Protein AF-A0A5Q3LCT3-F1 (afdb_monomer)

Solvent-accessible surface area (backbone atoms only — not comparable to full-atom values): 20477 Å² total; per-residue (Å²): 121,88,59,58,85,53,54,42,20,37,27,44,33,38,11,15,42,90,84,68,46,80,76,33,44,14,11,18,27,26,37,39,34,22,52,76,89,50,76,68,33,33,30,33,38,25,28,44,42,33,42,17,36,60,19,97,88,68,41,76,33,31,11,31,60,38,71,42,34,33,35,40,64,49,66,49,47,67,52,92,85,72,45,38,50,39,46,81,72,45,55,65,65,69,64,66,66,52,56,55,56,79,89,56,69,77,47,58,57,41,46,29,29,36,29,39,50,70,47,66,62,54,18,28,47,48,55,50,61,51,70,48,90,77,86,57,68,70,37,58,36,37,45,36,21,36,48,60,32,74,81,65,62,57,86,69,44,62,75,77,56,51,57,56,63,74,26,25,28,66,44,74,55,89,35,27,33,34,38,45,62,58,84,79,49,63,17,25,25,7,5,37,24,22,39,88,87,44,25,34,48,20,34,30,44,60,69,62,95,90,54,96,59,42,40,24,29,22,32,70,47,52,54,51,52,36,48,78,68,50,30,43,81,53,86,72,75,56,56,63,84,56,84,84,75,52,82,72,55,69,54,55,81,86,71,54,50,74,69,45,49,51,50,50,53,55,50,56,72,33,67,77,43,42,73,42,57,70,73,43,80,42,81,44,79,34,80,94,53,36,37,37,39,35,17,32,23,78,52,44,67,37,65,68,55,50,52,48,55,51,50,48,53,54,50,38,52,52,35,52,53,49,42,52,53,48,52,52,48,38,72,76,43,75,85,49,99,58,68,54,67,58,59,41,49,56,38,50,54,55,36,51,58,44,50,52,53,49,52,55,48,53,56,55,32,23,77,41,76,48,34,37,59,57,79,79,80,73,76,77,76,85,125

Mean predicted aligned error: 12.72 Å

Nearest PDB structures (foldseek):
  2qf3-assembly1_B  TM=7.902E-01  e=1.968E-09  Escherichia coli K-12
  4fln-assembly1_A  TM=6.771E-01  e=2.299E-10  Arabidopsis thaliana
  5ilb-assembly1_A  TM=6.563E-01  e=1.084E-09  Arabidopsis thaliana
  5il9-assembly1_A  TM=6.658E-01  e=2.651E-09  Arabidopsis thaliana
  4mvn-assembly1_A  TM=7.006E-01  e=8.738E-09  Staphylococcus aureus subsp. aureus NCTC 8325

Radius of gyration: 23.64 Å; Cα contacts (8 Å, |Δi|>4): 808; chains: 1; bounding box: 59×57×60 Å

Foldseek 3Di:
DDDDPPQQQKKKKFFAAPVRDTQAIAIWGWFWKDFAPRDIWIKTKFFQLRQAQAAPVGDRSFAFGGPWMFMGGAPWADDSVQTWTKDFPFQLQPDDRGGHPPVCPPPQQRRMTIIDTPQPQCTQAGDHAAADPDDDFFFDKWQFWDAPRPVQHDGGDRDGTDTAPDKTFHDDDDQKTKIDDDAGHGRSGNTFIAGPVNHGQFTWHHDDPPDNITMTGGVVSVCVVCVVNRMHGDPDHRDGPDPVPFPAPFDDLVPDDPQQLLQLLVVLLDCQNLVDDAQDWDWDDRRRFKIKTFGFDPCSVDPVLNVVLVVLSVVLVVLVVVLVVLVVVCVVCVPDPDPSVVVNVVSVVVNVVSSVVSSVSSCVGGPDMGMGGHPPPPDPPPD

Secondary structure (DSSP, 8-state):
-PPPTTGGGEEEEEEE-TTS-EEEEEEEEEEEEEETTSPPEEEEEE-GGGSEEE-TT--EEEEEEPSEEEEE-TTSPP-TTSPEEEEEEEETT---SSPPPGGGTT-STT--EEEEES-HHHHHH---PPBPS---TT-EEEEEB-TTGGGG--TT---PPB--TTEEEEEEETTEEEEESSPPPTT-TTPEEE-TT--EEEEEEPPPTT---EEEEEHHHHHHHHHHTTEEE--PPP-PPPTTTS---B--GGG--HHHHHHHHHHHTSHHHHSSPTT--EEEEETTTEEEEEEE-GGGG-HHHHHHHHHHHHHHHHHHHHHHHHHHHHHH-TT-SS-HHHHHHHHHHHHHHHHHHHHHHHHHHEEEEEEEEPP--------

pLDDT: mean 85.35, std 13.49, range [32.81, 98.44]

Structure (mmCIF, N/CA/C/O backbone):
data_AF-A0A5Q3LCT3-F1
#
_entry.id   AF-A0A5Q3LCT3-F1
#
loop_
_atom_site.group_PDB
_atom_site.id
_atom_site.type_symbol
_atom_site.label_atom_id
_atom_site.label_alt_id
_atom_site.label_comp_id
_atom_site.label_asym_id
_atom_site.label_entity_id
_atom_site.label_seq_id
_atom_site.pdbx_PDB_ins_code
_atom_site.Cartn_x
_atom_site.Cartn_y
_atom_site.Cartn_z
_atom_site.occupancy
_atom_site.B_iso_or_equiv
_atom_site.auth_seq_id
_atom_site.auth_comp_id
_atom_site.auth_asym_id
_atom_site.auth_atom_id
_atom_site.pdbx_PDB_model_num
ATOM 1 N N . MET A 1 1 ? 15.800 -5.335 2.119 1.00 53.34 1 MET A N 1
ATOM 2 C CA . MET A 1 1 ? 15.653 -5.057 3.568 1.00 53.34 1 MET A CA 1
ATOM 3 C C . MET A 1 1 ? 14.232 -5.427 3.950 1.00 53.34 1 MET A C 1
ATOM 5 O O . MET A 1 1 ? 13.346 -5.088 3.176 1.00 53.34 1 MET A O 1
ATOM 9 N N . SER A 1 2 ? 14.006 -6.127 5.064 1.00 67.38 2 SER A N 1
ATOM 10 C CA . SER A 1 2 ? 12.646 -6.311 5.591 1.00 67.38 2 SER A CA 1
ATOM 11 C C . SER A 1 2 ? 12.174 -4.993 6.205 1.00 67.38 2 SER A C 1
ATOM 13 O O . SER A 1 2 ? 12.950 -4.338 6.900 1.00 67.38 2 SER A O 1
ATOM 15 N N . ILE A 1 3 ? 10.941 -4.579 5.914 1.00 80.62 3 ILE A N 1
ATOM 16 C CA . ILE A 1 3 ? 10.302 -3.466 6.620 1.00 80.62 3 ILE A CA 1
ATOM 17 C C . ILE A 1 3 ? 9.659 -4.022 7.890 1.00 80.62 3 ILE A C 1
ATOM 19 O O . ILE A 1 3 ? 8.970 -5.037 7.830 1.00 80.62 3 ILE A O 1
ATOM 23 N N . ASP A 1 4 ? 9.864 -3.343 9.015 1.00 88.62 4 ASP A N 1
ATOM 24 C CA . ASP A 1 4 ? 9.305 -3.754 10.301 1.00 88.62 4 ASP A CA 1
ATOM 25 C C . ASP A 1 4 ? 7.821 -3.386 10.432 1.00 88.62 4 ASP A C 1
ATOM 27 O O . ASP A 1 4 ? 7.341 -2.384 9.891 1.00 88.62 4 ASP A O 1
ATOM 31 N N . TYR A 1 5 ? 7.088 -4.174 11.214 1.00 91.00 5 TYR A N 1
ATOM 32 C CA . TYR A 1 5 ? 5.725 -3.836 11.615 1.00 91.00 5 TYR A CA 1
ATOM 33 C C . TYR A 1 5 ? 5.710 -2.591 12.526 1.00 91.00 5 TYR A C 1
ATOM 35 O O . TYR A 1 5 ? 6.566 -2.484 13.408 1.00 91.00 5 TYR A O 1
ATOM 43 N N . PRO A 1 6 ? 4.753 -1.649 12.363 1.00 92.44 6 PRO A N 1
ATOM 44 C CA . PRO A 1 6 ? 3.609 -1.680 11.439 1.00 92.44 6 PRO A CA 1
ATOM 45 C C . PRO A 1 6 ? 3.852 -1.036 10.062 1.00 92.44 6 PRO A C 1
ATOM 47 O O . PRO A 1 6 ? 2.917 -0.909 9.272 1.00 92.44 6 PRO A O 1
ATOM 50 N N . GLN A 1 7 ? 5.077 -0.623 9.731 1.00 91.75 7 GLN A N 1
ATOM 51 C CA . GLN A 1 7 ? 5.373 0.077 8.472 1.00 91.75 7 GLN A CA 1
ATOM 52 C C . GLN A 1 7 ? 5.105 -0.800 7.235 1.00 91.75 7 GLN A C 1
ATOM 54 O O . GLN A 1 7 ? 4.686 -0.290 6.198 1.00 91.75 7 GLN A O 1
ATOM 59 N N . ASN A 1 8 ? 5.267 -2.121 7.353 1.00 91.44 8 ASN A N 1
ATOM 60 C CA . ASN A 1 8 ? 4.956 -3.103 6.305 1.00 91.44 8 ASN A CA 1
ATOM 61 C C . ASN A 1 8 ? 3.451 -3.265 6.008 1.00 91.44 8 ASN A C 1
ATOM 63 O O . ASN A 1 8 ? 3.086 -4.038 5.126 1.00 91.44 8 ASN A O 1
ATOM 67 N N . THR A 1 9 ? 2.575 -2.538 6.703 1.00 94.81 9 THR A N 1
ATOM 68 C CA . THR A 1 9 ? 1.121 -2.548 6.462 1.00 94.81 9 THR A CA 1
ATOM 69 C C . THR A 1 9 ? 0.613 -1.281 5.773 1.00 94.81 9 THR A C 1
ATOM 71 O O . THR A 1 9 ? -0.567 -1.193 5.434 1.00 94.81 9 THR A O 1
ATOM 74 N N . VAL A 1 10 ? 1.478 -0.285 5.558 1.00 95.56 10 VAL A N 1
ATOM 75 C CA . VAL A 1 10 ? 1.100 1.020 5.002 1.00 95.56 10 VAL A CA 1
ATOM 76 C C . VAL A 1 10 ? 1.539 1.101 3.546 1.00 95.56 10 VAL A C 1
ATOM 78 O O . VAL A 1 10 ? 2.698 0.880 3.224 1.00 95.56 10 VAL A O 1
ATOM 81 N N . TRP A 1 11 ? 0.598 1.411 2.666 1.00 95.56 11 TRP A N 1
ATOM 82 C CA . TRP A 1 11 ? 0.750 1.402 1.216 1.00 95.56 11 TRP A CA 1
ATOM 83 C C . TRP A 1 11 ? 0.743 2.819 0.662 1.00 95.56 11 TRP A C 1
ATOM 85 O O . TRP A 1 11 ? 0.083 3.702 1.215 1.00 95.56 11 TRP A O 1
ATOM 95 N N . TYR A 1 12 ? 1.457 3.039 -0.437 1.00 95.06 12 TYR A N 1
ATOM 96 C CA . TYR A 1 12 ? 1.373 4.294 -1.178 1.00 95.06 12 TYR A CA 1
ATOM 97 C C . TYR A 1 12 ? 0.221 4.234 -2.181 1.00 95.06 12 TYR A C 1
ATOM 99 O O . TYR A 1 12 ? -0.043 3.172 -2.745 1.00 95.06 12 TYR A O 1
ATOM 107 N N . VAL A 1 13 ? -0.472 5.355 -2.396 1.00 96.00 13 VAL A N 1
ATOM 108 C CA . VAL A 1 13 ? -1.626 5.441 -3.303 1.00 96.00 13 VAL A CA 1
ATOM 109 C C . VAL A 1 13 ? -1.514 6.666 -4.197 1.00 96.00 13 VAL A C 1
ATOM 111 O O . VAL A 1 13 ? -1.253 7.768 -3.711 1.00 96.00 13 VAL A O 1
ATOM 114 N N . GLU A 1 14 ? -1.820 6.487 -5.479 1.00 95.88 14 GLU A N 1
ATOM 115 C CA . GLU A 1 14 ? -2.018 7.568 -6.444 1.00 95.88 14 GLU A CA 1
ATOM 116 C C . GLU A 1 14 ? -3.382 7.458 -7.122 1.00 95.88 14 GLU A C 1
ATOM 118 O O . GLU A 1 14 ? -3.859 6.373 -7.464 1.00 95.88 14 GLU A O 1
ATOM 123 N N . GLY A 1 15 ? -4.010 8.612 -7.330 1.00 96.00 15 GLY A N 1
ATOM 124 C CA . GLY A 1 15 ? -5.193 8.747 -8.164 1.00 96.00 15 GLY A CA 1
ATOM 125 C C . GLY A 1 15 ? -4.839 9.444 -9.473 1.00 96.00 15 GLY A C 1
ATOM 126 O O . GLY A 1 15 ? -4.194 10.498 -9.464 1.00 96.00 15 GLY A O 1
ATOM 127 N N . HIS A 1 16 ? -5.305 8.886 -10.591 1.00 95.62 16 HIS A N 1
ATOM 128 C CA . HIS A 1 16 ? -5.008 9.392 -11.928 1.00 95.62 16 HIS A CA 1
ATOM 129 C C . HIS A 1 16 ? -6.262 9.827 -12.688 1.00 95.62 16 HIS A C 1
ATOM 131 O O . HIS A 1 16 ? -7.320 9.187 -12.629 1.00 95.62 16 HIS A O 1
ATOM 137 N N . ASP A 1 17 ? -6.134 10.908 -13.450 1.00 94.50 17 ASP A N 1
ATOM 138 C CA . ASP A 1 17 ? -7.172 11.330 -14.386 1.00 94.50 17 ASP A CA 1
ATOM 139 C C . ASP A 1 17 ? -7.291 10.383 -15.591 1.00 94.50 17 ASP A C 1
ATOM 141 O O . ASP A 1 17 ? -6.521 9.435 -15.746 1.00 94.50 17 ASP A O 1
ATOM 145 N N . ALA A 1 18 ? -8.267 10.652 -16.464 1.00 92.56 18 ALA A N 1
ATOM 146 C CA . ALA A 1 18 ? -8.535 9.847 -17.657 1.00 92.56 18 ALA A CA 1
ATOM 147 C C . ALA A 1 18 ? -7.370 9.807 -18.668 1.00 92.56 18 ALA A C 1
ATOM 149 O O . ALA A 1 18 ? -7.401 9.008 -19.603 1.00 92.56 18 ALA A O 1
ATOM 150 N N . TYR A 1 19 ? -6.357 10.661 -18.499 1.00 92.81 19 TYR A N 1
ATOM 151 C CA . TYR A 1 19 ? -5.146 10.703 -19.316 1.00 92.81 19 TYR A CA 1
ATOM 152 C C . TYR A 1 19 ? -3.961 10.002 -18.635 1.00 92.81 19 TYR A C 1
ATOM 154 O O . TYR A 1 19 ? -2.851 10.035 -19.164 1.00 92.81 19 TYR A O 1
ATOM 162 N N . GLY A 1 20 ? -4.181 9.381 -17.473 1.00 91.50 20 GLY A N 1
ATOM 163 C CA . GLY A 1 20 ? -3.155 8.701 -16.688 1.00 91.50 20 GLY A CA 1
ATOM 164 C C . GLY A 1 20 ? -2.269 9.640 -15.865 1.00 91.50 20 GLY A C 1
ATOM 165 O O . GLY A 1 20 ? -1.304 9.177 -15.258 1.00 91.50 20 GLY A O 1
ATOM 166 N N . GLN A 1 21 ? -2.567 10.942 -15.803 1.00 93.56 21 GLN A N 1
ATOM 167 C CA . GLN A 1 21 ? -1.765 11.890 -15.028 1.00 93.56 21 GLN A CA 1
ATOM 168 C C . GLN A 1 21 ? -2.100 11.789 -13.544 1.00 93.56 21 GLN A C 1
ATOM 170 O O . GLN A 1 21 ? -3.272 11.746 -13.172 1.00 93.56 21 GLN A O 1
ATOM 175 N N . VAL A 1 22 ? -1.073 11.800 -12.692 1.00 92.75 22 VAL A N 1
ATOM 176 C CA . VAL A 1 22 ? -1.244 11.820 -11.234 1.00 92.75 22 VAL A CA 1
ATOM 177 C C . VAL A 1 22 ? -1.891 13.139 -10.816 1.00 92.75 22 VAL A C 1
ATOM 179 O O . VAL A 1 22 ? -1.320 14.213 -11.005 1.00 92.75 22 VAL A O 1
ATOM 182 N N . VAL A 1 23 ? -3.078 13.060 -10.218 1.00 93.44 23 VAL A N 1
ATOM 183 C CA . VAL A 1 23 ? -3.818 14.229 -9.712 1.00 93.44 23 VAL A CA 1
ATOM 184 C C . VAL A 1 23 ? -3.657 14.360 -8.204 1.00 93.44 23 VAL A C 1
ATOM 186 O O . VAL A 1 23 ? -3.532 15.465 -7.666 1.00 93.44 23 VAL A O 1
ATOM 189 N N . THR A 1 24 ? -3.670 13.225 -7.515 1.00 93.19 24 THR A N 1
ATOM 190 C CA . THR A 1 24 ? -3.598 13.134 -6.062 1.00 93.19 24 THR A CA 1
ATOM 191 C C . THR A 1 24 ? -2.701 11.983 -5.653 1.00 93.19 24 THR A C 1
ATOM 193 O O . THR A 1 24 ? -2.551 10.993 -6.367 1.00 93.19 24 THR A O 1
ATOM 196 N N . SER A 1 25 ? -2.126 12.111 -4.465 1.00 93.62 25 SER A N 1
ATOM 197 C CA . SER A 1 25 ? -1.404 11.031 -3.818 1.00 93.62 25 SER A CA 1
ATOM 198 C C . SER A 1 25 ? -1.678 11.014 -2.325 1.00 93.62 25 SER A C 1
ATOM 200 O O . SER A 1 25 ? -2.040 12.028 -1.714 1.00 93.62 25 SER A O 1
ATOM 202 N N . GLY A 1 26 ? -1.534 9.833 -1.747 1.00 94.25 26 GLY A N 1
ATOM 203 C CA . GLY A 1 26 ? -1.822 9.576 -0.354 1.00 94.25 26 GLY A CA 1
ATOM 204 C C . GLY A 1 26 ? -1.194 8.276 0.112 1.00 94.25 26 GLY A C 1
ATOM 205 O O . GLY A 1 26 ? -0.291 7.718 -0.504 1.00 94.25 26 GLY A O 1
ATOM 206 N N . SER A 1 27 ? -1.699 7.800 1.232 1.00 95.75 27 SER A N 1
ATOM 207 C CA . SER A 1 27 ? -1.318 6.542 1.849 1.00 95.75 27 SER A CA 1
ATOM 208 C C . SER A 1 27 ? -2.572 5.697 2.070 1.00 95.75 27 SER A C 1
ATOM 210 O O . SER A 1 27 ? -3.694 6.207 2.042 1.00 95.75 27 SER A O 1
ATOM 212 N N . ALA A 1 28 ? -2.397 4.407 2.300 1.00 97.44 28 ALA A N 1
ATOM 213 C CA . ALA A 1 28 ? -3.465 3.510 2.705 1.00 97.44 28 ALA A CA 1
ATOM 214 C C . ALA A 1 28 ? -2.960 2.492 3.722 1.00 97.44 28 ALA A C 1
ATOM 216 O O . ALA A 1 28 ? -1.761 2.263 3.838 1.00 97.44 28 ALA A O 1
ATOM 217 N N . VAL A 1 29 ? -3.877 1.866 4.446 1.00 97.81 29 VAL A N 1
ATOM 218 C CA . VAL A 1 29 ? -3.575 0.845 5.446 1.00 97.81 29 VAL A CA 1
ATOM 219 C C . VAL A 1 29 ? -4.182 -0.480 5.020 1.00 97.81 29 VAL A C 1
ATOM 221 O O . VAL A 1 29 ? -5.380 -0.554 4.750 1.00 97.81 29 VAL A O 1
ATOM 224 N N . ALA A 1 30 ? -3.362 -1.525 4.982 1.00 97.56 30 ALA A N 1
ATOM 225 C CA . ALA A 1 30 ? -3.801 -2.872 4.668 1.00 97.56 30 ALA A CA 1
ATOM 226 C C . ALA A 1 30 ? -4.566 -3.500 5.839 1.00 97.56 30 ALA A C 1
ATOM 228 O O . ALA A 1 30 ? -4.066 -3.602 6.964 1.00 97.56 30 ALA A O 1
ATOM 229 N N . VAL A 1 31 ? -5.786 -3.949 5.558 1.00 97.62 31 VAL A N 1
ATOM 230 C CA . VAL A 1 31 ? -6.680 -4.625 6.502 1.00 97.62 31 VAL A CA 1
ATOM 231 C C . VAL A 1 31 ? -7.145 -5.949 5.925 1.00 97.62 31 VAL A C 1
ATOM 233 O O . VAL A 1 31 ? -7.403 -6.057 4.728 1.00 97.62 31 VAL A O 1
ATOM 236 N N . ARG A 1 32 ? -7.282 -6.960 6.782 1.00 96.50 32 ARG A N 1
ATOM 237 C CA . ARG A 1 32 ? -7.801 -8.268 6.392 1.00 96.50 32 ARG A CA 1
ATOM 238 C C . ARG A 1 32 ? -9.290 -8.343 6.702 1.00 96.50 32 ARG A C 1
ATOM 240 O O . ARG A 1 32 ? -9.685 -8.233 7.865 1.00 96.50 32 ARG A O 1
ATOM 247 N N . LEU A 1 33 ? -10.103 -8.538 5.669 1.00 96.62 33 LEU A N 1
ATOM 248 C CA . LEU A 1 33 ? -11.556 -8.598 5.782 1.00 96.62 33 LEU A CA 1
ATOM 249 C C . LEU A 1 33 ? -12.099 -9.874 5.144 1.00 96.62 33 LEU A C 1
ATOM 251 O O . LEU A 1 33 ? -11.604 -10.338 4.120 1.00 96.62 33 LEU A O 1
ATOM 255 N N . ARG A 1 34 ? -13.159 -10.410 5.737 1.00 95.56 34 ARG A N 1
ATOM 256 C CA . ARG A 1 34 ? -14.022 -11.438 5.158 1.00 95.56 34 ARG A CA 1
ATOM 257 C C . ARG A 1 34 ? -15.369 -10.803 4.830 1.00 95.56 34 ARG A C 1
ATOM 259 O O . ARG A 1 34 ? -15.881 -10.072 5.667 1.00 95.56 34 ARG A O 1
ATOM 266 N N . HIS A 1 35 ? -15.923 -11.066 3.653 1.00 94.12 35 HIS A N 1
ATOM 267 C CA . HIS A 1 35 ? -17.241 -10.566 3.257 1.00 94.12 35 HIS A CA 1
ATOM 268 C C . HIS A 1 35 ? -18.210 -11.746 3.139 1.00 94.12 35 HIS A C 1
ATOM 270 O O . HIS A 1 35 ? -17.994 -12.627 2.310 1.00 94.12 35 HIS A O 1
ATOM 276 N N . GLY A 1 36 ? -19.217 -11.814 4.010 1.00 91.25 36 GLY A N 1
ATOM 277 C CA . GLY A 1 36 ? -20.081 -12.993 4.123 1.00 91.25 36 GLY A CA 1
ATOM 278 C C . GLY A 1 36 ? -19.287 -14.299 4.314 1.00 91.25 36 GLY A C 1
ATOM 279 O O . GLY A 1 36 ? -18.457 -14.412 5.222 1.00 91.25 36 GLY A O 1
ATOM 280 N N . ASP A 1 37 ? -19.523 -15.273 3.429 1.00 87.62 37 ASP A N 1
ATOM 281 C CA . ASP A 1 37 ? -18.860 -16.588 3.422 1.00 87.62 37 ASP A CA 1
ATOM 282 C C . ASP A 1 37 ? -17.588 -16.643 2.547 1.00 87.62 37 ASP A C 1
ATOM 284 O O . ASP A 1 37 ? -16.962 -17.701 2.432 1.00 87.62 37 ASP A O 1
ATOM 288 N N . ASP A 1 38 ? -17.188 -15.527 1.926 1.00 89.06 38 ASP A N 1
ATOM 289 C CA . ASP A 1 38 ? -16.013 -15.490 1.054 1.00 89.06 38 ASP A CA 1
ATOM 290 C C . ASP A 1 38 ? -14.705 -15.728 1.846 1.00 89.06 38 ASP A C 1
ATOM 292 O O . ASP A 1 38 ? -14.631 -15.516 3.062 1.00 89.06 38 ASP A O 1
ATOM 296 N N . PRO A 1 39 ? -13.612 -16.160 1.196 1.00 88.56 39 PRO A N 1
ATOM 297 C CA . PRO A 1 39 ? -12.298 -16.187 1.827 1.00 88.56 39 PRO A CA 1
ATOM 298 C C . PRO A 1 39 ? -11.855 -14.798 2.312 1.00 88.56 39 PRO A C 1
ATOM 300 O O . PRO A 1 39 ? -12.239 -13.766 1.766 1.00 88.56 39 PRO A O 1
ATOM 303 N N . ALA A 1 40 ? -11.009 -14.761 3.345 1.00 92.62 40 ALA A N 1
ATOM 304 C CA . ALA A 1 40 ? -10.494 -13.498 3.862 1.00 92.62 40 ALA A CA 1
ATOM 305 C C . ALA A 1 40 ? -9.445 -12.880 2.918 1.00 92.62 40 ALA A C 1
ATOM 307 O O . ALA A 1 40 ? -8.384 -13.461 2.672 1.00 92.62 40 ALA A O 1
ATOM 308 N N . GLU A 1 41 ? -9.701 -11.657 2.473 1.00 94.81 41 GLU A N 1
ATOM 309 C CA . GLU A 1 41 ? -8.894 -10.898 1.517 1.00 94.81 41 GLU A CA 1
ATOM 310 C C . GLU A 1 41 ? -8.325 -9.625 2.164 1.00 94.81 41 GLU A C 1
ATOM 312 O O . GLU A 1 41 ? -8.895 -9.056 3.100 1.00 94.81 41 GLU A O 1
ATOM 317 N N . THR A 1 42 ? -7.171 -9.178 1.682 1.00 96.25 42 THR A N 1
ATOM 318 C CA . THR A 1 42 ? -6.577 -7.891 2.028 1.00 96.25 42 THR A CA 1
ATOM 319 C C . THR A 1 42 ? -7.221 -6.801 1.190 1.00 96.25 42 THR A C 1
ATOM 321 O O . THR A 1 42 ? -7.199 -6.831 -0.042 1.00 96.25 42 THR A O 1
ATOM 324 N N . TYR A 1 43 ? -7.715 -5.795 1.894 1.00 97.81 43 TYR A N 1
ATOM 325 C CA . TYR A 1 43 ? -8.208 -4.541 1.354 1.00 97.81 43 TYR A CA 1
ATOM 326 C C . TYR A 1 43 ? -7.329 -3.398 1.849 1.00 97.81 43 TYR A C 1
ATOM 328 O O . TYR A 1 43 ? -6.588 -3.544 2.823 1.00 97.81 43 TYR A O 1
ATOM 336 N N . LEU A 1 44 ? -7.439 -2.240 1.206 1.00 98.44 44 LEU A N 1
ATOM 337 C CA . LEU A 1 44 ? -6.759 -1.028 1.645 1.00 98.44 44 LEU A CA 1
ATOM 338 C C . LEU A 1 44 ? -7.783 0.004 2.114 1.00 98.44 44 LEU A C 1
ATOM 340 O O . LEU A 1 44 ? -8.708 0.358 1.386 1.00 98.44 44 LEU A O 1
ATOM 344 N N . LEU A 1 45 ? -7.599 0.519 3.323 1.00 98.31 45 LEU A N 1
ATOM 345 C CA . LEU A 1 45 ? -8.328 1.675 3.827 1.00 98.31 45 LEU A CA 1
ATOM 346 C C . LEU A 1 45 ? -7.552 2.949 3.501 1.00 98.31 45 LEU A C 1
ATOM 348 O O . LEU A 1 45 ? -6.379 3.056 3.844 1.00 98.31 45 LEU A O 1
ATOM 352 N N . THR A 1 46 ? -8.199 3.936 2.889 1.00 97.56 46 THR A N 1
ATOM 353 C CA . THR A 1 46 ? -7.597 5.257 2.643 1.00 97.56 46 THR A CA 1
ATOM 354 C C . THR A 1 46 ? -8.620 6.368 2.847 1.00 97.56 46 THR A C 1
ATOM 356 O O . THR A 1 46 ? -9.804 6.106 3.058 1.00 97.56 46 THR A O 1
ATOM 359 N N . CYS A 1 47 ? -8.178 7.623 2.796 1.00 95.31 47 CYS A N 1
ATOM 360 C CA . CYS A 1 47 ? -9.077 8.766 2.837 1.00 95.31 47 CYS A CA 1
ATOM 361 C C . CYS A 1 47 ? -9.819 8.943 1.506 1.00 95.31 47 CYS A C 1
ATOM 363 O O . CYS A 1 47 ? -9.213 8.883 0.440 1.00 95.31 47 CYS A O 1
ATOM 365 N N . SER A 1 48 ? -11.116 9.266 1.553 1.00 93.88 48 SER A N 1
ATOM 366 C CA . SER A 1 48 ? -11.932 9.443 0.336 1.00 93.88 48 SER A CA 1
ATOM 367 C C . SER A 1 48 ? -11.382 10.550 -0.575 1.00 93.88 48 SER A C 1
ATOM 369 O O . SER A 1 48 ? -11.353 10.421 -1.797 1.00 93.88 48 SER A O 1
ATOM 371 N N . HIS A 1 49 ? -10.830 11.613 0.013 1.00 92.38 49 HIS A N 1
ATOM 372 C CA . HIS A 1 49 ? -10.215 12.703 -0.743 1.00 92.38 49 HIS A CA 1
ATOM 373 C C . HIS A 1 49 ? -8.904 12.334 -1.468 1.00 92.38 49 HIS A C 1
ATOM 375 O O . HIS A 1 49 ? -8.448 13.113 -2.302 1.00 92.38 49 HIS A O 1
ATOM 381 N N . VAL A 1 50 ? -8.282 11.185 -1.164 1.00 94.19 50 VAL A N 1
ATOM 382 C CA . VAL A 1 50 ? -7.048 10.718 -1.831 1.00 94.19 50 VAL A CA 1
ATOM 383 C C . VAL A 1 50 ? -7.332 10.227 -3.246 1.00 94.19 50 VAL A C 1
ATOM 385 O O . VAL A 1 50 ? -6.468 10.351 -4.103 1.00 94.19 50 VAL A O 1
ATOM 388 N N . VAL A 1 51 ? -8.537 9.726 -3.523 1.00 94.38 51 VAL A N 1
ATOM 389 C CA . VAL A 1 51 ? -8.908 9.178 -4.844 1.00 94.38 51 VAL A CA 1
ATOM 390 C C . VAL A 1 51 ? -9.847 10.098 -5.627 1.00 94.38 51 VAL A C 1
ATOM 392 O O . VAL A 1 51 ? -10.434 9.694 -6.628 1.00 94.38 51 VAL A O 1
ATOM 395 N N . ARG A 1 52 ? -10.024 11.336 -5.157 1.00 93.50 52 ARG A N 1
ATOM 396 C CA . ARG A 1 52 ? -10.937 12.322 -5.740 1.00 93.50 52 ARG A CA 1
ATOM 397 C C . ARG A 1 52 ? -10.180 13.505 -6.311 1.00 93.50 52 ARG A C 1
ATOM 399 O O . ARG A 1 52 ? -9.228 14.005 -5.715 1.00 93.50 52 ARG A O 1
ATOM 406 N N . GLY A 1 53 ? -10.653 13.985 -7.453 1.00 92.12 53 GLY A N 1
ATOM 407 C CA . GLY A 1 53 ? -10.084 15.127 -8.146 1.00 92.12 53 GLY A CA 1
ATOM 408 C C . GLY A 1 53 ? -10.484 16.476 -7.546 1.00 92.12 53 GLY A C 1
ATOM 409 O O . GLY A 1 53 ? -10.832 16.628 -6.368 1.00 92.12 53 GLY A O 1
ATOM 410 N N . LEU A 1 54 ? -10.412 17.494 -8.396 1.00 92.88 54 LEU A N 1
ATOM 411 C CA . LEU A 1 54 ? -10.833 18.852 -8.088 1.00 92.88 54 LEU A CA 1
ATOM 412 C C . LEU A 1 54 ? -12.351 18.983 -8.282 1.00 92.88 54 LEU A C 1
ATOM 414 O O . LEU A 1 54 ? -12.851 18.623 -9.342 1.00 92.88 54 LEU A O 1
ATOM 418 N N . SER A 1 55 ? -13.071 19.517 -7.295 1.00 92.44 55 SER A N 1
ATOM 419 C CA . SER A 1 55 ? -14.504 19.816 -7.435 1.00 92.44 55 SER A CA 1
ATOM 420 C C . SER A 1 55 ? -14.772 20.980 -8.394 1.00 92.44 55 SER A C 1
ATOM 422 O O . SER A 1 55 ? -13.872 21.761 -8.728 1.00 92.44 55 SER A O 1
ATOM 424 N N . SER A 1 56 ? -16.036 21.167 -8.775 1.00 92.06 56 SER A N 1
ATOM 425 C CA . SER A 1 56 ? -16.504 22.246 -9.649 1.00 92.06 56 SER A CA 1
ATOM 426 C C . SER A 1 56 ? -16.168 23.646 -9.114 1.00 92.06 56 SER A C 1
ATOM 428 O O . SER A 1 56 ? -15.902 24.567 -9.884 1.00 92.06 56 SER A O 1
ATOM 430 N N . ASP A 1 57 ? -16.131 23.815 -7.789 1.00 91.88 57 ASP A N 1
ATOM 431 C CA . ASP A 1 57 ? -15.718 25.040 -7.085 1.00 91.88 57 ASP A CA 1
ATOM 432 C C . ASP A 1 57 ? -14.224 25.058 -6.708 1.00 91.88 57 ASP A C 1
ATOM 434 O O . ASP A 1 57 ? -13.779 25.850 -5.873 1.00 91.88 57 ASP A O 1
ATOM 438 N N . ARG A 1 58 ? -13.431 24.206 -7.362 1.00 91.88 58 ARG A N 1
ATOM 439 C CA . ARG A 1 58 ? -11.969 24.149 -7.279 1.00 91.88 58 ARG A CA 1
ATOM 440 C C . ARG A 1 58 ? -11.417 23.744 -5.909 1.00 91.88 58 ARG A C 1
ATOM 442 O O . ARG A 1 58 ? -10.318 24.163 -5.539 1.00 91.88 58 ARG A O 1
ATOM 449 N N . GLN A 1 59 ? -12.138 22.908 -5.167 1.00 89.12 59 GLN A N 1
ATOM 450 C CA . GLN A 1 59 ? -11.654 22.321 -3.917 1.00 89.12 59 GLN A CA 1
ATOM 451 C C . GLN A 1 59 ? -11.037 20.946 -4.186 1.00 89.12 59 GLN A C 1
ATOM 453 O O . GLN A 1 59 ? -11.673 20.051 -4.741 1.00 89.12 59 GLN A O 1
ATOM 458 N N . LYS A 1 60 ? -9.765 20.776 -3.813 1.00 89.00 60 LYS A N 1
ATOM 459 C CA . LYS A 1 60 ? -9.039 19.510 -4.006 1.00 89.00 60 LYS A CA 1
ATOM 460 C C . LYS A 1 60 ? -9.634 18.407 -3.132 1.00 89.00 60 LYS A C 1
ATOM 462 O O . LYS A 1 60 ? -9.946 18.668 -1.973 1.00 89.00 60 LYS A O 1
ATOM 467 N N . GLY A 1 61 ? -9.737 17.194 -3.673 1.00 89.19 61 GLY A N 1
ATOM 468 C CA . GLY A 1 61 ? -10.175 16.014 -2.927 1.00 89.19 61 GLY A CA 1
ATOM 469 C C . GLY A 1 61 ? -11.686 15.940 -2.679 1.00 89.19 61 GLY A C 1
ATOM 470 O O . GLY A 1 61 ? -12.148 15.097 -1.914 1.00 89.19 61 GLY A O 1
ATOM 471 N N . HIS A 1 62 ? -12.461 16.819 -3.319 1.00 90.94 62 HIS A N 1
ATOM 472 C CA . HIS A 1 62 ? -13.927 16.851 -3.230 1.00 90.94 62 HIS A CA 1
ATOM 473 C C . HIS A 1 62 ? -14.605 16.736 -4.587 1.00 90.94 62 HIS A C 1
ATOM 475 O O . HIS A 1 62 ? -15.823 16.878 -4.656 1.00 90.94 62 HIS A O 1
ATOM 481 N N . GLY A 1 63 ? -13.830 16.536 -5.652 1.00 91.56 63 GLY A N 1
ATOM 482 C CA . GLY A 1 63 ? -14.373 16.322 -6.981 1.00 91.56 63 GLY A CA 1
ATOM 483 C C . GLY A 1 63 ? -14.855 14.898 -7.209 1.00 91.56 63 GLY A C 1
ATOM 484 O O . GLY A 1 63 ? -15.022 14.098 -6.275 1.00 91.56 63 GLY A O 1
ATOM 485 N N . GLU A 1 64 ? -15.023 14.596 -8.488 1.00 92.38 64 GLU A N 1
ATOM 486 C CA . GLU A 1 64 ? -15.308 13.255 -8.975 1.00 92.38 64 GLU A CA 1
ATOM 487 C C . GLU A 1 64 ? -14.209 12.255 -8.592 1.00 92.38 64 GLU A C 1
ATOM 489 O O . GLU A 1 64 ? -13.052 12.621 -8.339 1.00 92.38 64 GLU A O 1
ATOM 494 N N . ILE A 1 65 ? -14.587 10.979 -8.543 1.00 92.75 65 ILE A N 1
ATOM 495 C CA . ILE A 1 65 ? -13.636 9.877 -8.377 1.00 92.75 65 ILE A CA 1
ATOM 496 C C . ILE A 1 65 ? -12.721 9.814 -9.603 1.00 92.75 65 ILE A C 1
ATOM 498 O O . ILE A 1 65 ? -13.167 9.910 -10.745 1.00 92.75 65 ILE A O 1
ATOM 502 N N . LEU A 1 66 ? -11.425 9.662 -9.348 1.00 94.25 66 LEU A N 1
ATOM 503 C CA . LEU A 1 66 ? -10.398 9.580 -10.377 1.00 94.25 66 LEU A CA 1
ATOM 504 C C . LEU A 1 66 ? -10.508 8.267 -11.162 1.00 94.25 66 LEU A C 1
ATOM 506 O O . LEU A 1 66 ? -10.933 7.240 -10.639 1.00 94.25 66 LEU A O 1
ATOM 510 N N . SER A 1 67 ? -10.140 8.318 -12.442 1.00 92.44 67 SER A N 1
ATOM 511 C CA . SER A 1 67 ? -10.441 7.251 -13.405 1.00 92.44 67 SER A CA 1
ATOM 512 C C . SER A 1 67 ? -9.692 5.945 -13.140 1.00 92.44 67 SER A C 1
ATOM 514 O O . SER A 1 67 ? -10.202 4.869 -13.446 1.00 92.44 67 SER A O 1
ATOM 516 N N . SER A 1 68 ? -8.500 6.034 -12.550 1.00 95.81 68 SER A N 1
ATOM 517 C CA . SER A 1 68 ? -7.733 4.875 -12.110 1.00 95.81 68 SER A CA 1
ATOM 518 C C . SER A 1 68 ? -7.002 5.180 -10.813 1.00 95.81 68 SER A C 1
ATOM 520 O O . SER A 1 68 ? -6.510 6.294 -10.616 1.00 95.81 68 SER A O 1
ATOM 522 N N . ILE A 1 69 ? -6.903 4.173 -9.952 1.00 97.56 69 ILE A N 1
ATOM 523 C CA . ILE A 1 69 ? -6.181 4.236 -8.685 1.00 97.56 69 ILE A CA 1
ATOM 524 C C . ILE A 1 69 ? -5.066 3.198 -8.757 1.00 97.56 69 ILE A C 1
ATOM 526 O O . ILE A 1 69 ? -5.322 2.031 -9.064 1.00 97.56 69 ILE A O 1
ATOM 530 N N . LYS A 1 70 ? -3.838 3.630 -8.486 1.00 96.75 70 LYS A N 1
ATOM 531 C CA . LYS A 1 70 ? -2.674 2.754 -8.375 1.00 96.75 70 LYS A CA 1
ATOM 532 C C . LYS A 1 70 ? -2.193 2.723 -6.932 1.00 96.75 70 LYS A C 1
ATOM 534 O O . LYS A 1 70 ? -2.268 3.729 -6.223 1.00 96.75 70 LYS A O 1
ATOM 539 N N . VAL A 1 71 ? -1.713 1.565 -6.496 1.00 96.25 71 VAL A N 1
ATOM 540 C CA . VAL A 1 71 ? -1.202 1.344 -5.146 1.00 96.25 71 VA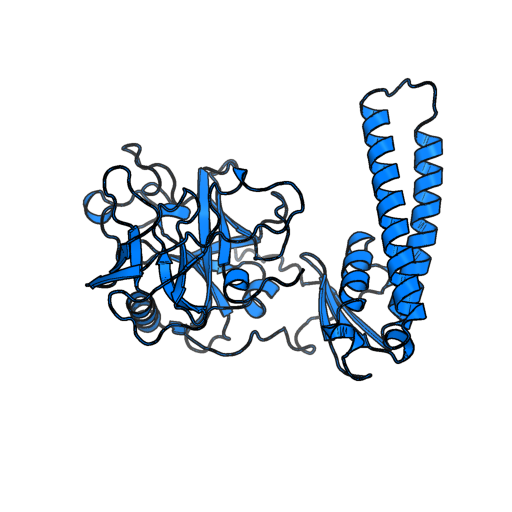L A CA 1
ATOM 541 C C . VAL A 1 71 ? 0.135 0.615 -5.187 1.00 96.25 71 VAL A C 1
ATOM 543 O O . VAL A 1 71 ? 0.348 -0.266 -6.018 1.00 96.25 71 VAL A O 1
ATOM 546 N N . TRP A 1 72 ? 1.035 0.965 -4.271 1.00 93.88 72 TRP A N 1
ATOM 547 C CA . TRP A 1 72 ? 2.355 0.348 -4.166 1.00 93.88 72 TRP A CA 1
ATOM 548 C C . TRP A 1 72 ? 2.525 -0.280 -2.783 1.00 93.88 72 TRP A C 1
ATOM 550 O O . TRP A 1 72 ? 2.333 0.413 -1.773 1.00 93.88 72 TRP A O 1
ATOM 560 N N . PRO A 1 73 ? 2.874 -1.578 -2.716 1.00 92.19 73 PRO A N 1
ATOM 561 C CA . PRO A 1 73 ? 3.125 -2.252 -1.454 1.00 92.19 73 PRO A CA 1
ATOM 562 C C . PRO A 1 73 ? 4.368 -1.686 -0.759 1.00 92.19 73 PRO A C 1
ATOM 564 O O . PRO A 1 73 ? 5.340 -1.319 -1.426 1.00 92.19 73 PRO A O 1
ATOM 567 N N . PRO A 1 74 ? 4.394 -1.688 0.581 1.00 89.31 74 PRO A N 1
ATOM 568 C CA . PRO A 1 74 ? 5.583 -1.319 1.329 1.00 89.31 74 PRO A CA 1
ATOM 569 C C . PRO A 1 74 ? 6.741 -2.273 1.024 1.00 89.31 74 PRO A C 1
ATOM 571 O O . PRO A 1 74 ? 6.559 -3.453 0.721 1.00 89.31 74 PRO A O 1
ATOM 574 N N . GLY A 1 75 ? 7.967 -1.759 1.109 1.00 80.88 75 GLY A N 1
ATOM 575 C CA . GLY A 1 75 ? 9.188 -2.565 0.983 1.00 80.88 75 GLY A CA 1
ATOM 576 C C . GLY A 1 75 ? 9.589 -2.873 -0.449 1.00 80.88 75 GLY A C 1
ATOM 577 O O . GLY A 1 75 ? 10.702 -3.346 -0.673 1.00 80.88 75 GLY A O 1
ATOM 578 N N . ARG A 1 76 ? 8.732 -2.554 -1.418 1.00 76.19 76 ARG A N 1
ATOM 579 C CA . ARG A 1 76 ? 9.102 -2.515 -2.828 1.00 76.19 76 ARG A CA 1
ATOM 580 C C . ARG A 1 76 ? 9.533 -1.089 -3.160 1.00 76.19 76 ARG A C 1
ATOM 582 O O . ARG A 1 76 ? 8.955 -0.132 -2.645 1.00 76.19 76 ARG A O 1
ATOM 589 N N . GLY A 1 77 ? 10.606 -0.948 -3.936 1.00 74.44 77 GLY A N 1
ATOM 590 C CA . GLY A 1 77 ? 10.981 0.355 -4.484 1.00 74.44 77 GLY A CA 1
ATOM 591 C C . GLY A 1 77 ? 9.819 0.943 -5.287 1.00 74.44 77 GLY A C 1
ATOM 592 O O . GLY A 1 77 ? 8.897 0.224 -5.676 1.00 74.44 77 GLY A O 1
ATOM 593 N N . PHE A 1 78 ? 9.848 2.251 -5.505 1.00 82.81 78 PHE A N 1
ATOM 594 C CA . PHE A 1 78 ? 8.846 2.905 -6.332 1.00 82.81 78 PHE A CA 1
ATOM 595 C C . PHE A 1 78 ? 9.269 2.899 -7.805 1.00 82.81 78 PHE A C 1
ATOM 597 O O . PHE A 1 78 ? 10.370 3.347 -8.125 1.00 82.81 78 PHE A O 1
ATOM 604 N N . ASP A 1 79 ? 8.367 2.425 -8.662 1.00 82.94 79 ASP A N 1
ATOM 605 C CA . ASP A 1 79 ? 8.419 2.537 -10.119 1.00 82.94 79 ASP A CA 1
ATOM 606 C C . ASP A 1 79 ? 7.000 2.886 -10.613 1.00 82.94 79 ASP A C 1
ATOM 608 O O . ASP A 1 79 ? 6.019 2.264 -10.185 1.00 82.94 79 ASP A O 1
ATOM 612 N N . ASP A 1 80 ? 6.888 3.903 -11.472 1.00 79.50 80 ASP A N 1
ATOM 613 C CA . ASP A 1 80 ? 5.623 4.398 -12.038 1.00 79.50 80 ASP A CA 1
ATOM 614 C C . ASP A 1 80 ? 4.859 3.290 -12.797 1.00 79.50 80 ASP A C 1
ATOM 616 O O . ASP A 1 80 ? 3.614 3.276 -12.829 1.00 79.50 80 ASP A O 1
ATOM 620 N N . ASP A 1 81 ? 5.600 2.350 -13.389 1.00 81.88 81 ASP A N 1
ATOM 621 C CA . ASP A 1 81 ? 5.060 1.262 -14.202 1.00 81.88 81 ASP A CA 1
ATOM 622 C C . ASP A 1 81 ? 4.617 0.051 -13.358 1.00 81.88 81 ASP A C 1
ATOM 624 O O . ASP A 1 81 ? 3.720 -0.685 -13.772 1.00 81.88 81 ASP A O 1
ATOM 628 N N . ASP A 1 82 ? 5.145 -0.102 -12.138 1.00 83.81 82 ASP A N 1
ATOM 629 C CA . ASP A 1 82 ? 4.879 -1.252 -11.253 1.00 83.81 82 ASP A CA 1
ATOM 630 C C . ASP A 1 82 ? 3.694 -1.051 -10.287 1.00 83.81 82 ASP A C 1
ATOM 632 O O . ASP A 1 82 ? 3.425 -1.893 -9.423 1.00 83.81 82 ASP A O 1
ATOM 636 N N . GLY A 1 83 ? 2.967 0.062 -10.409 1.00 88.69 83 GLY A N 1
ATOM 637 C CA . GLY A 1 83 ? 1.791 0.329 -9.581 1.00 88.69 83 GLY A CA 1
ATOM 638 C C . GLY A 1 83 ? 0.685 -0.710 -9.786 1.00 88.69 83 GLY A C 1
ATOM 639 O O . GLY A 1 83 ? 0.240 -0.956 -10.908 1.00 88.69 83 GLY A O 1
ATOM 640 N N . ILE A 1 84 ? 0.193 -1.288 -8.690 1.00 94.06 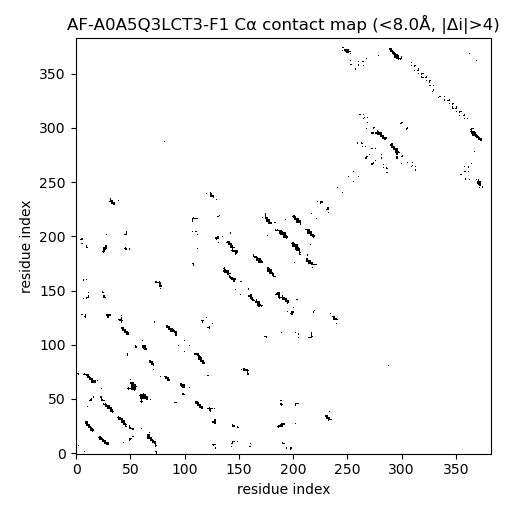84 ILE A N 1
ATOM 641 C CA . ILE A 1 84 ? -0.895 -2.269 -8.708 1.00 94.06 84 ILE A CA 1
ATOM 642 C C . ILE A 1 84 ? -2.221 -1.523 -8.848 1.00 94.06 84 ILE A C 1
ATOM 644 O O . ILE A 1 84 ? -2.486 -0.578 -8.107 1.00 94.06 84 ILE A O 1
ATOM 648 N N . ALA A 1 85 ? -3.076 -1.940 -9.779 1.00 95.75 85 ALA A N 1
ATOM 649 C CA . ALA A 1 85 ? -4.410 -1.366 -9.895 1.00 95.75 85 ALA A CA 1
ATOM 650 C C . ALA A 1 85 ? -5.255 -1.679 -8.646 1.00 95.75 85 ALA A C 1
ATOM 652 O O . ALA A 1 85 ? -5.216 -2.783 -8.098 1.00 95.75 85 ALA A O 1
ATOM 653 N N . ALA A 1 86 ? -6.035 -0.699 -8.203 1.00 96.88 86 ALA A N 1
ATOM 654 C CA . ALA A 1 86 ? -7.029 -0.871 -7.156 1.00 96.88 86 ALA A CA 1
ATOM 655 C C . ALA A 1 86 ? -8.336 -0.185 -7.556 1.00 96.88 86 ALA A C 1
ATOM 657 O O . ALA A 1 86 ? -8.345 0.784 -8.318 1.00 96.88 86 ALA A O 1
ATOM 658 N N . HIS A 1 87 ? -9.452 -0.664 -7.018 1.00 95.19 87 HIS A N 1
ATOM 659 C CA . HIS A 1 87 ? -10.761 -0.066 -7.255 1.00 95.19 87 HIS A CA 1
ATOM 660 C C . HIS A 1 87 ? -11.526 0.133 -5.953 1.00 95.19 87 HIS A C 1
ATOM 662 O O . HIS A 1 87 ? -11.306 -0.557 -4.959 1.00 95.19 87 HIS A O 1
ATOM 668 N N . ILE A 1 88 ? -12.434 1.107 -5.960 1.00 95.12 88 ILE A N 1
ATOM 669 C CA . ILE A 1 88 ? -13.279 1.405 -4.806 1.00 95.12 88 ILE A CA 1
ATOM 670 C C . ILE A 1 88 ? -14.292 0.275 -4.651 1.00 95.12 88 ILE A C 1
ATOM 672 O O . ILE A 1 88 ? -15.145 0.076 -5.513 1.00 95.12 88 ILE A O 1
ATOM 676 N N . GLN A 1 89 ? -14.188 -0.442 -3.537 1.00 95.06 89 GLN A N 1
ATOM 677 C CA . GLN A 1 89 ? -15.141 -1.467 -3.135 1.00 95.06 89 GLN A CA 1
ATOM 678 C C . GLN A 1 89 ? -16.319 -0.840 -2.381 1.00 95.06 89 GLN A C 1
ATOM 680 O O . GLN A 1 89 ? -17.467 -1.205 -2.613 1.00 95.06 89 GLN A O 1
ATOM 685 N N . GLN A 1 90 ? -16.033 0.107 -1.483 1.00 91.19 90 GLN A N 1
ATOM 686 C CA . GLN A 1 90 ? -17.028 0.833 -0.691 1.00 91.19 90 GLN A CA 1
ATOM 687 C C . GLN A 1 90 ? -16.554 2.265 -0.422 1.00 91.19 90 GLN A C 1
ATOM 689 O O . GLN A 1 90 ? -15.376 2.473 -0.144 1.00 91.19 90 GLN A O 1
ATOM 694 N N . ASP A 1 91 ? -17.462 3.244 -0.448 1.00 88.38 91 ASP A N 1
ATOM 695 C CA . ASP A 1 91 ? -17.192 4.643 -0.072 1.00 88.38 91 ASP A CA 1
ATOM 696 C C . ASP A 1 91 ? -18.093 5.033 1.103 1.00 88.38 91 ASP A C 1
ATOM 698 O O . ASP A 1 91 ? -19.317 5.080 0.958 1.00 88.38 91 ASP A O 1
ATOM 702 N N . ALA A 1 92 ? -17.499 5.349 2.259 1.00 83.69 92 ALA A N 1
ATOM 703 C CA . ALA A 1 92 ? -18.257 5.682 3.463 1.00 83.69 92 ALA A CA 1
ATOM 704 C C . ALA A 1 92 ? -19.085 6.968 3.299 1.00 83.69 92 ALA A C 1
ATOM 706 O O . ALA A 1 92 ? -20.115 7.125 3.955 1.00 83.69 92 ALA A O 1
ATOM 707 N N . LYS A 1 93 ? -18.701 7.870 2.378 1.00 80.50 93 LYS A N 1
ATOM 708 C CA . LYS A 1 93 ? -19.512 9.059 2.056 1.00 80.50 93 LYS A CA 1
ATOM 709 C C . LYS A 1 93 ? -20.764 8.737 1.241 1.00 80.50 93 LYS A C 1
ATOM 711 O O . LYS A 1 93 ? -21.639 9.606 1.139 1.00 80.50 93 LYS A O 1
ATOM 716 N N . ALA A 1 94 ? -20.837 7.544 0.638 1.00 71.12 94 ALA A N 1
ATOM 717 C CA . ALA A 1 94 ? -21.879 7.117 -0.298 1.00 71.12 94 ALA A CA 1
ATOM 718 C C . ALA A 1 94 ? -22.183 8.170 -1.384 1.00 71.12 94 ALA A C 1
ATOM 720 O O . ALA A 1 94 ? -23.321 8.348 -1.824 1.00 71.12 94 ALA A O 1
ATOM 721 N N . THR A 1 95 ? -21.170 8.938 -1.786 1.00 65.88 95 THR A N 1
ATOM 722 C CA . THR A 1 95 ? -21.309 9.948 -2.828 1.00 65.88 95 THR A CA 1
ATOM 723 C C . THR A 1 95 ? -21.178 9.257 -4.174 1.00 65.88 95 THR A C 1
ATOM 725 O O . THR A 1 95 ? -20.079 8.842 -4.542 1.00 65.88 95 THR A O 1
ATOM 728 N N . ASN A 1 96 ? -22.301 9.145 -4.900 1.00 66.12 96 ASN A N 1
ATOM 729 C CA . ASN A 1 96 ? -22.323 8.856 -6.341 1.00 66.12 96 ASN A CA 1
ATOM 730 C C . ASN A 1 96 ? -21.165 9.613 -7.000 1.00 66.12 96 ASN A C 1
ATOM 732 O O . ASN A 1 96 ? -20.962 10.756 -6.604 1.00 66.12 96 ASN A O 1
ATOM 736 N N . LEU A 1 97 ? -20.455 8.991 -7.952 1.00 71.38 97 LEU A N 1
ATOM 737 C CA . LEU A 1 97 ? -19.159 9.358 -8.579 1.00 71.38 97 LEU A CA 1
ATOM 738 C C . LEU A 1 97 ? -18.839 10.857 -8.825 1.00 71.38 97 LEU A C 1
ATOM 740 O O . LEU A 1 97 ? -17.695 11.184 -9.113 1.00 71.38 97 LEU A O 1
ATOM 744 N N . ASN A 1 98 ? -19.822 11.736 -8.688 1.00 83.88 98 ASN A N 1
ATOM 745 C CA . ASN A 1 98 ? -19.799 13.191 -8.699 1.00 83.88 98 ASN A CA 1
ATOM 746 C C . ASN A 1 98 ? -19.054 13.827 -7.500 1.00 83.88 98 ASN A C 1
ATOM 748 O O . ASN A 1 98 ? -18.620 13.161 -6.550 1.00 83.88 98 ASN A O 1
ATOM 752 N N . ASP A 1 99 ? -18.999 15.161 -7.531 1.00 87.81 99 ASP A N 1
ATOM 753 C CA . ASP A 1 99 ? -18.550 16.032 -6.445 1.00 87.81 99 ASP A CA 1
ATOM 754 C C . ASP A 1 99 ? -19.190 15.723 -5.083 1.00 87.81 99 ASP A C 1
ATOM 756 O O . ASP A 1 99 ? -20.394 15.482 -4.952 1.00 87.81 99 ASP A O 1
ATOM 760 N N . VAL A 1 100 ? -18.384 15.858 -4.029 1.00 86.00 100 VAL A N 1
ATOM 761 C CA . VAL A 1 100 ? -18.844 15.806 -2.641 1.00 86.00 100 VAL A CA 1
ATOM 762 C C . VAL A 1 100 ? -19.652 17.077 -2.326 1.00 86.00 100 VAL A C 1
ATOM 764 O O . VAL A 1 100 ? -19.107 18.186 -2.445 1.00 86.00 100 VAL A O 1
ATOM 767 N N . PRO A 1 101 ? -20.916 16.955 -1.869 1.00 87.56 101 PRO A N 1
ATOM 768 C CA . PRO A 1 101 ? -21.730 18.095 -1.449 1.00 87.56 101 PRO A CA 1
ATOM 769 C C . PRO A 1 101 ? -21.031 18.943 -0.382 1.00 87.56 101 PRO A C 1
ATOM 771 O O . PRO A 1 101 ? -20.416 18.398 0.534 1.00 87.56 101 PRO A O 1
ATOM 774 N N . VAL A 1 102 ? -21.114 20.274 -0.498 1.00 87.38 102 VAL A N 1
ATOM 775 C CA . VAL A 1 102 ? -20.368 21.241 0.338 1.00 87.38 102 VAL A CA 1
ATOM 776 C C . VAL A 1 102 ? -20.555 20.991 1.838 1.00 87.38 102 VAL A C 1
ATOM 778 O O . VAL A 1 102 ? -19.584 21.032 2.592 1.00 87.38 102 VAL A O 1
ATOM 781 N N . ASP A 1 103 ? -21.777 20.677 2.261 1.00 86.38 103 ASP A N 1
ATOM 782 C CA . ASP A 1 103 ? -22.156 20.373 3.644 1.00 86.38 103 ASP A CA 1
ATOM 783 C C . ASP A 1 103 ? -21.499 19.093 4.191 1.00 86.38 103 ASP A C 1
ATOM 785 O O . ASP A 1 103 ? -21.287 18.976 5.397 1.00 86.38 103 ASP A O 1
ATOM 789 N N . LYS A 1 104 ? -21.097 18.166 3.316 1.00 85.19 104 LYS A N 1
ATOM 790 C CA . LYS A 1 104 ? -20.420 16.913 3.684 1.00 85.19 104 LYS A CA 1
ATOM 791 C C . LYS A 1 104 ? -18.892 17.001 3.672 1.00 85.19 104 LYS A C 1
ATOM 793 O O . LYS A 1 104 ? -18.228 16.130 4.228 1.00 85.19 104 LYS A O 1
ATOM 798 N N . ARG A 1 105 ? -18.297 18.038 3.072 1.00 85.38 105 ARG A N 1
ATOM 799 C CA . ARG A 1 105 ? -16.832 18.134 2.862 1.00 85.38 105 ARG A CA 1
ATOM 800 C C . ARG A 1 105 ? -16.016 18.239 4.150 1.00 85.38 105 ARG A C 1
ATOM 802 O O . ARG A 1 105 ? -14.854 17.834 4.181 1.00 85.38 105 ARG A O 1
ATOM 809 N N . LEU A 1 106 ? -16.614 18.798 5.202 1.00 83.31 106 LEU A N 1
ATOM 810 C CA . LEU A 1 106 ? -15.977 18.977 6.510 1.00 83.31 106 LEU A CA 1
ATOM 811 C C . LEU A 1 106 ? -16.189 17.788 7.454 1.00 83.31 106 LEU A C 1
ATOM 813 O O . LEU A 1 106 ? -15.586 17.762 8.527 1.00 83.31 106 LEU A O 1
ATOM 817 N N . ASN A 1 107 ? -17.016 16.811 7.072 1.00 86.69 107 ASN A N 1
ATOM 818 C CA . ASN A 1 107 ? -17.250 15.634 7.891 1.00 86.69 107 ASN A CA 1
ATOM 819 C C . ASN A 1 107 ? -16.023 14.714 7.844 1.00 86.69 107 ASN A C 1
ATOM 821 O O . ASN A 1 107 ? -15.760 14.050 6.843 1.00 86.69 107 ASN A O 1
ATOM 825 N N . VAL A 1 108 ? -15.261 14.713 8.936 1.00 86.25 108 VAL A N 1
ATOM 826 C CA . VAL A 1 108 ? -14.065 13.880 9.094 1.00 86.25 108 VAL A CA 1
ATOM 827 C C . VAL A 1 108 ? -14.437 12.407 9.217 1.00 86.25 108 VAL A C 1
ATOM 829 O O . VAL A 1 108 ? -13.739 11.575 8.652 1.00 86.25 108 VAL A O 1
ATOM 832 N N . THR A 1 109 ? -15.522 12.088 9.926 1.00 89.75 109 THR A N 1
ATOM 833 C CA . THR A 1 109 ? -15.899 10.715 10.293 1.00 89.75 109 THR A CA 1
ATOM 834 C C . THR A 1 109 ? -16.091 9.812 9.078 1.00 89.75 109 THR A C 1
ATOM 836 O O . THR A 1 109 ? -15.737 8.637 9.126 1.00 89.75 109 THR A O 1
ATOM 839 N N . ASP A 1 110 ? -16.582 10.377 7.977 1.00 89.38 110 ASP A N 1
ATOM 840 C CA . ASP A 1 110 ? -16.876 9.630 6.753 1.00 89.38 110 ASP A CA 1
ATOM 841 C C . ASP A 1 110 ? -15.802 9.847 5.674 1.00 89.38 110 ASP A C 1
ATOM 843 O O . ASP A 1 110 ? -15.977 9.442 4.532 1.00 89.38 110 ASP A O 1
ATOM 847 N N . ASP A 1 111 ? -14.676 10.504 5.984 1.00 91.94 111 ASP A N 1
ATOM 848 C CA . ASP A 1 111 ? -13.613 10.783 5.009 1.00 91.94 111 ASP A CA 1
ATOM 849 C C . ASP A 1 111 ? -12.675 9.601 4.770 1.00 91.94 111 ASP A C 1
ATOM 851 O O . ASP A 1 111 ? -11.452 9.734 4.831 1.00 91.94 111 ASP A O 1
ATOM 855 N N . TRP A 1 112 ? -13.256 8.446 4.464 1.00 94.94 112 TRP A N 1
ATOM 856 C CA . TRP A 1 112 ? -12.540 7.214 4.174 1.00 94.94 112 TRP A CA 1
ATOM 857 C C . TRP A 1 112 ? -13.313 6.323 3.201 1.00 94.94 112 TRP A C 1
ATOM 859 O O . TRP A 1 112 ? -14.510 6.497 2.979 1.00 94.94 112 TRP A O 1
ATOM 869 N N . LEU A 1 113 ? -12.602 5.382 2.593 1.00 95.75 113 LEU A N 1
ATOM 870 C CA . LEU A 1 113 ? -13.162 4.376 1.701 1.00 95.75 113 LEU A CA 1
ATOM 871 C C . LEU A 1 113 ? -12.345 3.087 1.767 1.00 95.75 113 LEU A C 1
ATOM 873 O O . LEU A 1 113 ? -11.232 3.064 2.303 1.00 95.75 113 LEU A O 1
ATOM 877 N N . LEU A 1 114 ? -12.916 2.027 1.206 1.00 97.50 114 LEU A N 1
ATOM 878 C CA . LEU A 1 114 ? -12.313 0.711 1.084 1.00 97.50 114 LEU A CA 1
ATOM 879 C C . LEU A 1 114 ? -11.927 0.462 -0.375 1.00 97.50 114 LEU A C 1
ATOM 881 O O . LEU A 1 114 ? -12.778 0.508 -1.266 1.00 97.50 114 LEU A O 1
ATOM 885 N N . LEU A 1 115 ? -10.654 0.168 -0.610 1.00 97.94 115 LEU A N 1
ATOM 886 C CA . LEU A 1 115 ? -10.132 -0.253 -1.903 1.00 97.94 115 LEU A CA 1
ATOM 887 C C . LEU A 1 115 ? -9.917 -1.764 -1.918 1.00 97.94 115 LEU A C 1
ATOM 889 O O . LEU A 1 115 ? -9.371 -2.331 -0.968 1.00 97.94 115 LEU A O 1
ATOM 893 N N . ARG A 1 116 ? -10.282 -2.396 -3.029 1.00 97.12 116 ARG A N 1
ATOM 894 C CA . ARG A 1 116 ? -9.883 -3.762 -3.360 1.00 97.12 116 ARG A CA 1
ATOM 895 C C . ARG A 1 116 ? -8.662 -3.723 -4.277 1.00 97.12 116 ARG A C 1
ATOM 897 O O . ARG A 1 116 ? -8.610 -2.916 -5.204 1.00 97.12 116 ARG A O 1
ATOM 904 N N . ILE A 1 117 ? -7.684 -4.575 -3.984 1.00 96.50 117 ILE A N 1
ATOM 905 C CA . ILE A 1 117 ? -6.438 -4.716 -4.746 1.00 96.50 117 ILE A CA 1
ATOM 906 C C . ILE A 1 117 ? -6.694 -5.692 -5.903 1.00 96.50 117 ILE A C 1
ATOM 908 O O . ILE A 1 117 ? -7.207 -6.779 -5.655 1.00 96.50 117 ILE A O 1
ATOM 912 N N . ASP A 1 118 ? -6.325 -5.336 -7.138 1.00 92.44 118 ASP A N 1
ATOM 913 C CA . ASP A 1 118 ? -6.535 -6.216 -8.304 1.00 92.44 118 ASP A CA 1
ATOM 914 C C . ASP A 1 118 ? -5.488 -7.346 -8.407 1.00 92.44 118 ASP A C 1
ATOM 916 O O . ASP A 1 118 ? -5.707 -8.324 -9.118 1.00 92.44 118 ASP A O 1
ATOM 920 N N . ASP A 1 119 ? -4.349 -7.237 -7.711 1.00 89.62 119 ASP A N 1
ATOM 921 C CA . ASP A 1 119 ? -3.348 -8.309 -7.621 1.00 89.62 119 ASP A CA 1
ATOM 922 C C . ASP A 1 119 ? -3.734 -9.353 -6.565 1.00 89.62 119 ASP A C 1
ATOM 924 O O . ASP A 1 119 ? -3.627 -9.103 -5.360 1.00 89.62 119 ASP A O 1
ATOM 928 N N . ASP A 1 120 ? -4.088 -10.558 -7.017 1.00 82.31 120 ASP A N 1
ATOM 929 C CA . ASP A 1 120 ? -4.469 -11.687 -6.158 1.00 82.31 120 ASP A CA 1
ATOM 930 C C . ASP A 1 120 ? -3.404 -12.029 -5.106 1.00 82.31 120 ASP A C 1
ATOM 932 O O . ASP A 1 120 ? -3.732 -12.419 -3.984 1.00 82.31 120 ASP A O 1
ATOM 936 N N . THR A 1 121 ? -2.115 -11.881 -5.433 1.00 80.81 121 THR A N 1
ATOM 937 C CA . THR A 1 121 ? -1.036 -12.218 -4.489 1.00 80.81 121 THR A CA 1
ATOM 938 C C . THR A 1 121 ? -1.013 -11.243 -3.327 1.00 80.81 121 THR A C 1
ATOM 940 O O . THR A 1 121 ? -0.99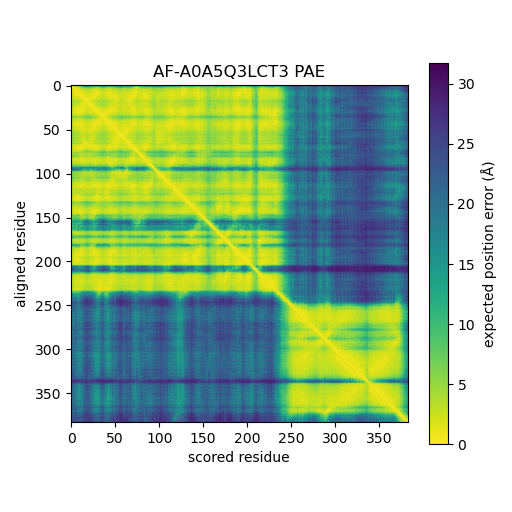8 -11.665 -2.174 1.00 80.81 121 THR A O 1
ATOM 943 N N . SER A 1 122 ? -1.032 -9.944 -3.604 1.00 87.88 122 SER A N 1
ATOM 944 C CA . SER A 1 122 ? -1.138 -8.918 -2.574 1.00 87.88 122 SER A CA 1
ATOM 945 C C . SER A 1 122 ? -2.458 -9.002 -1.813 1.00 87.88 122 SER A C 1
ATOM 947 O O . SER A 1 122 ? -2.454 -8.908 -0.586 1.00 87.88 122 SER A O 1
ATOM 949 N N . CYS A 1 123 ? -3.562 -9.265 -2.511 1.00 87.88 123 CYS A N 1
ATOM 950 C CA . CYS A 1 123 ? -4.872 -9.462 -1.904 1.00 87.88 123 CYS A CA 1
ATOM 951 C C . CYS A 1 123 ? -4.875 -10.643 -0.917 1.00 87.88 123 CYS A C 1
ATOM 953 O O . CYS A 1 123 ? -5.464 -10.568 0.151 1.00 87.88 123 CYS A O 1
ATOM 955 N N . ARG A 1 124 ? -4.159 -11.734 -1.192 1.00 84.06 124 ARG A N 1
ATOM 956 C CA . ARG A 1 124 ? -4.120 -12.892 -0.284 1.00 84.06 124 ARG A CA 1
ATOM 957 C C . ARG A 1 124 ? -2.984 -12.834 0.738 1.00 84.06 124 ARG A C 1
ATOM 959 O O . ARG A 1 124 ? -3.153 -13.302 1.863 1.00 84.06 124 ARG A O 1
ATOM 966 N N . GLY A 1 125 ? -1.856 -12.232 0.377 1.00 82.25 125 GLY A N 1
ATOM 967 C CA . GLY A 1 125 ? -0.564 -12.397 1.043 1.00 82.25 125 GLY A CA 1
ATOM 968 C C . GLY A 1 125 ? -0.019 -11.175 1.784 1.00 82.25 125 GLY A C 1
ATOM 969 O O . GLY A 1 125 ? 0.941 -11.329 2.529 1.00 82.25 125 GLY A O 1
ATOM 970 N N . ALA A 1 126 ? -0.578 -9.978 1.588 1.00 89.81 126 ALA A N 1
ATOM 971 C CA . ALA A 1 126 ? -0.030 -8.779 2.220 1.00 89.81 126 ALA A CA 1
ATOM 972 C C . ALA A 1 126 ? -0.237 -8.770 3.742 1.00 89.81 126 ALA A C 1
ATOM 974 O O . ALA A 1 126 ? -1.291 -9.194 4.231 1.00 89.81 126 ALA A O 1
ATOM 975 N N . ASP A 1 127 ? 0.762 -8.238 4.451 1.00 91.12 127 ASP A N 1
ATOM 976 C CA . ASP A 1 127 ? 0.692 -7.954 5.882 1.00 91.12 127 ASP A CA 1
ATOM 977 C C . ASP A 1 127 ? -0.421 -6.946 6.171 1.00 91.12 127 ASP A C 1
ATOM 979 O O . ASP A 1 127 ? -0.643 -5.995 5.418 1.00 91.12 127 ASP A O 1
ATOM 983 N N . THR A 1 128 ? -1.125 -7.152 7.280 1.00 95.38 128 THR A N 1
ATOM 984 C CA . THR A 1 128 ? -2.270 -6.328 7.671 1.00 95.38 128 THR A CA 1
ATOM 985 C C . THR A 1 128 ? -2.160 -5.891 9.115 1.00 95.38 128 THR A C 1
ATOM 987 O O . THR A 1 128 ? -1.524 -6.550 9.936 1.00 95.38 128 THR A O 1
ATOM 990 N N . VAL A 1 129 ? -2.812 -4.783 9.439 1.00 96.19 129 VAL A N 1
ATOM 991 C CA . VAL A 1 129 ? -2.775 -4.229 10.790 1.00 96.19 129 VAL A CA 1
ATOM 992 C C . VAL A 1 129 ? -3.498 -5.088 11.820 1.00 96.19 129 VAL A C 1
ATOM 994 O O . VAL A 1 129 ? -4.553 -5.668 11.553 1.00 96.19 129 VAL A O 1
ATOM 997 N N . VAL A 1 130 ? -2.972 -5.071 13.042 1.00 94.88 130 VAL A N 1
ATOM 998 C CA . VAL A 1 130 ? -3.709 -5.451 14.249 1.00 94.88 130 VAL A CA 1
ATOM 999 C C . VAL A 1 130 ? -4.494 -4.237 14.716 1.00 94.88 130 VAL A C 1
ATOM 1001 O O . VAL A 1 130 ? -3.942 -3.148 14.814 1.00 94.88 130 VAL A O 1
ATOM 1004 N N . TRP A 1 131 ? -5.784 -4.385 14.992 1.00 96.00 131 TRP A N 1
ATOM 1005 C CA . TRP A 1 131 ? -6.623 -3.257 15.383 1.00 96.00 131 TRP A CA 1
ATOM 1006 C C . TRP A 1 131 ? -6.518 -2.979 16.885 1.00 96.00 131 TRP A C 1
ATOM 1008 O O . TRP A 1 131 ? -6.567 -3.906 17.689 1.00 96.00 131 TRP A O 1
ATOM 1018 N N . ALA A 1 132 ? -6.438 -1.706 17.273 1.00 94.50 132 ALA A N 1
ATOM 1019 C CA . ALA A 1 132 ? -6.465 -1.319 18.679 1.00 94.50 132 ALA A CA 1
ATOM 1020 C C . ALA A 1 132 ? -7.860 -1.556 19.286 1.00 94.50 132 ALA A C 1
ATOM 1022 O O . ALA A 1 132 ? -8.882 -1.315 18.636 1.00 94.50 132 ALA A O 1
ATOM 1023 N N . GLU A 1 133 ? -7.900 -2.007 20.540 1.00 89.44 133 GLU A N 1
ATOM 1024 C CA . GLU A 1 133 ? -9.152 -2.263 21.269 1.00 89.44 133 GLU A CA 1
ATOM 1025 C C . GLU A 1 133 ? -9.655 -1.026 22.020 1.00 89.44 133 GLU A C 1
ATOM 1027 O O . GLU A 1 133 ? -10.856 -0.765 22.079 1.00 89.44 133 GLU A O 1
ATOM 1032 N N . ALA A 1 134 ? -8.739 -0.233 22.572 1.00 89.19 134 ALA A N 1
ATOM 1033 C CA . ALA A 1 134 ? -9.057 0.995 23.279 1.00 89.19 134 ALA A CA 1
ATOM 1034 C C . ALA A 1 134 ? -7.924 2.007 23.129 1.00 89.19 134 ALA A C 1
ATOM 1036 O O . ALA A 1 134 ? -6.764 1.633 22.963 1.00 89.19 134 ALA A O 1
ATOM 1037 N N . ILE A 1 135 ? -8.278 3.285 23.238 1.00 91.88 135 ILE A N 1
ATOM 1038 C CA . ILE A 1 135 ? -7.316 4.379 23.330 1.00 91.88 135 ILE A CA 1
ATOM 1039 C C . ILE A 1 135 ? -7.641 5.298 24.504 1.00 91.88 135 ILE A C 1
ATOM 1041 O O . ILE A 1 135 ? -8.810 5.455 24.877 1.00 91.88 135 ILE A O 1
ATOM 1045 N N . SER A 1 136 ? -6.616 5.939 25.059 1.00 92.44 136 SER A N 1
ATOM 1046 C CA . SER A 1 136 ? -6.751 6.964 26.094 1.00 92.44 136 SER A CA 1
ATOM 1047 C C . SER A 1 136 ? -6.278 8.332 25.609 1.00 92.44 136 SER A C 1
ATOM 1049 O O . SER A 1 136 ? -5.465 8.453 24.694 1.00 92.44 136 SER A O 1
ATOM 1051 N N . ASN A 1 137 ? -6.782 9.389 26.246 1.00 93.19 137 ASN A N 1
ATOM 1052 C CA . ASN A 1 137 ? -6.222 10.724 26.052 1.00 93.19 137 ASN A CA 1
ATOM 1053 C C . ASN A 1 137 ? -4.758 10.742 26.512 1.00 93.19 137 ASN A C 1
ATOM 1055 O O . ASN A 1 137 ? -4.361 9.963 27.380 1.00 93.19 137 ASN A O 1
ATOM 1059 N N . ASP A 1 138 ? -3.973 11.618 25.897 1.00 92.00 138 ASP A N 1
ATOM 1060 C CA . ASP A 1 138 ? -2.531 11.791 26.069 1.00 92.00 138 ASP A CA 1
ATOM 1061 C C . ASP A 1 138 ? -1.685 10.556 25.714 1.00 92.00 138 ASP A C 1
ATOM 1063 O O . ASP A 1 138 ? -0.461 10.588 25.841 1.00 92.00 138 ASP A O 1
ATOM 1067 N N . GLN A 1 139 ? -2.308 9.488 25.200 1.00 93.38 139 GLN A N 1
ATOM 1068 C CA . GLN A 1 139 ? -1.601 8.310 24.718 1.00 93.38 139 GLN A CA 1
ATOM 1069 C C . GLN A 1 139 ? -0.706 8.689 23.528 1.00 93.38 139 GLN A C 1
ATOM 1071 O O . GLN A 1 139 ? -1.194 9.317 22.576 1.00 93.38 139 GLN A O 1
ATOM 1076 N N . PRO A 1 140 ? 0.585 8.319 23.558 1.00 93.00 140 PRO A N 1
ATOM 1077 C CA . PRO A 1 140 ? 1.482 8.527 22.436 1.00 93.00 140 PRO A CA 1
ATOM 1078 C C . PRO A 1 140 ? 1.093 7.619 21.272 1.00 93.00 140 PRO A C 1
ATOM 1080 O O . PRO A 1 140 ? 0.769 6.444 21.449 1.00 93.00 140 PRO A O 1
ATOM 1083 N N . VAL A 1 141 ? 1.135 8.185 20.072 1.00 93.69 141 VAL A N 1
ATOM 1084 C CA . VAL A 1 141 ? 0.852 7.475 18.827 1.00 93.69 141 VAL A CA 1
ATOM 1085 C C . VAL A 1 141 ? 1.884 7.839 17.768 1.00 93.69 141 VAL A C 1
ATOM 1087 O O . VAL A 1 141 ? 2.507 8.901 17.804 1.00 93.69 141 VAL A O 1
ATOM 1090 N N . SER A 1 142 ? 2.039 6.958 16.792 1.00 92.88 142 SER A N 1
ATOM 1091 C CA . SER A 1 142 ? 2.761 7.225 15.554 1.00 92.88 142 SER A CA 1
ATOM 1092 C C . SER A 1 142 ? 1.772 7.399 14.408 1.00 92.88 142 SER A C 1
ATOM 1094 O O . SER A 1 142 ? 0.706 6.789 14.389 1.00 92.88 142 SER A O 1
ATOM 1096 N N . VAL A 1 143 ? 2.106 8.260 13.451 1.00 92.19 143 VAL A N 1
ATOM 1097 C CA . VAL A 1 143 ? 1.348 8.405 12.203 1.00 92.19 143 VAL A CA 1
ATOM 1098 C C . VAL A 1 143 ? 2.266 7.988 11.079 1.00 92.19 143 VAL A C 1
ATOM 1100 O O . VAL A 1 143 ? 3.281 8.644 10.884 1.00 92.19 143 VAL A O 1
ATOM 1103 N N . LEU A 1 144 ? 1.924 6.929 10.355 1.00 92.94 144 LEU A N 1
ATOM 1104 C CA . LEU A 1 144 ? 2.734 6.389 9.271 1.00 92.94 144 LEU A CA 1
ATOM 1105 C C . LEU A 1 144 ? 2.063 6.645 7.923 1.00 92.94 144 LEU A C 1
ATOM 1107 O O . LEU A 1 144 ? 0.895 6.319 7.721 1.00 92.94 144 LEU A O 1
ATOM 1111 N N . GLY A 1 145 ? 2.825 7.207 6.990 1.00 92.44 145 GLY A N 1
ATOM 1112 C CA . GLY A 1 145 ? 2.403 7.453 5.614 1.00 92.44 145 GLY A CA 1
ATOM 1113 C C . GLY A 1 145 ? 3.561 7.948 4.751 1.00 92.44 145 GLY A C 1
ATOM 1114 O O . GLY A 1 145 ? 4.709 7.965 5.203 1.00 92.44 145 GLY A O 1
ATOM 1115 N N . TYR A 1 146 ? 3.239 8.383 3.534 1.00 90.88 146 TYR A N 1
ATOM 1116 C CA . TYR A 1 146 ? 4.185 8.804 2.497 1.00 90.88 146 TYR A CA 1
ATOM 1117 C C . TYR A 1 146 ? 4.178 10.328 2.324 1.00 90.88 146 TYR A C 1
ATOM 1119 O O . TYR A 1 146 ? 3.458 10.873 1.481 1.00 90.88 146 TYR A O 1
ATOM 1127 N N . PRO A 1 147 ? 4.936 11.061 3.152 1.00 86.75 147 PRO A N 1
ATOM 1128 C CA . PRO A 1 147 ? 5.007 12.509 3.050 1.00 86.75 147 PRO A CA 1
ATOM 1129 C C . PRO A 1 147 ? 5.587 12.949 1.709 1.00 86.75 147 PRO A C 1
ATOM 1131 O O . PRO A 1 147 ? 6.477 12.308 1.166 1.00 86.75 147 PRO A O 1
ATOM 1134 N N . THR A 1 148 ? 5.110 14.078 1.196 1.00 83.38 148 THR A N 1
ATOM 1135 C CA . THR A 1 148 ? 5.441 14.644 -0.123 1.00 83.38 148 THR A CA 1
ATOM 1136 C C . THR A 1 148 ? 5.127 13.728 -1.316 1.00 83.38 148 THR A C 1
ATOM 1138 O O . THR A 1 148 ? 5.369 14.116 -2.453 1.00 83.38 148 THR A O 1
ATOM 1141 N N . GLY A 1 149 ? 4.517 12.558 -1.080 1.00 83.50 149 GLY A N 1
ATOM 1142 C CA . GLY A 1 149 ? 4.178 11.587 -2.116 1.00 83.50 149 GLY A CA 1
ATOM 1143 C C . GLY A 1 149 ? 5.385 11.241 -2.986 1.00 83.50 149 GLY A C 1
ATOM 1144 O O . GLY A 1 149 ? 6.507 11.141 -2.479 1.00 83.50 149 GLY A O 1
ATOM 1145 N N . ARG A 1 150 ? 5.151 11.133 -4.297 1.00 82.44 150 ARG A N 1
ATOM 1146 C CA . ARG A 1 150 ? 6.162 10.761 -5.288 1.00 82.44 150 ARG A CA 1
ATOM 1147 C C . ARG A 1 150 ? 7.418 11.626 -5.306 1.00 82.44 150 ARG A C 1
ATOM 1149 O O . ARG A 1 150 ? 8.477 11.137 -5.673 1.00 82.44 150 ARG A O 1
ATOM 1156 N N . ASP A 1 151 ? 7.339 12.877 -4.854 1.00 79.25 151 ASP A N 1
ATOM 1157 C CA . ASP A 1 151 ? 8.498 13.779 -4.824 1.00 79.25 151 ASP A CA 1
ATOM 1158 C C . ASP A 1 151 ? 9.554 13.347 -3.788 1.00 79.25 151 ASP A C 1
ATOM 1160 O O . ASP A 1 151 ? 10.708 13.765 -3.867 1.00 79.25 151 ASP A O 1
ATOM 1164 N N . SER A 1 152 ? 9.185 12.499 -2.816 1.00 71.19 152 SER A N 1
ATOM 1165 C CA . SER A 1 152 ? 10.147 11.911 -1.867 1.00 71.19 152 SER A CA 1
ATOM 1166 C C . SER A 1 152 ? 10.894 10.697 -2.414 1.00 71.19 152 SER A C 1
ATOM 1168 O O . SER A 1 152 ? 11.748 10.143 -1.717 1.00 71.19 152 SER A O 1
ATOM 1170 N N . PHE A 1 153 ? 10.559 10.247 -3.622 1.00 76.69 153 PHE A N 1
ATOM 1171 C CA . PHE A 1 153 ? 10.986 8.955 -4.122 1.00 76.69 153 PHE A CA 1
ATOM 1172 C C . PHE A 1 153 ? 12.242 9.117 -4.977 1.00 76.69 153 PHE A C 1
ATOM 1174 O O . PHE A 1 153 ? 12.228 9.754 -6.024 1.00 76.69 153 PHE A O 1
ATOM 1181 N N . VAL A 1 154 ? 13.359 8.571 -4.493 1.00 63.38 154 VAL A N 1
ATOM 1182 C CA . VAL A 1 154 ? 14.603 8.456 -5.265 1.00 63.38 154 VAL A CA 1
ATOM 1183 C C . VAL A 1 154 ? 14.629 7.049 -5.852 1.00 63.38 154 VAL A C 1
ATOM 1185 O O . VAL A 1 154 ? 14.544 6.095 -5.075 1.00 63.38 154 VAL A O 1
ATOM 1188 N N . ASP A 1 155 ? 14.734 6.939 -7.181 1.00 59.75 155 ASP A N 1
ATOM 1189 C CA . ASP A 1 155 ? 14.669 5.686 -7.950 1.00 59.75 155 ASP A CA 1
ATOM 1190 C C . ASP A 1 155 ? 15.284 4.487 -7.201 1.00 59.75 155 ASP A C 1
ATOM 1192 O O . ASP A 1 155 ? 16.446 4.524 -6.780 1.00 59.75 155 ASP A O 1
ATOM 1196 N N . ASN A 1 156 ? 14.500 3.410 -7.063 1.00 52.41 156 ASN A N 1
ATOM 1197 C CA . ASN A 1 156 ? 14.870 2.115 -6.470 1.00 52.41 156 ASN A CA 1
ATOM 1198 C C . ASN A 1 156 ? 15.136 2.055 -4.955 1.00 52.41 156 ASN A C 1
ATOM 1200 O O . ASN A 1 156 ? 15.548 1.001 -4.465 1.00 52.41 156 ASN A O 1
ATOM 1204 N N . ASN A 1 157 ? 14.872 3.111 -4.181 1.00 55.88 157 ASN A N 1
ATOM 1205 C CA . ASN A 1 157 ? 14.961 3.024 -2.721 1.00 55.88 157 ASN A CA 1
ATOM 1206 C C . ASN A 1 157 ? 13.616 2.695 -2.068 1.00 55.88 157 ASN A C 1
ATOM 1208 O O . ASN A 1 157 ? 12.570 3.212 -2.449 1.00 55.88 157 ASN A O 1
ATOM 1212 N N . ILE A 1 158 ? 13.667 1.847 -1.036 1.00 58.25 158 ILE A N 1
ATOM 1213 C CA . ILE A 1 158 ? 12.555 1.630 -0.110 1.00 58.25 158 ILE A CA 1
ATOM 1214 C C . ILE A 1 158 ? 12.347 2.918 0.676 1.00 58.25 158 ILE A C 1
ATOM 1216 O O . ILE A 1 158 ? 13.291 3.460 1.253 1.00 58.25 158 ILE A O 1
ATOM 1220 N N . ILE A 1 159 ? 11.110 3.392 0.716 1.00 56.56 159 ILE A N 1
ATOM 1221 C CA . ILE A 1 159 ? 10.806 4.712 1.256 1.00 56.56 159 ILE A CA 1
ATOM 1222 C C . ILE A 1 159 ? 10.163 4.502 2.607 1.00 56.56 159 ILE A C 1
ATOM 1224 O O . ILE A 1 159 ? 9.040 3.995 2.672 1.00 56.56 159 ILE A O 1
ATOM 1228 N N . PRO A 1 160 ? 10.880 4.815 3.695 1.00 59.62 160 PRO A N 1
ATOM 1229 C CA . PRO A 1 160 ? 10.345 4.591 5.015 1.00 59.62 160 PRO A CA 1
ATOM 1230 C C . PRO A 1 160 ? 9.157 5.525 5.209 1.00 59.62 160 PRO A C 1
ATOM 1232 O O . PRO A 1 160 ? 9.238 6.731 4.956 1.00 59.62 160 PRO A O 1
ATOM 1235 N N . THR A 1 161 ? 8.055 4.973 5.703 1.00 65.25 161 THR A N 1
ATOM 1236 C CA . THR A 1 161 ? 6.981 5.793 6.253 1.00 65.25 161 THR A CA 1
ATOM 1237 C C . THR A 1 161 ? 7.578 6.725 7.306 1.00 65.25 161 THR A C 1
ATOM 1239 O O . THR A 1 161 ? 8.315 6.265 8.183 1.00 65.25 161 THR A O 1
ATOM 1242 N N . LYS A 1 162 ? 7.279 8.026 7.266 1.00 67.50 162 LYS A N 1
ATOM 1243 C CA . LYS A 1 162 ? 7.698 8.908 8.366 1.00 67.50 162 LYS A CA 1
ATOM 1244 C C . LYS A 1 162 ? 6.731 8.754 9.528 1.00 67.50 162 LYS A C 1
ATOM 1246 O O . LYS A 1 162 ? 5.531 8.826 9.306 1.00 67.50 162 LYS A O 1
ATOM 1251 N N . SER A 1 163 ? 7.272 8.641 10.741 1.00 69.19 163 SER A N 1
ATOM 1252 C CA . SER A 1 163 ? 6.549 8.861 11.995 1.00 69.19 163 SER A CA 1
ATOM 1253 C C . SER A 1 163 ? 6.934 10.237 12.540 1.00 69.19 163 SER A C 1
ATOM 1255 O O . SER A 1 163 ? 8.041 10.381 13.069 1.00 69.19 163 SER A O 1
ATOM 1257 N N . PRO A 1 164 ? 6.084 11.272 12.413 1.00 66.00 164 PRO A N 1
ATOM 1258 C CA . PRO A 1 164 ? 6.342 12.549 13.059 1.00 66.00 164 PRO A CA 1
ATOM 1259 C C . PRO A 1 164 ? 6.511 12.331 14.565 1.00 66.00 164 PRO A C 1
ATOM 1261 O O . PRO A 1 164 ? 5.853 11.479 15.163 1.00 66.00 164 PRO A O 1
ATOM 1264 N N . GLN A 1 165 ? 7.412 13.086 15.186 1.00 71.69 165 GLN A N 1
ATOM 1265 C CA . GLN A 1 165 ? 7.692 12.919 16.608 1.00 71.69 165 GLN A CA 1
ATOM 1266 C C . GLN A 1 165 ? 6.599 13.558 17.471 1.00 71.69 165 GLN A C 1
ATOM 1268 O O . GLN A 1 165 ? 6.018 14.585 17.101 1.00 71.69 165 GLN A O 1
ATOM 1273 N N . ASN A 1 166 ? 6.395 12.985 18.660 1.00 81.12 166 ASN A N 1
ATOM 1274 C CA . ASN A 1 166 ? 5.576 13.544 19.738 1.00 81.12 166 ASN A CA 1
ATOM 1275 C C . ASN A 1 166 ? 4.108 13.780 19.349 1.00 81.12 166 ASN A C 1
ATOM 1277 O O . ASN A 1 166 ? 3.547 14.823 19.688 1.00 81.12 166 ASN A O 1
ATOM 1281 N N . ILE A 1 167 ? 3.501 12.840 18.617 1.00 87.31 167 ILE A N 1
ATOM 1282 C CA . ILE A 1 167 ? 2.055 12.858 18.388 1.00 87.31 167 ILE A CA 1
ATOM 1283 C C . ILE A 1 167 ? 1.356 12.145 19.546 1.00 87.31 167 ILE A C 1
ATOM 1285 O O . ILE A 1 167 ? 1.745 11.050 19.946 1.00 87.31 167 ILE A O 1
ATOM 1289 N N . THR A 1 168 ? 0.315 12.771 20.083 1.00 91.56 168 THR A N 1
ATOM 1290 C CA . THR A 1 168 ? -0.533 12.202 21.134 1.00 91.56 168 THR A CA 1
ATOM 1291 C C . THR A 1 168 ? -2.005 12.343 20.782 1.00 91.56 168 THR A C 1
ATOM 1293 O O . THR A 1 168 ? -2.400 13.223 20.010 1.00 91.56 168 THR A O 1
ATOM 1296 N N . ILE A 1 169 ? -2.835 11.484 21.369 1.00 90.94 169 ILE A N 1
ATOM 1297 C CA . ILE A 1 169 ? -4.290 11.607 21.286 1.00 90.94 169 ILE A CA 1
ATOM 1298 C C . ILE A 1 169 ? -4.748 12.712 22.233 1.00 90.94 169 ILE A C 1
ATOM 1300 O O . ILE A 1 169 ? -4.611 12.610 23.444 1.00 90.94 169 ILE A O 1
ATOM 1304 N N . ARG A 1 170 ? -5.355 13.761 21.690 1.00 90.88 170 ARG A N 1
ATOM 1305 C CA . ARG A 1 170 ? -5.961 14.832 22.485 1.00 90.88 170 ARG A CA 1
ATOM 1306 C C . ARG A 1 170 ? -7.347 14.447 22.984 1.00 90.88 170 ARG A C 1
ATOM 1308 O O . ARG A 1 170 ? -7.704 14.732 24.124 1.00 90.88 170 ARG A O 1
ATOM 1315 N N . SER A 1 171 ? -8.167 13.899 22.094 1.00 90.38 171 SER A N 1
ATOM 1316 C CA . SER A 1 171 ? -9.529 13.474 22.409 1.00 90.38 171 SER A CA 1
ATOM 1317 C C . SER A 1 171 ? -10.065 12.506 21.358 1.00 90.38 171 SER A C 1
ATOM 1319 O O . SER A 1 171 ? -9.541 12.419 20.246 1.00 90.38 171 SER A O 1
ATOM 1321 N N . GLN A 1 172 ? -11.147 11.814 21.700 1.00 88.06 172 GLN A N 1
ATOM 1322 C CA . GLN A 1 172 ? -11.928 10.995 20.780 1.00 88.06 172 GLN A CA 1
ATOM 1323 C C . GLN A 1 172 ? -13.404 11.372 20.901 1.00 88.06 172 GLN A C 1
ATOM 1325 O O . GLN A 1 172 ? -13.934 11.499 22.005 1.00 88.06 172 GLN A O 1
ATOM 1330 N N . SER A 1 173 ? -14.077 11.579 19.772 1.00 88.25 173 SER A N 1
ATOM 1331 C CA . SER A 1 173 ? -15.518 11.851 19.759 1.00 88.25 173 SER A CA 1
ATOM 1332 C C . SER A 1 173 ? -16.122 11.510 18.403 1.00 88.25 173 SER A C 1
ATOM 1334 O O . SER A 1 173 ? -15.528 11.811 17.373 1.00 88.25 173 SER A O 1
ATOM 1336 N N . ASN A 1 174 ? -17.303 10.885 18.394 1.00 86.75 174 ASN A N 1
ATOM 1337 C CA . ASN A 1 174 ? -18.115 10.647 17.191 1.00 86.75 174 ASN A CA 1
ATOM 1338 C C . ASN A 1 174 ? -17.348 10.049 15.990 1.00 86.75 174 ASN A C 1
ATOM 1340 O O . ASN A 1 174 ? -17.539 10.466 14.848 1.00 86.75 174 ASN A O 1
ATOM 1344 N N . GLY A 1 175 ? -16.465 9.076 16.239 1.00 89.94 175 GLY A N 1
ATOM 1345 C CA . GLY A 1 175 ? -15.683 8.427 15.181 1.00 89.94 175 GLY A CA 1
ATOM 1346 C C . GLY A 1 175 ? -14.494 9.242 14.664 1.00 89.94 175 GLY A C 1
ATOM 1347 O O . GLY A 1 175 ? -13.891 8.866 13.664 1.00 89.94 175 GLY A O 1
ATOM 1348 N N . VAL A 1 176 ? -14.132 10.325 15.350 1.00 92.19 176 VAL A N 1
ATOM 1349 C CA . VAL A 1 176 ? -12.942 11.133 15.077 1.00 92.19 176 VAL A CA 1
ATOM 1350 C C . VAL A 1 176 ? -11.958 10.986 16.227 1.00 92.19 176 VAL A C 1
ATOM 1352 O O . VAL A 1 176 ? -12.331 11.136 17.395 1.00 92.19 176 VAL A O 1
ATOM 1355 N N . VAL A 1 177 ? -10.694 10.748 15.888 1.00 92.06 177 VAL A N 1
ATOM 1356 C CA . VAL A 1 177 ? -9.567 10.884 16.812 1.00 92.06 177 VAL A CA 1
ATOM 1357 C C . VAL A 1 177 ? -8.890 12.230 16.562 1.00 92.06 177 VAL A C 1
ATOM 1359 O O . VAL A 1 177 ? -8.508 12.555 15.438 1.00 92.06 177 VAL A O 1
ATOM 1362 N N . GLN A 1 178 ? -8.789 13.057 17.599 1.00 92.19 178 GLN A N 1
ATOM 1363 C CA . GLN A 1 178 ? -8.069 14.324 17.544 1.00 92.19 178 GLN A CA 1
ATOM 1364 C C . GLN A 1 178 ? -6.657 14.118 18.062 1.00 92.19 178 GLN A C 1
ATOM 1366 O O . GLN A 1 178 ? -6.466 13.588 19.155 1.00 92.19 178 GLN A O 1
ATOM 1371 N N . LEU A 1 179 ? -5.681 14.585 17.298 1.00 90.31 179 LEU A N 1
ATOM 1372 C CA . LEU A 1 179 ? -4.267 14.437 17.590 1.00 90.31 179 LEU A CA 1
ATOM 1373 C C . LEU A 1 179 ? -3.635 15.807 17.867 1.00 90.31 179 LEU A C 1
ATOM 1375 O O . LEU A 1 179 ? -4.073 16.846 17.363 1.00 90.31 179 LEU A O 1
ATOM 1379 N N . THR A 1 180 ? -2.577 15.802 18.665 1.00 88.00 180 THR A N 1
ATOM 1380 C CA . THR A 1 180 ? -1.697 16.951 18.919 1.00 88.00 180 THR A CA 1
ATOM 1381 C C . THR A 1 180 ? -0.256 16.556 18.662 1.00 88.00 180 THR A C 1
ATOM 1383 O O . THR A 1 180 ? 0.071 15.386 18.804 1.00 88.00 180 THR A O 1
ATOM 1386 N N . GLY A 1 181 ? 0.604 17.508 18.297 1.00 83.06 181 GLY A N 1
ATOM 1387 C CA . GLY A 1 181 ? 2.027 17.246 18.072 1.00 83.06 181 GLY A CA 1
ATOM 1388 C C . GLY A 1 181 ? 2.566 17.898 16.804 1.00 83.06 181 GLY A C 1
ATOM 1389 O O . GLY A 1 181 ? 2.086 18.950 16.376 1.00 83.06 181 GLY A O 1
ATOM 1390 N N . SER A 1 182 ? 3.591 17.270 16.226 1.00 77.19 182 SER A N 1
ATOM 1391 C CA . SER A 1 182 ? 4.280 17.749 15.023 1.00 77.19 182 SER A CA 1
ATOM 1392 C C . SER A 1 182 ? 3.370 17.783 13.793 1.00 77.19 182 SER A C 1
ATOM 1394 O O . SER A 1 182 ? 2.480 16.953 13.630 1.00 77.19 182 SER A O 1
ATOM 1396 N N . VAL A 1 183 ? 3.627 18.733 12.891 1.00 74.06 183 VAL A N 1
ATOM 1397 C CA . VAL A 1 183 ? 2.871 18.886 11.640 1.00 74.06 183 VAL A CA 1
ATOM 1398 C C . VAL A 1 183 ? 3.099 17.678 10.727 1.00 74.06 183 VAL A C 1
ATOM 1400 O O . VAL A 1 183 ? 4.232 17.245 10.533 1.00 74.06 183 VAL A O 1
ATOM 1403 N N . THR A 1 184 ? 2.022 17.161 10.136 1.00 78.94 184 THR A N 1
ATOM 1404 C CA . THR A 1 184 ? 2.080 16.140 9.079 1.00 78.94 184 THR A CA 1
ATOM 1405 C C . THR A 1 184 ? 2.181 16.786 7.702 1.00 78.94 184 THR A C 1
ATOM 1407 O O . THR A 1 184 ? 1.603 17.850 7.472 1.00 78.94 184 THR A O 1
ATOM 1410 N N . GLU A 1 185 ? 2.851 16.124 6.765 1.00 82.94 185 GLU A N 1
ATOM 1411 C CA . GLU A 1 185 ? 3.087 16.643 5.413 1.00 82.94 185 GLU A CA 1
ATOM 1412 C C . GLU A 1 185 ? 1.987 16.174 4.429 1.00 82.94 185 GLU A C 1
ATOM 1414 O O . GLU A 1 185 ? 1.310 15.170 4.684 1.00 82.94 185 GLU A O 1
ATOM 1419 N N . PRO A 1 186 ? 1.770 16.880 3.298 1.00 84.62 186 PRO A N 1
ATOM 1420 C CA . PRO A 1 186 ? 0.937 16.377 2.201 1.00 84.62 186 PRO A CA 1
ATOM 1421 C C . PRO A 1 186 ? 1.361 14.962 1.776 1.00 84.62 186 PRO A C 1
ATOM 1423 O O . PRO A 1 186 ? 2.540 14.645 1.857 1.00 84.62 186 PRO A O 1
ATOM 1426 N N . GLY A 1 187 ? 0.426 14.113 1.338 1.00 87.88 187 GLY A N 1
ATOM 1427 C CA . GLY A 1 187 ? 0.694 12.708 0.970 1.00 87.88 187 GLY A CA 1
ATOM 1428 C C . GLY A 1 187 ? 0.534 11.695 2.118 1.00 87.88 187 GLY A C 1
ATOM 1429 O O . GLY A 1 187 ? 0.333 10.508 1.876 1.00 87.88 187 GLY A O 1
ATOM 1430 N N . MET A 1 188 ? 0.497 12.147 3.377 1.00 91.06 188 MET A N 1
ATOM 1431 C CA . MET A 1 188 ? 0.243 11.259 4.526 1.00 91.06 188 MET A CA 1
ATOM 1432 C C . MET A 1 188 ? -1.242 10.904 4.736 1.00 91.06 188 MET A C 1
ATOM 1434 O O . MET A 1 188 ? -1.557 10.076 5.588 1.00 91.06 188 MET A O 1
ATOM 1438 N N . SER A 1 189 ? -2.170 11.539 4.010 1.00 93.00 189 SER A N 1
ATOM 1439 C CA . SER A 1 189 ? -3.609 11.252 4.113 1.00 93.00 189 SER A CA 1
ATOM 1440 C C . SER A 1 189 ? -3.927 9.798 3.794 1.00 93.00 189 SER A C 1
ATOM 1442 O O . SER A 1 189 ? -3.460 9.286 2.785 1.00 93.00 189 SER A O 1
ATOM 1444 N N . GLY A 1 190 ? -4.757 9.166 4.619 1.00 95.00 190 GLY A N 1
ATOM 1445 C CA . GLY A 1 190 ? -5.079 7.742 4.539 1.00 95.00 190 GLY A CA 1
ATOM 1446 C C . GLY A 1 190 ? -4.018 6.833 5.166 1.00 95.00 190 GLY A C 1
ATOM 1447 O O . GLY A 1 190 ? -4.208 5.623 5.203 1.00 95.00 190 GLY A O 1
ATOM 1448 N N . GLY A 1 191 ? -2.923 7.397 5.688 1.00 95.00 191 GLY A N 1
ATOM 1449 C CA . GLY A 1 191 ? -1.919 6.661 6.453 1.00 95.00 191 GLY A CA 1
ATOM 1450 C C . GLY A 1 191 ? -2.463 6.181 7.797 1.00 95.00 191 GLY A C 1
ATOM 1451 O O . GLY A 1 191 ? -3.490 6.668 8.268 1.00 95.00 191 GLY A O 1
ATOM 1452 N N . GLY A 1 192 ? -1.791 5.226 8.432 1.00 95.62 192 GLY A N 1
ATOM 1453 C CA . GLY A 1 192 ? -2.251 4.665 9.701 1.00 95.62 192 GLY A CA 1
ATOM 1454 C C . GLY A 1 192 ? -1.787 5.471 10.910 1.00 95.62 192 GLY A C 1
ATOM 1455 O O . GLY A 1 192 ? -0.649 5.934 10.964 1.00 95.62 192 GLY A O 1
ATOM 1456 N N . VAL A 1 193 ? -2.668 5.622 11.893 1.00 95.56 193 VAL A N 1
ATOM 1457 C CA . VAL A 1 193 ? -2.345 6.052 13.255 1.00 95.56 193 VAL A CA 1
ATOM 1458 C C . VAL A 1 193 ? -2.187 4.790 14.095 1.00 95.56 193 VAL A C 1
ATOM 1460 O O . VAL A 1 193 ? -3.099 3.962 14.115 1.00 95.56 193 VAL A O 1
ATOM 1463 N N . PHE A 1 194 ? -1.060 4.642 14.783 1.00 95.62 194 PHE A N 1
ATOM 1464 C CA . PHE A 1 194 ? -0.712 3.441 15.535 1.00 95.62 194 PHE A CA 1
ATOM 1465 C C . PHE A 1 194 ? -0.338 3.769 16.977 1.00 95.62 194 PHE A C 1
ATOM 1467 O O . PHE A 1 194 ? 0.329 4.774 17.226 1.00 95.62 194 PHE A O 1
ATOM 1474 N N . ASP A 1 195 ? -0.747 2.927 17.922 1.00 94.56 195 ASP A N 1
ATOM 1475 C CA . ASP A 1 195 ? -0.293 3.024 19.311 1.00 94.56 195 ASP A CA 1
ATOM 1476 C C . ASP A 1 195 ? 1.176 2.581 19.479 1.00 94.56 195 ASP A C 1
ATOM 1478 O O . ASP A 1 195 ? 1.861 2.221 18.518 1.00 94.56 195 ASP A O 1
ATOM 1482 N N . GLU A 1 196 ? 1.682 2.616 20.712 1.00 92.44 196 GLU A N 1
ATOM 1483 C CA . GLU A 1 196 ? 3.053 2.203 21.045 1.00 92.44 196 GLU A CA 1
ATOM 1484 C C . GLU A 1 196 ? 3.348 0.712 20.802 1.00 92.44 196 GLU A C 1
ATOM 1486 O O . GLU A 1 196 ? 4.511 0.322 20.716 1.00 92.44 196 GLU A O 1
ATOM 1491 N N . HIS A 1 197 ? 2.313 -0.119 20.663 1.00 92.62 197 HIS A N 1
ATOM 1492 C CA . HIS A 1 197 ? 2.425 -1.536 20.315 1.00 92.62 197 HIS A CA 1
ATOM 1493 C C . HIS A 1 197 ? 2.280 -1.779 18.806 1.00 92.62 197 HIS A C 1
ATOM 1495 O O . HIS A 1 197 ? 2.355 -2.919 18.350 1.00 92.62 197 HIS A O 1
ATOM 1501 N N . GLY A 1 198 ? 2.069 -0.719 18.022 1.00 93.62 198 GLY A N 1
ATOM 1502 C CA . GLY A 1 198 ? 1.822 -0.804 16.593 1.00 93.62 198 GLY A CA 1
ATOM 1503 C C . GLY A 1 198 ? 0.394 -1.224 16.240 1.00 93.62 198 GLY A C 1
ATOM 1504 O O . GLY A 1 198 ? 0.155 -1.609 15.098 1.00 93.62 198 GLY A O 1
ATOM 1505 N N . ASN A 1 199 ? -0.570 -1.173 17.163 1.00 96.50 199 ASN A N 1
ATOM 1506 C CA . ASN A 1 199 ? -1.967 -1.451 16.835 1.00 96.50 199 ASN A CA 1
ATOM 1507 C C . ASN A 1 199 ? -2.614 -0.239 16.164 1.00 96.50 199 ASN A C 1
ATOM 1509 O O . ASN A 1 199 ? -2.416 0.907 16.565 1.00 96.50 199 ASN A O 1
ATOM 1513 N N . PHE A 1 200 ? -3.431 -0.498 15.154 1.00 97.00 200 PHE A N 1
ATOM 1514 C CA . PHE A 1 200 ? -4.128 0.487 14.350 1.00 97.00 200 PHE A CA 1
ATOM 1515 C C . PHE A 1 200 ? -5.258 1.166 15.127 1.00 97.00 200 PHE A C 1
ATOM 1517 O O . PHE A 1 200 ? -6.276 0.558 15.464 1.00 97.00 200 PHE A O 1
ATOM 1524 N N . VAL A 1 201 ? -5.064 2.458 15.374 1.00 96.75 201 VAL A N 1
ATOM 1525 C CA . VAL A 1 201 ? -5.976 3.364 16.079 1.00 96.75 201 VAL A CA 1
ATOM 1526 C C . VAL A 1 201 ? -6.941 4.058 15.117 1.00 96.75 201 VAL A C 1
ATOM 1528 O O . VAL A 1 201 ? -8.072 4.376 15.493 1.00 96.75 201 VAL A O 1
ATOM 1531 N N . GLY A 1 202 ? -6.526 4.315 13.877 1.00 96.31 202 GLY A N 1
ATOM 1532 C CA . GLY A 1 202 ? -7.350 5.034 12.908 1.00 96.31 202 GLY A CA 1
ATOM 1533 C C . GLY A 1 202 ? -6.602 5.478 11.658 1.00 96.31 202 GLY A C 1
ATOM 1534 O O . GLY A 1 202 ? -5.395 5.296 11.549 1.00 96.31 202 GLY A O 1
ATOM 1535 N N . LEU A 1 203 ? -7.318 6.090 10.718 1.00 95.75 203 LEU A N 1
ATOM 1536 C CA . LEU A 1 203 ? -6.732 6.667 9.505 1.00 95.75 203 LEU A CA 1
ATOM 1537 C C . LEU A 1 203 ? -6.391 8.131 9.731 1.00 95.75 203 LEU A C 1
ATOM 1539 O O . LEU A 1 203 ? -7.251 8.917 10.123 1.00 95.75 203 LEU A O 1
ATOM 1543 N N . HIS A 1 204 ? -5.162 8.519 9.432 1.00 94.19 204 HIS A N 1
ATOM 1544 C CA . HIS A 1 204 ? -4.738 9.907 9.450 1.00 94.19 204 HIS A CA 1
ATOM 1545 C C . HIS A 1 204 ? -5.367 10.686 8.299 1.00 94.19 204 HIS A C 1
ATOM 1547 O O . HIS A 1 204 ? -5.296 10.282 7.138 1.00 94.19 204 HIS A O 1
ATOM 1553 N N . ARG A 1 205 ? -5.925 11.855 8.605 1.00 89.81 205 ARG A N 1
ATOM 1554 C CA . ARG A 1 205 ? -6.473 12.785 7.621 1.00 89.81 205 ARG A CA 1
ATOM 1555 C C . ARG A 1 205 ? -5.597 14.035 7.604 1.00 89.81 205 ARG A C 1
ATOM 1557 O O . ARG A 1 205 ? -5.575 14.788 8.579 1.00 89.81 205 ARG A O 1
ATOM 1564 N N . ALA A 1 206 ? -4.864 14.269 6.510 1.00 70.56 206 ALA A N 1
ATOM 1565 C CA . ALA A 1 206 ? -3.954 15.410 6.443 1.00 70.56 206 ALA A CA 1
ATOM 1566 C C . ALA A 1 206 ? -4.692 16.762 6.446 1.00 70.56 206 ALA A C 1
ATOM 1568 O O . ALA A 1 206 ? -5.886 16.880 6.163 1.00 70.56 206 ALA A O 1
ATOM 1569 N N . ASN A 1 207 ? -3.931 17.786 6.824 1.00 60.34 207 ASN A N 1
ATOM 1570 C CA . ASN A 1 207 ? -4.414 19.072 7.304 1.00 60.34 207 ASN A CA 1
ATOM 1571 C C . ASN A 1 207 ? -5.112 19.935 6.228 1.00 60.34 207 ASN A C 1
ATOM 1573 O O . ASN A 1 207 ? -4.623 20.086 5.108 1.00 60.34 207 ASN A O 1
ATOM 1577 N N . TYR A 1 208 ? -6.204 20.598 6.620 1.00 53.09 208 TYR A N 1
ATOM 1578 C CA . TYR A 1 208 ? -6.79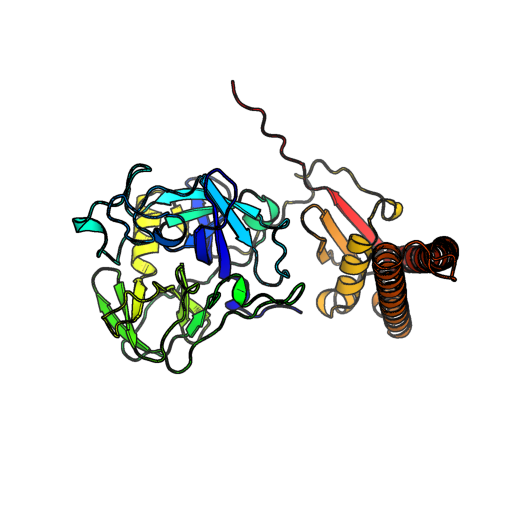8 21.719 5.891 1.00 53.09 208 TYR A CA 1
ATOM 1579 C C . TYR A 1 208 ? -6.142 23.023 6.367 1.00 53.09 208 TYR A C 1
ATOM 1581 O O . TYR A 1 208 ? -6.204 23.357 7.550 1.00 53.09 208 TYR A O 1
ATOM 1589 N N . LYS A 1 209 ? -5.519 23.779 5.450 1.00 47.59 209 LYS A N 1
ATOM 1590 C CA . LYS A 1 209 ? -4.887 25.081 5.741 1.00 47.59 209 LYS A CA 1
ATOM 1591 C C . LYS A 1 209 ? -5.804 25.956 6.613 1.00 47.59 209 LYS A C 1
ATOM 1593 O O . LYS A 1 209 ? -6.823 26.438 6.131 1.00 47.59 209 LYS A O 1
ATOM 1598 N N . GLY A 1 210 ? -5.415 26.175 7.871 1.00 43.84 210 GLY A N 1
ATOM 1599 C CA . GLY A 1 210 ? -6.077 27.113 8.788 1.00 43.84 210 GLY A CA 1
ATOM 1600 C C . GLY A 1 210 ? -6.357 26.573 10.192 1.00 43.84 210 GLY A C 1
ATOM 1601 O O . GLY A 1 210 ? -6.450 27.371 11.121 1.00 43.84 210 GLY A O 1
ATOM 1602 N N . ALA A 1 211 ? -6.422 25.253 10.385 1.00 46.00 211 ALA A N 1
ATOM 1603 C CA . ALA A 1 211 ? -6.557 24.650 11.709 1.00 46.00 211 ALA A CA 1
ATOM 1604 C C . ALA A 1 211 ? -5.274 23.890 12.074 1.00 46.00 211 ALA A C 1
ATOM 1606 O O . ALA A 1 211 ? -4.793 23.053 11.323 1.00 46.00 211 ALA A O 1
ATOM 1607 N N . ILE A 1 212 ? -4.715 24.136 13.257 1.00 52.41 212 ILE A N 1
ATOM 1608 C CA . ILE A 1 212 ? -3.571 23.381 13.820 1.00 52.41 212 ILE A CA 1
ATOM 1609 C C . ILE A 1 212 ? -4.007 21.949 14.232 1.00 52.41 212 ILE A C 1
ATOM 1611 O O . ILE A 1 212 ? -3.325 21.248 14.969 1.00 52.41 212 ILE A O 1
ATOM 1615 N N . GLN A 1 213 ? -5.188 21.504 13.802 1.00 64.69 213 GLN A N 1
ATOM 1616 C CA . GLN A 1 213 ? -5.817 20.283 14.281 1.00 64.69 213 GLN A CA 1
ATOM 1617 C C . GLN A 1 213 ? -5.484 19.121 13.354 1.00 64.69 213 GLN A C 1
ATOM 1619 O O . GLN A 1 213 ? -5.891 19.087 12.193 1.00 64.69 213 GLN A O 1
ATOM 1624 N N . LEU A 1 214 ? -4.740 18.166 13.899 1.00 82.31 214 LEU A N 1
ATOM 1625 C CA . LEU A 1 214 ? -4.515 16.866 13.295 1.00 82.31 214 LEU A CA 1
ATOM 1626 C C . LEU A 1 214 ? -5.724 15.997 13.643 1.00 82.31 214 LEU A C 1
ATOM 1628 O O . LEU A 1 214 ? -6.058 15.831 14.816 1.00 82.31 214 LEU A O 1
ATOM 1632 N N . HIS A 1 215 ? -6.409 15.477 12.634 1.00 88.94 215 HIS A N 1
ATOM 1633 C CA . HIS A 1 215 ? -7.567 14.613 12.824 1.00 88.94 215 HIS A CA 1
ATOM 1634 C C . HIS A 1 215 ? -7.329 13.271 12.149 1.00 88.94 215 HIS A C 1
ATOM 1636 O O . HIS A 1 215 ? -6.632 13.184 11.141 1.00 88.94 215 HIS A O 1
ATOM 1642 N N . GLY A 1 216 ? -7.970 12.241 12.679 1.00 90.81 216 GLY A N 1
ATOM 1643 C CA . GLY A 1 216 ? -8.077 10.951 12.030 1.00 90.81 216 GLY A CA 1
ATOM 1644 C C . GLY A 1 216 ? -9.477 10.369 12.150 1.00 90.81 216 GLY A C 1
ATOM 1645 O O . GLY A 1 216 ? -10.264 10.766 13.013 1.00 90.81 216 GLY A O 1
ATOM 1646 N N . VAL A 1 217 ? -9.776 9.416 11.279 1.00 94.19 217 VAL A N 1
ATOM 1647 C CA . VAL A 1 217 ? -10.975 8.584 11.374 1.00 94.19 217 VAL A CA 1
ATOM 1648 C C . VAL A 1 217 ? -10.691 7.458 12.357 1.00 94.19 217 VAL A C 1
ATOM 1650 O O . VAL A 1 217 ? -9.724 6.720 12.190 1.00 94.19 217 VAL A O 1
ATOM 1653 N N . TYR A 1 218 ? -11.511 7.331 13.392 1.00 95.38 218 TYR A N 1
ATOM 1654 C CA . TYR A 1 218 ? -11.279 6.389 14.481 1.00 95.38 218 TYR A CA 1
ATOM 1655 C C . TYR A 1 218 ? -11.592 4.946 14.059 1.00 95.38 218 TYR A C 1
ATOM 1657 O O . TYR A 1 218 ? -12.688 4.658 13.571 1.00 95.38 218 TYR A O 1
ATOM 1665 N N . ALA A 1 219 ? -10.651 4.023 14.279 1.00 96.12 219 ALA A N 1
ATOM 1666 C CA . ALA A 1 219 ? -10.743 2.651 13.788 1.00 96.12 219 ALA A CA 1
ATOM 1667 C C . ALA A 1 219 ? -11.994 1.896 14.283 1.00 96.12 219 ALA A C 1
ATOM 1669 O O . ALA A 1 219 ? -12.662 1.288 13.451 1.00 96.12 219 ALA A O 1
ATOM 1670 N N . PRO A 1 220 ? -12.432 1.974 15.555 1.00 94.94 220 PRO A N 1
ATOM 1671 C CA . PRO A 1 220 ? -13.683 1.342 15.980 1.00 94.94 220 PRO A CA 1
ATOM 1672 C C . PRO A 1 220 ? -14.919 1.793 15.198 1.00 94.94 220 PRO A C 1
ATOM 1674 O O . PRO A 1 220 ? -15.811 0.981 14.962 1.00 94.94 220 PRO A O 1
ATOM 1677 N N . LYS A 1 221 ? -14.967 3.049 14.728 1.00 94.50 221 LYS A N 1
ATOM 1678 C CA . LYS A 1 221 ? -16.073 3.514 13.880 1.00 94.50 221 LYS A CA 1
ATOM 1679 C C . LYS A 1 221 ? -16.028 2.873 12.492 1.00 94.50 221 LYS A C 1
ATOM 1681 O O . LYS A 1 221 ? -17.073 2.474 11.985 1.00 94.50 221 LYS A O 1
ATOM 1686 N N . ILE A 1 222 ? -14.835 2.736 11.913 1.00 96.19 222 ILE A N 1
ATOM 1687 C CA . ILE A 1 222 ? -14.616 2.015 10.650 1.00 96.19 222 ILE A CA 1
ATOM 1688 C C . ILE A 1 222 ? -15.019 0.545 10.818 1.00 96.19 222 ILE A C 1
ATOM 1690 O O . ILE A 1 222 ? -15.804 0.033 10.029 1.00 96.19 222 ILE A O 1
ATOM 1694 N N . ARG A 1 223 ? -14.545 -0.117 11.883 1.00 95.94 223 ARG A N 1
ATOM 1695 C CA . ARG A 1 223 ? -14.852 -1.521 12.205 1.00 95.94 223 ARG A CA 1
ATOM 1696 C C . ARG A 1 223 ? -16.359 -1.749 12.338 1.00 95.94 223 ARG A C 1
ATOM 1698 O O . ARG A 1 223 ? -16.878 -2.709 11.781 1.00 95.94 223 ARG A O 1
ATOM 1705 N N . GLN A 1 224 ? -17.056 -0.856 13.043 1.00 95.12 224 GLN A N 1
ATOM 1706 C CA . GLN A 1 224 ? -18.511 -0.902 13.169 1.00 95.12 224 GLN A CA 1
ATOM 1707 C C . GLN A 1 224 ? -19.192 -0.796 11.799 1.00 95.12 224 GLN A C 1
ATOM 1709 O O . GLN A 1 224 ? -20.030 -1.631 11.476 1.00 95.12 224 GLN A O 1
ATOM 1714 N N . TRP A 1 225 ? -18.819 0.204 10.994 1.00 95.56 225 TRP A N 1
ATOM 1715 C CA . TRP A 1 225 ? -19.406 0.412 9.669 1.00 95.56 225 TRP A CA 1
ATOM 1716 C C . TRP A 1 225 ? -19.173 -0.794 8.750 1.00 95.56 225 TRP A C 1
ATOM 1718 O O . TRP A 1 225 ? -20.084 -1.216 8.048 1.00 95.56 225 TRP A O 1
ATOM 1728 N N . LEU A 1 226 ? -17.975 -1.383 8.781 1.00 95.88 226 LEU A N 1
ATOM 1729 C CA . LEU A 1 226 ? -17.655 -2.597 8.026 1.00 95.88 226 LEU A CA 1
ATOM 1730 C C . LEU A 1 226 ? -18.582 -3.754 8.426 1.00 95.88 226 LEU A C 1
ATOM 1732 O O . LEU A 1 226 ? -19.180 -4.372 7.550 1.00 95.88 226 LEU A O 1
ATOM 1736 N N . GLY A 1 227 ? -18.787 -3.977 9.728 1.00 96.12 227 GLY A N 1
ATOM 1737 C CA . GLY A 1 227 ? -19.715 -5.000 10.221 1.00 96.12 227 GLY A CA 1
ATOM 1738 C C . GLY A 1 227 ? -21.173 -4.758 9.815 1.00 96.12 227 GLY A C 1
ATOM 1739 O O . GLY A 1 227 ? -21.886 -5.702 9.491 1.00 96.12 227 GLY A O 1
ATOM 1740 N N . GLU A 1 228 ? -21.612 -3.497 9.769 1.00 95.06 228 GLU A N 1
ATOM 1741 C CA . GLU A 1 228 ? -22.942 -3.111 9.263 1.00 95.06 228 GLU A CA 1
ATOM 1742 C C . GLU A 1 228 ? -23.111 -3.389 7.754 1.00 95.06 228 GLU A C 1
ATOM 1744 O O . GLU A 1 228 ? -24.240 -3.474 7.274 1.00 95.06 228 GLU A O 1
ATOM 1749 N N . ASN A 1 229 ? -22.007 -3.565 7.021 1.00 93.94 229 ASN A N 1
ATOM 1750 C CA . ASN A 1 229 ? -21.961 -3.840 5.583 1.00 93.94 229 ASN A CA 1
ATOM 1751 C C . ASN A 1 229 ? -21.418 -5.250 5.272 1.00 93.94 229 ASN A C 1
ATOM 1753 O O . ASN A 1 229 ? -20.807 -5.450 4.227 1.00 93.94 229 ASN A O 1
ATOM 1757 N N . ASP A 1 230 ? -21.631 -6.212 6.177 1.00 95.06 230 ASP A N 1
ATOM 1758 C CA . ASP A 1 230 ? -21.275 -7.635 6.014 1.00 95.06 230 ASP A CA 1
ATOM 1759 C C . ASP A 1 230 ? -19.767 -7.926 5.857 1.00 95.06 230 ASP A C 1
ATOM 1761 O O . ASP A 1 230 ? -19.360 -8.985 5.378 1.00 95.06 230 ASP A O 1
ATOM 1765 N N . TYR A 1 231 ? -18.910 -6.997 6.299 1.00 96.38 231 TYR A N 1
ATOM 1766 C CA . TYR A 1 231 ? -17.468 -7.209 6.403 1.00 96.38 231 TYR A CA 1
ATOM 1767 C C . TYR A 1 231 ? -17.058 -7.545 7.838 1.00 96.38 231 TYR A C 1
ATOM 1769 O O . TYR A 1 231 ? -17.230 -6.756 8.769 1.00 96.38 231 TYR A O 1
ATOM 1777 N N . LEU A 1 232 ? -16.408 -8.692 8.008 1.00 95.88 232 LEU A N 1
ATOM 1778 C CA . LEU A 1 232 ? -15.783 -9.118 9.250 1.00 95.88 232 LEU A CA 1
ATOM 1779 C C . LEU A 1 232 ? -14.279 -8.839 9.208 1.00 95.88 232 LEU A C 1
ATOM 1781 O O . LEU A 1 232 ? -13.562 -9.352 8.349 1.00 95.88 232 LEU A O 1
ATOM 1785 N N . VAL A 1 233 ? -13.783 -8.074 10.178 1.00 94.75 233 VAL A N 1
ATOM 1786 C CA . VAL A 1 233 ? -12.341 -7.948 10.422 1.00 94.75 233 VAL A CA 1
ATOM 1787 C C . VAL A 1 233 ? -11.822 -9.261 10.997 1.00 94.75 233 VAL A C 1
ATOM 1789 O O . VAL A 1 233 ? -12.326 -9.726 12.019 1.00 94.75 233 VAL A O 1
ATOM 1792 N N . VAL A 1 234 ? -10.800 -9.841 10.370 1.00 92.69 234 VAL A N 1
ATOM 1793 C CA . VAL A 1 234 ? -10.172 -11.076 10.853 1.00 92.69 234 VAL A CA 1
ATOM 1794 C C . VAL A 1 234 ? -8.682 -10.866 11.100 1.00 92.69 234 VAL A C 1
ATOM 1796 O O . VAL A 1 234 ? -8.023 -10.122 10.383 1.00 92.69 234 VAL A O 1
ATOM 1799 N N . SER A 1 235 ? -8.150 -11.556 12.106 1.00 79.69 235 SER A N 1
ATOM 1800 C CA . SER A 1 235 ? -6.722 -11.525 12.463 1.00 79.69 235 SER A CA 1
ATOM 1801 C C . SER A 1 235 ? -5.947 -12.725 11.904 1.00 79.69 235 SER A C 1
ATOM 1803 O O . SER A 1 235 ? -4.843 -13.011 12.359 1.00 79.69 235 SER A O 1
ATOM 1805 N N . GLU A 1 236 ? -6.548 -13.485 10.981 1.00 70.94 236 GLU A N 1
ATOM 1806 C CA . GLU A 1 236 ? -5.896 -14.635 10.350 1.00 70.94 236 GLU A CA 1
ATOM 1807 C C . GLU A 1 236 ? -4.650 -14.177 9.581 1.00 70.94 236 GLU A C 1
ATOM 1809 O O . GLU A 1 236 ? -4.683 -13.170 8.869 1.00 70.94 236 GLU A O 1
ATOM 1814 N N . ALA A 1 237 ? -3.556 -14.932 9.714 1.00 64.19 237 ALA A N 1
ATOM 1815 C CA . ALA A 1 237 ? -2.346 -14.687 8.942 1.00 64.19 237 ALA A CA 1
ATOM 1816 C C . ALA A 1 237 ? -2.638 -14.794 7.431 1.00 64.19 237 ALA A C 1
ATOM 1818 O O . ALA A 1 237 ? -3.537 -15.548 7.036 1.00 64.19 237 ALA A O 1
ATOM 1819 N N . PRO A 1 238 ? -1.883 -14.082 6.575 1.00 62.94 238 PRO A N 1
ATOM 1820 C CA . PRO A 1 238 ? -2.076 -14.145 5.135 1.00 62.94 238 PRO A CA 1
ATOM 1821 C C . PRO A 1 238 ? -2.038 -15.591 4.626 1.00 62.94 238 PRO A C 1
ATOM 1823 O O . PRO A 1 238 ? -1.051 -16.304 4.820 1.00 62.94 238 PRO A O 1
ATOM 1826 N N . ARG A 1 239 ? -3.115 -16.042 3.970 1.00 58.06 239 ARG A N 1
ATOM 1827 C CA . ARG A 1 239 ? -3.126 -17.347 3.300 1.00 58.06 239 ARG A CA 1
ATOM 1828 C C . ARG A 1 239 ? -2.486 -17.186 1.936 1.00 58.06 239 ARG A C 1
ATOM 1830 O O . ARG A 1 239 ? -3.069 -16.593 1.036 1.00 58.06 239 ARG A O 1
ATOM 1837 N N . LEU A 1 240 ? -1.282 -17.710 1.779 1.00 56.50 240 LEU A N 1
ATOM 1838 C CA . LEU A 1 240 ? -0.707 -17.903 0.453 1.00 56.50 240 LEU A CA 1
ATOM 1839 C C . LEU A 1 240 ? -1.565 -18.928 -0.310 1.00 56.50 240 LEU A C 1
ATOM 1841 O O . LEU A 1 240 ? -2.148 -19.799 0.335 1.00 56.50 240 LEU A O 1
ATOM 1845 N N . PRO A 1 241 ? -1.688 -18.833 -1.647 1.00 52.75 241 PRO A N 1
ATOM 1846 C CA . PRO A 1 241 ? -2.445 -19.816 -2.413 1.00 52.75 241 PRO A CA 1
ATOM 1847 C C . PRO A 1 241 ? -1.911 -21.220 -2.114 1.00 52.75 241 PRO A C 1
ATOM 1849 O O . PRO A 1 241 ? -0.698 -21.459 -2.184 1.00 52.75 241 PRO A O 1
ATOM 1852 N N . ASP A 1 242 ? -2.813 -22.133 -1.755 1.00 50.22 242 ASP A N 1
ATOM 1853 C CA . ASP A 1 242 ? -2.470 -23.534 -1.562 1.00 50.22 242 ASP A CA 1
ATOM 1854 C C . ASP A 1 242 ? -1.890 -24.083 -2.872 1.00 50.22 242 ASP A C 1
ATOM 1856 O O . ASP A 1 242 ? -2.328 -23.727 -3.966 1.00 50.22 242 ASP A O 1
ATOM 1860 N N . ALA A 1 243 ? -0.854 -24.925 -2.773 1.00 49.84 243 ALA A N 1
ATOM 1861 C CA . ALA A 1 243 ? -0.147 -25.448 -3.955 1.00 49.84 243 ALA A CA 1
ATOM 1862 C C . ALA A 1 243 ? -1.071 -26.220 -4.907 1.00 49.84 243 ALA A C 1
ATOM 1864 O O . ALA A 1 243 ? -0.707 -26.435 -6.058 1.00 49.84 243 ALA A O 1
ATOM 1865 N N . GLU A 1 244 ? -2.223 -26.655 -4.404 1.00 50.69 244 GLU A N 1
ATOM 1866 C CA . GLU A 1 244 ? -3.199 -27.459 -5.125 1.00 50.69 244 GLU A CA 1
ATOM 1867 C C . GLU A 1 244 ? -4.156 -26.620 -5.991 1.00 50.69 244 GLU A C 1
ATOM 1869 O O . GLU A 1 244 ? -4.748 -27.172 -6.911 1.00 50.69 244 GLU A O 1
ATOM 1874 N N . GLU A 1 245 ? -4.289 -25.305 -5.758 1.00 52.25 245 GLU A N 1
ATOM 1875 C CA . GLU A 1 245 ? -5.234 -24.442 -6.499 1.00 52.25 245 GLU A CA 1
ATOM 1876 C C . GLU A 1 245 ? -4.598 -23.627 -7.636 1.00 52.25 245 GLU A C 1
ATOM 1878 O O . GLU A 1 245 ? -5.309 -23.046 -8.457 1.00 52.25 245 GLU A O 1
ATOM 1883 N N . ALA A 1 246 ? -3.267 -23.557 -7.711 1.00 52.25 246 ALA A N 1
ATOM 1884 C CA . ALA A 1 246 ? -2.595 -22.925 -8.839 1.00 52.25 246 ALA A CA 1
ATOM 1885 C C . ALA A 1 246 ? -2.502 -23.930 -9.997 1.00 52.25 246 ALA A C 1
ATOM 1887 O O . ALA A 1 246 ? -1.777 -24.919 -9.874 1.00 52.25 246 ALA A O 1
ATOM 1888 N N . ASP A 1 247 ? -3.188 -23.659 -11.117 1.00 51.47 247 ASP A N 1
ATOM 1889 C CA . ASP A 1 247 ? -2.895 -24.277 -12.420 1.00 51.47 247 ASP A CA 1
ATOM 1890 C C . ASP A 1 247 ? -1.385 -24.136 -12.664 1.00 51.47 247 ASP A C 1
ATOM 1892 O O . ASP A 1 247 ? -0.861 -23.055 -12.948 1.00 51.47 247 ASP A O 1
ATOM 1896 N N . THR A 1 248 ? -0.652 -25.212 -12.390 1.00 51.59 248 THR A N 1
ATOM 1897 C CA . THR A 1 248 ? 0.775 -25.139 -12.090 1.00 51.59 248 THR A CA 1
ATOM 1898 C C . THR A 1 248 ? 1.552 -25.293 -13.382 1.00 51.59 248 THR A C 1
ATOM 1900 O O . THR A 1 248 ? 1.973 -26.388 -13.748 1.00 51.59 248 THR A O 1
ATOM 1903 N N . GLU A 1 249 ? 1.774 -24.187 -14.087 1.00 58.38 249 GLU A N 1
ATOM 1904 C CA . GLU A 1 249 ? 2.850 -24.150 -15.073 1.00 58.38 249 GLU A CA 1
ATOM 1905 C C . GLU A 1 249 ? 4.171 -24.058 -14.293 1.00 58.38 249 GLU A C 1
ATOM 1907 O O . GLU A 1 249 ? 4.592 -22.977 -13.876 1.00 58.38 249 GLU A O 1
ATOM 1912 N N . GLN A 1 250 ? 4.776 -25.218 -14.007 1.00 64.19 250 GLN A N 1
ATOM 1913 C CA . GLN A 1 250 ? 6.130 -25.289 -13.461 1.00 64.19 250 GLN A CA 1
ATOM 1914 C C . GLN A 1 250 ? 7.077 -24.666 -14.485 1.00 64.19 250 GLN A C 1
ATOM 1916 O O . GLN A 1 250 ? 7.384 -25.286 -15.501 1.00 64.19 250 GLN A O 1
ATOM 1921 N N . ALA A 1 251 ? 7.513 -23.433 -14.234 1.00 66.75 251 ALA A N 1
ATOM 1922 C CA . ALA A 1 251 ? 8.570 -22.835 -15.035 1.00 66.75 251 ALA A CA 1
ATOM 1923 C C . ALA A 1 251 ? 9.904 -23.501 -14.681 1.00 66.75 251 ALA A C 1
ATOM 1925 O O . ALA A 1 251 ? 10.166 -23.788 -13.508 1.00 66.75 251 ALA A O 1
ATOM 1926 N N . ASP A 1 252 ? 10.745 -23.730 -15.684 1.00 80.19 252 ASP A N 1
ATOM 1927 C CA . ASP A 1 252 ? 12.124 -24.153 -15.462 1.00 80.19 252 ASP A CA 1
ATOM 1928 C C . ASP A 1 252 ? 12.925 -22.972 -14.885 1.00 80.19 252 ASP A C 1
ATOM 1930 O O . ASP A 1 252 ? 12.716 -21.812 -15.250 1.00 80.19 252 ASP A O 1
ATOM 1934 N N . VAL A 1 253 ? 13.881 -23.251 -13.998 1.00 82.75 253 VAL A N 1
ATOM 1935 C CA . VAL A 1 253 ? 14.862 -22.260 -13.530 1.00 82.75 253 VAL A CA 1
ATOM 1936 C C . VAL A 1 253 ? 15.597 -21.638 -14.716 1.00 82.75 253 VAL A C 1
ATOM 1938 O O . VAL A 1 253 ? 15.961 -20.466 -14.644 1.00 82.75 253 VAL A O 1
ATOM 1941 N N . ALA A 1 254 ? 15.774 -22.377 -15.815 1.00 84.19 254 ALA A N 1
ATOM 1942 C CA . ALA A 1 254 ? 16.334 -21.873 -17.068 1.00 84.19 254 ALA A CA 1
ATOM 1943 C C . ALA A 1 254 ? 15.487 -20.762 -17.727 1.00 84.19 254 ALA A C 1
ATOM 1945 O O . ALA A 1 254 ? 16.035 -19.926 -18.440 1.00 84.19 254 ALA A O 1
ATOM 1946 N N . GLU A 1 255 ? 14.179 -20.700 -17.460 1.00 85.81 255 GLU A N 1
ATOM 1947 C CA . GLU A 1 255 ? 13.265 -19.700 -18.038 1.00 85.81 255 GLU A CA 1
ATOM 1948 C C . GLU A 1 255 ? 13.214 -18.383 -17.251 1.00 85.81 255 GLU A C 1
ATOM 1950 O O . GLU A 1 255 ? 12.626 -17.405 -17.718 1.00 85.81 255 GLU A O 1
ATOM 1955 N N . LEU A 1 256 ? 13.813 -18.328 -16.057 1.00 86.62 256 LEU A N 1
ATOM 1956 C CA . LEU A 1 256 ? 13.803 -17.116 -15.234 1.00 86.62 256 LEU A CA 1
ATOM 1957 C C . LEU A 1 256 ? 14.539 -15.964 -15.922 1.00 86.62 256 LEU A C 1
ATOM 1959 O O . LEU A 1 256 ? 15.543 -16.183 -16.589 1.00 86.62 256 LEU A O 1
ATOM 1963 N N . THR A 1 257 ? 14.101 -14.726 -15.726 1.00 89.94 257 THR A N 1
ATOM 1964 C CA . THR A 1 257 ? 14.856 -13.546 -16.172 1.00 89.94 257 THR A CA 1
ATOM 1965 C C . THR A 1 257 ? 16.017 -13.238 -15.223 1.00 89.94 257 THR A C 1
ATOM 1967 O O . THR A 1 257 ? 16.023 -13.658 -14.064 1.00 89.94 257 THR A O 1
ATOM 1970 N N . VAL A 1 258 ? 16.972 -12.416 -15.671 1.00 87.25 258 VAL A N 1
ATOM 1971 C CA . VAL A 1 258 ? 18.102 -11.949 -14.843 1.00 87.25 258 VAL A CA 1
ATOM 1972 C C . VAL A 1 258 ? 17.635 -11.332 -13.521 1.00 87.25 258 VAL A C 1
ATOM 1974 O O . VAL A 1 258 ? 18.158 -11.662 -12.458 1.00 87.25 258 VAL A O 1
ATOM 1977 N N . SER A 1 259 ? 16.611 -10.474 -13.567 1.00 85.00 259 SER A N 1
ATOM 1978 C CA . SER A 1 259 ? 16.063 -9.824 -12.372 1.00 85.00 259 SER A CA 1
ATOM 1979 C C . SER A 1 259 ? 15.403 -10.819 -11.415 1.00 85.00 259 SER A C 1
ATOM 1981 O O . SER A 1 259 ? 15.535 -10.685 -10.199 1.00 85.00 259 SER A O 1
ATOM 1983 N N . GLN A 1 260 ? 14.734 -11.847 -11.944 1.00 89.50 260 GLN A N 1
ATOM 1984 C CA . GLN A 1 260 ? 14.120 -12.896 -11.131 1.00 89.50 260 GLN A CA 1
ATOM 1985 C C . GLN A 1 260 ? 15.179 -13.753 -10.427 1.00 89.50 260 GLN A C 1
ATOM 1987 O O . GLN A 1 260 ? 15.042 -14.037 -9.239 1.00 89.50 260 GLN A O 1
ATOM 1992 N N . ILE A 1 261 ? 16.262 -14.113 -11.123 1.00 90.75 261 ILE A N 1
ATOM 1993 C CA . ILE A 1 261 ? 17.389 -14.856 -10.539 1.00 90.75 261 ILE A CA 1
ATOM 1994 C C . ILE A 1 261 ? 18.036 -14.046 -9.420 1.00 90.75 261 ILE A C 1
ATOM 1996 O O . ILE A 1 261 ? 18.240 -14.580 -8.335 1.00 90.75 261 ILE A O 1
ATOM 2000 N N . GLN A 1 262 ? 18.303 -12.755 -9.653 1.00 89.25 262 GLN A N 1
ATOM 2001 C CA . GLN A 1 262 ? 18.869 -11.869 -8.634 1.00 89.25 262 GLN A CA 1
ATOM 2002 C C . GLN A 1 262 ? 17.998 -11.835 -7.375 1.00 89.25 262 GLN A C 1
ATOM 2004 O O . GLN A 1 262 ? 18.507 -12.063 -6.280 1.00 89.25 262 GLN A O 1
ATOM 2009 N N . ALA A 1 263 ? 16.686 -11.640 -7.525 1.00 86.50 263 ALA A N 1
ATOM 2010 C CA . ALA A 1 263 ? 15.757 -11.614 -6.398 1.00 86.50 263 ALA A CA 1
ATOM 2011 C C . ALA A 1 263 ? 15.708 -12.951 -5.632 1.00 86.50 263 ALA A C 1
ATOM 2013 O O . ALA A 1 263 ? 15.731 -12.952 -4.400 1.00 86.50 263 ALA A O 1
ATOM 2014 N N . ILE A 1 264 ? 15.707 -14.091 -6.334 1.00 91.25 264 ILE A N 1
ATOM 2015 C CA . ILE A 1 2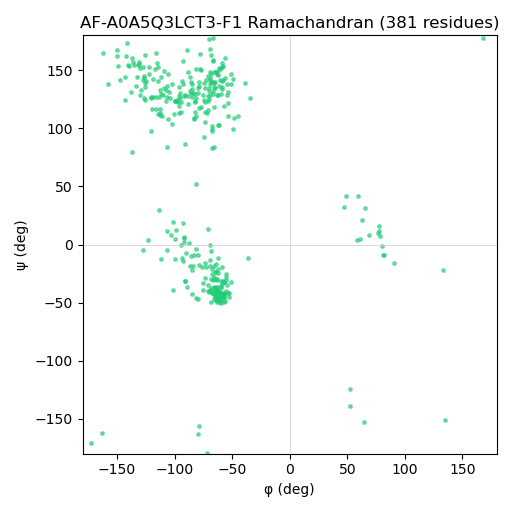64 ? 15.762 -15.420 -5.700 1.00 91.25 264 ILE A CA 1
ATOM 2016 C C . ILE A 1 264 ? 17.080 -15.606 -4.948 1.00 91.25 264 ILE A C 1
ATOM 2018 O O . ILE A 1 264 ? 17.080 -16.028 -3.794 1.00 91.25 264 ILE A O 1
ATOM 2022 N N . SER A 1 265 ? 18.212 -15.287 -5.575 1.00 92.81 265 SER A N 1
ATOM 2023 C CA . SER A 1 265 ? 19.526 -15.445 -4.954 1.00 92.81 265 SER A CA 1
ATOM 2024 C C . SER A 1 265 ? 19.701 -14.534 -3.737 1.00 92.81 265 SER A C 1
ATOM 2026 O O . SER A 1 265 ? 20.244 -14.963 -2.723 1.00 92.81 265 SER A O 1
ATOM 2028 N N . GLU A 1 266 ? 19.208 -13.296 -3.791 1.00 91.25 266 GLU A N 1
ATOM 2029 C CA . GLU A 1 266 ? 19.184 -12.389 -2.640 1.00 91.25 266 GLU A CA 1
ATOM 2030 C C . GLU A 1 266 ? 18.346 -12.953 -1.494 1.00 91.25 266 GLU A C 1
ATOM 2032 O O . GLU A 1 266 ? 18.783 -12.922 -0.342 1.00 91.25 266 GLU A O 1
ATOM 2037 N N . PHE A 1 267 ? 17.178 -13.518 -1.809 1.00 90.19 267 PHE A N 1
ATOM 2038 C CA . PHE A 1 267 ? 16.339 -14.186 -0.824 1.00 90.19 267 PHE A CA 1
ATOM 2039 C C . PHE A 1 267 ? 17.053 -15.379 -0.177 1.00 90.19 267 PHE A C 1
ATOM 2041 O O . PHE A 1 267 ? 17.031 -15.521 1.046 1.00 90.19 267 PHE A O 1
ATOM 2048 N N . MET A 1 268 ? 17.764 -16.188 -0.966 1.00 91.75 268 MET A N 1
ATOM 2049 C CA . MET A 1 268 ? 18.539 -17.326 -0.460 1.00 91.75 268 MET A CA 1
ATOM 2050 C C . MET A 1 268 ? 19.675 -16.922 0.495 1.00 91.75 268 MET A C 1
ATOM 2052 O O . MET A 1 268 ? 20.131 -17.731 1.304 1.00 91.75 268 MET A O 1
ATOM 2056 N N . LEU A 1 269 ? 20.129 -15.668 0.435 1.00 90.75 269 LEU A N 1
ATOM 2057 C CA . LEU A 1 269 ? 21.132 -15.112 1.346 1.00 90.75 269 LEU A CA 1
ATOM 2058 C C . LEU A 1 269 ? 20.527 -14.520 2.632 1.00 90.75 269 LEU A C 1
ATOM 2060 O O . LEU A 1 269 ? 21.272 -14.011 3.473 1.00 90.75 269 LEU A O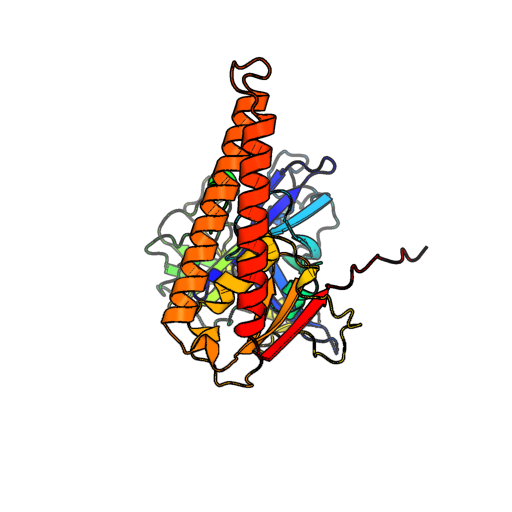 1
ATOM 2064 N N . THR A 1 270 ? 19.205 -14.577 2.817 1.00 88.75 270 THR A N 1
ATOM 2065 C CA . THR A 1 270 ? 18.543 -14.130 4.051 1.00 88.75 270 THR A CA 1
ATOM 2066 C C . THR A 1 270 ? 18.600 -15.196 5.143 1.00 88.75 270 THR A C 1
ATOM 2068 O O . THR A 1 270 ? 18.595 -16.395 4.865 1.00 88.75 270 THR A O 1
ATOM 2071 N N . ARG A 1 271 ? 18.604 -14.753 6.410 1.00 82.19 271 ARG A N 1
ATOM 2072 C CA . ARG A 1 271 ? 18.527 -15.655 7.574 1.00 82.19 271 ARG A CA 1
ATOM 2073 C C . ARG A 1 271 ? 17.320 -16.574 7.519 1.00 82.19 271 ARG A C 1
ATOM 2075 O O . ARG A 1 271 ? 17.451 -17.741 7.853 1.00 82.19 271 ARG A O 1
ATOM 2082 N N . GLU A 1 272 ? 16.183 -16.046 7.080 1.00 83.69 272 GLU A N 1
ATOM 2083 C CA . GLU A 1 272 ? 14.945 -16.808 6.934 1.00 83.69 272 GLU A CA 1
ATOM 2084 C C . GLU A 1 272 ? 15.148 -18.062 6.081 1.00 83.69 272 GLU A C 1
ATOM 2086 O O . GLU A 1 272 ? 14.681 -19.133 6.453 1.00 83.69 272 GLU A O 1
ATOM 2091 N N . PHE A 1 273 ? 15.900 -17.952 4.982 1.00 85.94 273 PHE A N 1
ATOM 2092 C CA . PHE A 1 273 ? 16.125 -19.081 4.091 1.00 85.94 273 PHE A CA 1
ATOM 2093 C C . PHE A 1 273 ? 17.198 -20.052 4.597 1.00 85.94 273 PHE A C 1
ATOM 2095 O O . PHE A 1 273 ? 16.977 -21.259 4.584 1.00 85.94 273 PHE A O 1
ATOM 2102 N N . TYR A 1 274 ? 18.362 -19.565 5.039 1.00 86.12 274 TYR A N 1
ATOM 2103 C CA . TYR A 1 274 ? 19.468 -20.469 5.387 1.00 86.12 274 TYR A CA 1
ATOM 2104 C C . TYR A 1 274 ? 19.433 -21.006 6.826 1.00 86.12 274 TYR A C 1
ATOM 2106 O O . TYR A 1 274 ? 20.108 -21.997 7.100 1.00 86.12 274 TYR A O 1
ATOM 2114 N N . ASP A 1 275 ? 18.692 -20.372 7.746 1.00 86.38 275 ASP A N 1
ATOM 2115 C CA . ASP A 1 275 ? 18.437 -20.929 9.085 1.00 86.38 275 ASP A CA 1
ATOM 2116 C C . ASP A 1 275 ? 17.260 -21.938 9.045 1.00 86.38 275 ASP A C 1
ATOM 2118 O O . ASP A 1 275 ? 17.015 -22.642 10.029 1.00 86.38 275 ASP A O 1
ATOM 2122 N N . ALA A 1 276 ? 16.532 -22.040 7.920 1.00 84.38 276 ALA A N 1
ATOM 2123 C CA . ALA A 1 276 ? 15.436 -22.991 7.762 1.00 84.38 276 ALA A CA 1
ATOM 2124 C C . ALA A 1 276 ? 15.959 -24.442 7.670 1.00 84.38 276 ALA A C 1
ATOM 2126 O O . ALA A 1 276 ? 16.904 -24.719 6.925 1.00 84.38 276 ALA A O 1
ATOM 2127 N N . PRO A 1 277 ? 15.346 -25.403 8.391 1.00 81.75 277 PRO A N 1
ATOM 2128 C CA . PRO A 1 277 ? 15.718 -26.811 8.283 1.00 81.75 277 PRO A CA 1
ATOM 2129 C C . PRO A 1 277 ? 15.569 -27.329 6.846 1.00 81.75 277 PRO A C 1
ATOM 2131 O O . PRO A 1 277 ? 14.582 -27.007 6.179 1.00 81.75 277 PRO A O 1
ATOM 2134 N N . SER A 1 278 ? 16.496 -28.182 6.393 1.00 77.50 278 SER A N 1
ATOM 2135 C CA . SER A 1 278 ? 16.378 -28.877 5.098 1.00 77.50 278 SER A CA 1
ATOM 2136 C C . SER A 1 278 ? 15.014 -29.574 4.979 1.00 77.50 278 SER A C 1
ATOM 2138 O O . SER A 1 278 ? 14.485 -30.121 5.952 1.00 77.50 278 SER A O 1
ATOM 2140 N N . GLY A 1 279 ? 14.408 -29.468 3.795 1.00 73.19 279 GLY A N 1
ATOM 2141 C CA . GLY A 1 279 ? 13.047 -29.933 3.514 1.00 73.19 279 GLY A CA 1
ATOM 2142 C C . GLY A 1 279 ? 11.919 -28.975 3.931 1.00 73.19 279 GLY A C 1
ATOM 2143 O O . GLY A 1 279 ? 10.772 -29.199 3.543 1.00 73.19 279 GLY A O 1
ATOM 2144 N N . THR A 1 280 ? 12.205 -27.893 4.667 1.00 82.81 280 THR A N 1
ATOM 2145 C CA . THR A 1 280 ? 11.204 -26.854 4.969 1.00 82.81 280 THR A CA 1
ATOM 2146 C C . THR A 1 280 ? 10.890 -26.065 3.706 1.00 82.81 280 THR A C 1
ATOM 2148 O O . THR A 1 280 ? 11.794 -25.558 3.054 1.00 82.81 280 THR A O 1
ATOM 2151 N N . ILE A 1 281 ? 9.615 -25.929 3.350 1.00 84.94 281 ILE A N 1
ATOM 2152 C CA . ILE A 1 281 ? 9.231 -25.095 2.209 1.00 84.94 281 ILE A CA 1
ATOM 2153 C C . ILE A 1 281 ? 9.246 -23.637 2.651 1.00 84.94 281 ILE A C 1
ATOM 2155 O O . ILE A 1 281 ? 8.466 -23.233 3.512 1.00 84.94 281 ILE A O 1
ATOM 2159 N N . VAL A 1 282 ? 10.113 -22.854 2.023 1.00 82.94 282 VAL A N 1
ATOM 2160 C CA . VAL A 1 282 ? 10.190 -21.409 2.185 1.00 82.94 282 VAL A CA 1
ATOM 2161 C C . VAL A 1 282 ? 9.622 -20.746 0.935 1.00 82.94 282 VAL A C 1
ATOM 2163 O O . VAL A 1 282 ? 9.876 -21.161 -0.197 1.00 82.94 282 VAL A O 1
ATOM 2166 N N . ASN A 1 283 ? 8.819 -19.715 1.148 1.00 82.19 283 ASN A N 1
ATOM 2167 C CA . ASN A 1 283 ? 8.084 -19.029 0.103 1.00 82.19 283 ASN A CA 1
ATOM 2168 C C . ASN A 1 283 ? 8.730 -17.680 -0.207 1.00 82.19 283 ASN A C 1
ATOM 2170 O O . ASN A 1 283 ? 8.964 -16.890 0.700 1.00 82.19 283 ASN A O 1
ATOM 2174 N N . CYS A 1 284 ? 8.959 -17.390 -1.485 1.00 82.81 284 CYS A N 1
ATOM 2175 C CA . CYS A 1 284 ? 9.537 -16.130 -1.935 1.00 82.81 284 CYS A CA 1
ATOM 2176 C C . CYS A 1 284 ? 8.700 -15.525 -3.065 1.00 82.81 284 CYS A C 1
ATOM 2178 O O . CYS A 1 284 ? 8.407 -16.182 -4.066 1.00 82.81 284 CYS A O 1
ATOM 2180 N N . ALA A 1 285 ? 8.328 -14.253 -2.924 1.00 79.25 285 ALA A N 1
ATOM 2181 C CA . ALA A 1 285 ? 7.744 -13.483 -4.015 1.00 79.25 285 ALA A CA 1
ATOM 2182 C C . ALA A 1 285 ? 8.866 -12.878 -4.870 1.00 79.25 285 ALA A C 1
ATOM 2184 O O . ALA A 1 285 ? 9.735 -12.181 -4.350 1.00 79.25 285 ALA A O 1
ATOM 2185 N N . VAL A 1 286 ? 8.827 -13.115 -6.181 1.00 79.38 286 VAL A N 1
ATOM 2186 C CA . VAL A 1 286 ? 9.880 -12.707 -7.117 1.00 79.38 286 VAL A CA 1
ATOM 2187 C C . VAL A 1 286 ? 9.265 -11.774 -8.161 1.00 79.38 286 VAL A C 1
ATOM 2189 O O . VAL A 1 286 ? 8.614 -12.200 -9.113 1.00 79.38 286 VAL A O 1
ATOM 2192 N N . GLY A 1 287 ? 9.425 -10.468 -7.955 1.00 73.50 287 GLY A N 1
ATOM 2193 C CA . GLY A 1 287 ? 8.764 -9.450 -8.776 1.00 73.50 287 GLY A CA 1
ATOM 2194 C C . GLY A 1 287 ? 7.229 -9.468 -8.660 1.00 73.50 287 GLY A C 1
ATOM 2195 O O . GLY A 1 287 ? 6.656 -9.851 -7.635 1.00 73.50 287 GLY A O 1
ATOM 2196 N N . THR A 1 288 ? 6.554 -9.017 -9.719 1.00 62.44 288 THR A N 1
ATOM 2197 C CA . THR A 1 288 ? 5.089 -8.834 -9.779 1.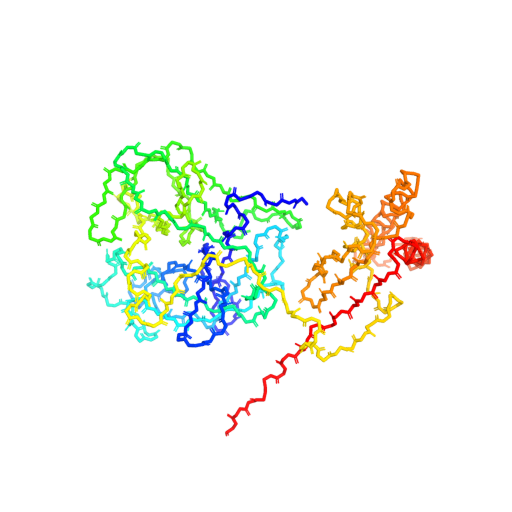00 62.44 288 THR A CA 1
ATOM 2198 C C . THR A 1 288 ? 4.333 -10.025 -10.358 1.00 62.44 288 THR A C 1
ATOM 2200 O O . THR A 1 288 ? 3.116 -10.075 -10.246 1.00 62.44 288 THR A O 1
ATOM 2203 N N . SER A 1 289 ? 5.013 -10.996 -10.966 1.00 67.75 289 SER A N 1
ATOM 2204 C CA . SER A 1 289 ? 4.362 -12.077 -11.723 1.00 67.75 289 SER A CA 1
ATOM 2205 C C . SER A 1 289 ? 4.794 -13.479 -11.312 1.00 67.75 289 SER A C 1
ATOM 2207 O O . SER A 1 289 ? 4.228 -14.455 -11.803 1.00 67.75 289 SER A O 1
ATOM 2209 N N . LEU A 1 290 ? 5.766 -13.596 -10.405 1.00 78.00 290 LEU A N 1
ATOM 2210 C CA . LEU A 1 290 ? 6.349 -14.878 -10.047 1.00 78.00 290 LEU A CA 1
ATOM 2211 C C . LEU A 1 290 ? 6.289 -15.124 -8.545 1.00 78.00 290 LEU A C 1
ATOM 2213 O O . LEU A 1 290 ? 6.538 -14.240 -7.719 1.00 78.00 290 LEU A O 1
ATOM 2217 N N . TYR A 1 291 ? 5.969 -16.361 -8.202 1.00 79.50 291 TYR A N 1
ATOM 2218 C CA . TYR A 1 291 ? 6.061 -16.873 -6.851 1.00 79.50 291 TYR A CA 1
ATOM 2219 C C . TYR A 1 291 ? 6.903 -18.139 -6.865 1.00 79.50 291 TYR A C 1
ATOM 2221 O O . TYR A 1 291 ? 6.743 -18.984 -7.745 1.00 79.50 291 TYR A O 1
ATOM 2229 N N . VAL A 1 292 ? 7.824 -18.265 -5.917 1.00 84.81 292 VAL A N 1
ATOM 2230 C CA . VAL A 1 292 ? 8.783 -19.366 -5.889 1.00 84.81 292 VAL A CA 1
ATOM 2231 C C . VAL A 1 292 ? 8.729 -20.044 -4.532 1.00 84.81 292 VAL A C 1
ATOM 2233 O O . VAL A 1 292 ? 8.881 -19.407 -3.492 1.00 84.81 292 VAL A O 1
ATOM 2236 N N . ARG A 1 293 ? 8.520 -21.359 -4.552 1.00 87.19 293 ARG A N 1
ATOM 2237 C CA . ARG A 1 293 ? 8.679 -22.224 -3.384 1.00 87.19 293 ARG A CA 1
ATOM 2238 C C . ARG A 1 293 ? 10.038 -22.884 -3.452 1.00 87.19 293 ARG A C 1
ATOM 2240 O O . ARG A 1 293 ? 10.358 -23.544 -4.441 1.00 87.19 293 ARG A O 1
ATOM 2247 N N . LEU A 1 294 ? 10.809 -22.705 -2.395 1.00 88.75 294 LEU A N 1
ATOM 2248 C CA . LEU A 1 294 ? 12.173 -23.178 -2.279 1.00 88.75 294 LEU A CA 1
ATOM 2249 C C . LEU A 1 294 ? 12.257 -24.121 -1.083 1.00 88.75 294 LEU A C 1
ATOM 2251 O O . LEU A 1 294 ? 11.857 -23.757 0.018 1.00 88.75 294 LEU A O 1
ATOM 2255 N N . ALA A 1 295 ? 12.781 -25.323 -1.288 1.00 87.75 295 ALA A N 1
ATOM 2256 C CA . ALA A 1 295 ? 13.186 -26.199 -0.193 1.00 87.75 295 ALA A CA 1
ATOM 2257 C C . ALA A 1 295 ? 14.710 -26.087 -0.029 1.00 87.75 295 ALA A C 1
ATOM 2259 O O . ALA A 1 295 ? 15.412 -26.495 -0.957 1.00 87.75 295 ALA A O 1
ATOM 2260 N N . PRO A 1 296 ? 15.239 -25.525 1.076 1.00 89.56 296 PRO A N 1
ATOM 2261 C CA . PRO A 1 296 ? 16.674 -25.361 1.265 1.00 89.56 296 PRO A CA 1
ATOM 2262 C C . PRO A 1 296 ? 17.397 -26.705 1.210 1.00 89.56 296 PRO A C 1
ATOM 2264 O O . PRO A 1 296 ? 16.951 -27.681 1.817 1.00 89.56 296 PRO A O 1
ATOM 2267 N N . SER A 1 297 ? 18.524 -26.743 0.501 1.00 89.56 297 SER A N 1
ATOM 2268 C CA . SER A 1 297 ? 19.420 -27.896 0.487 1.00 89.56 297 SER A CA 1
ATOM 2269 C C . SER A 1 297 ? 20.464 -27.813 1.593 1.00 89.56 297 SER A C 1
ATOM 2271 O O . SER A 1 297 ? 20.714 -26.755 2.172 1.00 89.56 297 SER A O 1
ATOM 2273 N N . ALA A 1 298 ? 21.163 -28.922 1.839 1.00 87.62 298 ALA A N 1
ATOM 2274 C CA . ALA A 1 298 ? 22.310 -28.933 2.746 1.00 87.62 298 ALA A CA 1
ATOM 2275 C C . ALA A 1 298 ? 23.394 -27.895 2.369 1.00 87.62 298 ALA A C 1
ATOM 2277 O O . ALA A 1 298 ? 24.088 -27.390 3.255 1.00 87.62 298 ALA A O 1
ATOM 2278 N N . PHE A 1 299 ? 23.513 -27.528 1.085 1.00 87.12 299 PHE A N 1
ATOM 2279 C CA . PHE A 1 299 ? 24.506 -26.561 0.604 1.00 87.12 299 PHE A CA 1
ATOM 2280 C C . PHE A 1 299 ? 24.253 -25.137 1.099 1.00 87.12 299 PHE A C 1
ATOM 2282 O O . PHE A 1 299 ? 25.212 -24.378 1.230 1.00 87.12 299 PHE A O 1
ATOM 2289 N N . VAL A 1 300 ? 23.007 -24.771 1.430 1.00 87.25 300 VAL A N 1
ATOM 2290 C CA . VAL A 1 300 ? 22.706 -23.415 1.920 1.00 87.25 300 VAL A CA 1
ATOM 2291 C C . VAL A 1 300 ? 23.417 -23.116 3.243 1.00 87.25 300 VAL A C 1
ATOM 2293 O O . VAL A 1 300 ? 23.773 -21.973 3.535 1.00 87.25 300 VAL A O 1
ATOM 2296 N N . SER A 1 301 ? 23.650 -24.159 4.045 1.00 85.81 301 SER A N 1
ATOM 2297 C CA . SER A 1 301 ? 24.304 -24.036 5.344 1.00 85.81 301 SER A CA 1
ATOM 2298 C C . SER A 1 301 ? 25.806 -23.748 5.224 1.00 85.81 301 SER A C 1
ATOM 2300 O O . SER A 1 301 ? 26.391 -23.194 6.159 1.00 85.81 301 SER A O 1
ATOM 2302 N N . ASP A 1 302 ? 26.425 -24.030 4.068 1.00 91.81 302 ASP A N 1
ATOM 2303 C CA . ASP A 1 302 ? 27.848 -23.798 3.823 1.00 91.81 302 ASP A CA 1
ATOM 2304 C C . ASP A 1 302 ? 28.137 -22.288 3.651 1.00 91.81 302 ASP A C 1
ATOM 2306 O O . ASP A 1 302 ? 27.701 -21.660 2.676 1.00 91.81 302 ASP A O 1
ATOM 2310 N N . PRO A 1 303 ? 28.889 -21.656 4.577 1.00 91.56 303 PRO A N 1
ATOM 2311 C CA . PRO A 1 303 ? 29.241 -20.242 4.472 1.00 91.56 303 PRO A CA 1
ATOM 2312 C C . PRO A 1 303 ? 30.034 -19.901 3.205 1.00 91.56 303 PRO A C 1
ATOM 2314 O O . PRO A 1 303 ? 29.893 -18.793 2.689 1.00 91.56 303 PRO A O 1
ATOM 2317 N N . MET A 1 304 ? 30.849 -20.829 2.692 1.00 95.38 304 MET A N 1
ATOM 2318 C CA . MET A 1 304 ? 31.654 -20.600 1.491 1.00 95.38 304 MET A CA 1
ATOM 2319 C C . MET A 1 304 ? 30.789 -20.555 0.239 1.00 95.38 304 MET A C 1
ATOM 2321 O O . MET A 1 304 ? 31.003 -19.691 -0.609 1.00 95.38 304 MET A O 1
ATOM 2325 N N . GLN A 1 305 ? 29.779 -21.420 0.146 1.00 93.62 305 GLN A N 1
ATOM 2326 C CA . GLN A 1 305 ? 28.821 -21.384 -0.958 1.00 93.62 305 GLN A CA 1
ATOM 2327 C C . GLN A 1 305 ? 28.032 -20.074 -0.953 1.00 93.62 305 G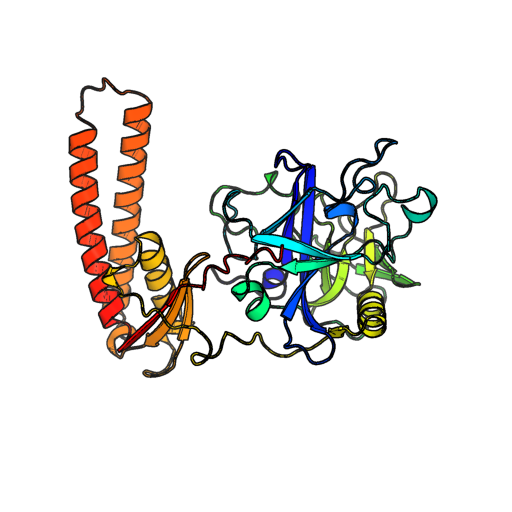LN A C 1
ATOM 2329 O O . GLN A 1 305 ? 27.898 -19.427 -1.991 1.00 93.62 305 GLN A O 1
ATOM 2334 N N . ARG A 1 306 ? 27.563 -19.630 0.222 1.00 92.62 306 ARG A N 1
ATOM 2335 C CA . ARG A 1 306 ? 26.854 -18.344 0.363 1.00 92.62 306 ARG A CA 1
ATOM 2336 C C . ARG A 1 306 ? 27.731 -17.156 -0.016 1.00 92.62 306 ARG A C 1
ATOM 2338 O O . ARG A 1 306 ? 27.267 -16.238 -0.688 1.00 92.62 306 ARG A O 1
ATOM 2345 N N . LEU A 1 307 ? 28.999 -17.176 0.393 1.00 94.19 307 LEU A N 1
ATOM 2346 C CA . LEU A 1 307 ? 29.954 -16.134 0.032 1.00 94.19 307 LEU A CA 1
ATOM 2347 C C . LEU A 1 307 ? 30.206 -16.096 -1.482 1.00 94.19 307 LEU A C 1
ATOM 2349 O O . LEU A 1 307 ? 30.267 -15.009 -2.048 1.00 94.19 307 LEU A O 1
ATOM 2353 N N . GLN A 1 308 ? 30.306 -17.258 -2.135 1.00 95.56 308 GLN A N 1
ATOM 2354 C CA . GLN A 1 308 ? 30.441 -17.349 -3.591 1.00 95.56 308 GLN A CA 1
ATOM 2355 C C . GLN A 1 308 ? 29.205 -16.798 -4.307 1.00 95.56 308 GLN A C 1
ATOM 2357 O O . GLN A 1 308 ? 29.354 -15.913 -5.141 1.00 95.56 308 GLN A O 1
ATOM 2362 N N . LEU A 1 309 ? 27.995 -17.221 -3.918 1.00 94.75 309 LEU A N 1
ATOM 2363 C CA . LEU A 1 309 ? 26.750 -16.696 -4.492 1.00 94.75 309 LEU A CA 1
ATOM 2364 C C . LEU A 1 309 ? 26.654 -15.170 -4.340 1.00 94.75 309 LEU A C 1
ATOM 2366 O O . LEU A 1 309 ? 26.282 -14.468 -5.278 1.00 94.75 309 LEU A O 1
ATOM 2370 N N . LYS A 1 310 ? 27.034 -14.638 -3.172 1.00 94.94 310 LYS A N 1
ATOM 2371 C CA . LYS A 1 310 ? 27.092 -13.191 -2.944 1.00 94.94 310 LYS A CA 1
ATOM 2372 C C . LYS A 1 310 ? 28.093 -12.501 -3.880 1.00 94.94 310 LYS A C 1
ATOM 2374 O O . LYS A 1 310 ? 27.765 -11.458 -4.437 1.00 94.94 310 LYS A O 1
ATOM 2379 N N . GLY A 1 311 ? 29.287 -13.071 -4.047 1.00 95.69 311 GLY A N 1
ATOM 2380 C CA . GLY A 1 311 ? 30.309 -12.547 -4.955 1.00 95.69 311 GLY A CA 1
ATOM 2381 C C . GLY A 1 311 ? 29.848 -12.533 -6.413 1.00 95.69 311 GLY A C 1
ATOM 2382 O O . GLY A 1 311 ? 30.005 -11.519 -7.090 1.00 95.69 311 GLY A O 1
ATOM 2383 N N . ASP A 1 312 ? 29.206 -13.611 -6.863 1.00 96.62 312 ASP A N 1
ATOM 2384 C CA . ASP A 1 312 ? 28.670 -13.723 -8.222 1.00 96.62 312 ASP A CA 1
ATOM 2385 C C . ASP A 1 312 ? 27.549 -12.692 -8.464 1.00 96.62 312 ASP A C 1
ATOM 2387 O O . ASP A 1 312 ? 27.522 -12.032 -9.503 1.00 96.62 312 ASP A O 1
ATOM 2391 N N . LEU A 1 313 ? 26.671 -12.459 -7.476 1.00 94.19 313 LEU A N 1
ATOM 2392 C CA . LEU A 1 313 ? 25.645 -11.409 -7.550 1.00 94.19 313 LEU A CA 1
ATOM 2393 C C . LEU A 1 313 ? 26.235 -9.997 -7.629 1.00 94.19 313 LEU A C 1
ATOM 2395 O O . LEU A 1 313 ? 25.742 -9.160 -8.390 1.00 94.19 313 LEU A O 1
ATOM 2399 N N . GLU A 1 314 ? 27.265 -9.704 -6.834 1.00 94.12 314 GLU A N 1
ATOM 2400 C CA . GLU A 1 314 ? 27.957 -8.413 -6.878 1.00 94.12 314 GLU A CA 1
ATOM 2401 C C . GLU A 1 314 ? 28.635 -8.201 -8.238 1.00 94.12 314 GLU A C 1
ATOM 2403 O O . GLU A 1 314 ? 28.493 -7.126 -8.827 1.00 94.12 314 GLU A O 1
ATOM 2408 N N . LEU A 1 315 ? 29.287 -9.236 -8.778 1.00 96.31 315 LEU A N 1
ATOM 2409 C CA . LEU A 1 315 ? 29.894 -9.206 -10.108 1.00 96.31 315 LEU A CA 1
ATOM 2410 C C . LEU A 1 315 ? 28.850 -8.945 -11.204 1.00 96.31 315 LEU A C 1
ATOM 2412 O O . LEU A 1 315 ? 29.039 -8.035 -12.016 1.00 96.31 315 LEU A O 1
ATOM 2416 N N . LEU A 1 316 ? 27.726 -9.668 -11.181 1.00 95.19 316 LEU A N 1
ATOM 2417 C CA . LEU A 1 316 ? 26.638 -9.495 -12.146 1.00 95.19 316 LEU A CA 1
ATOM 2418 C C . LEU A 1 316 ? 26.088 -8.062 -12.119 1.00 95.19 316 LEU A C 1
ATOM 2420 O O . LEU A 1 316 ? 25.897 -7.443 -13.166 1.00 95.19 316 LEU A O 1
ATOM 2424 N N . ARG A 1 317 ? 25.872 -7.484 -10.929 1.00 91.94 317 ARG A N 1
ATOM 2425 C CA . ARG A 1 317 ? 25.405 -6.092 -10.793 1.00 91.94 317 ARG A CA 1
ATOM 2426 C C . ARG A 1 317 ? 26.387 -5.092 -11.401 1.00 91.94 317 ARG A C 1
ATOM 2428 O O . ARG A 1 317 ? 25.958 -4.151 -12.069 1.00 91.94 317 ARG A O 1
ATOM 2435 N N . VAL A 1 318 ? 27.691 -5.293 -11.198 1.00 93.69 318 VAL A N 1
ATOM 2436 C CA . VAL A 1 318 ? 28.734 -4.436 -11.784 1.00 93.69 318 VAL A CA 1
ATOM 2437 C C . VAL A 1 318 ? 28.729 -4.533 -13.312 1.00 93.69 318 VAL A C 1
ATOM 2439 O O . VAL A 1 318 ? 28.768 -3.498 -13.980 1.00 93.69 318 VAL A O 1
ATOM 2442 N N . GLN A 1 319 ? 28.621 -5.740 -13.873 1.00 94.88 319 GLN A N 1
ATOM 2443 C CA . GLN A 1 319 ? 28.548 -5.954 -15.324 1.00 94.88 319 GLN A CA 1
ATOM 2444 C C . GLN A 1 319 ? 27.298 -5.298 -15.933 1.00 94.88 319 GLN A C 1
ATOM 2446 O O . GLN A 1 319 ? 27.399 -4.562 -16.916 1.00 94.88 319 GLN A O 1
ATOM 2451 N N . LEU A 1 320 ? 26.124 -5.470 -15.313 1.00 91.69 320 LEU A N 1
ATOM 2452 C CA . LEU A 1 320 ? 24.877 -4.840 -15.764 1.00 91.69 320 LEU A CA 1
ATOM 2453 C C . LEU A 1 320 ? 24.954 -3.306 -15.714 1.00 91.69 320 LEU A C 1
ATOM 2455 O O . LEU A 1 320 ? 24.550 -2.634 -16.668 1.00 91.69 320 LEU A O 1
ATOM 2459 N N . ALA A 1 321 ? 25.524 -2.738 -14.648 1.00 90.19 321 ALA A N 1
ATOM 2460 C CA . ALA A 1 321 ? 25.749 -1.297 -14.544 1.00 90.19 321 ALA A CA 1
ATOM 2461 C C . ALA A 1 321 ? 26.726 -0.787 -15.620 1.00 90.19 321 ALA A C 1
ATOM 2463 O O . ALA A 1 321 ? 26.511 0.285 -16.196 1.00 90.19 321 ALA A O 1
ATOM 2464 N N . ALA A 1 322 ? 27.769 -1.560 -15.944 1.00 93.38 322 ALA A N 1
ATOM 2465 C CA . ALA A 1 322 ? 28.698 -1.238 -17.024 1.00 93.38 322 ALA A CA 1
ATOM 2466 C C . ALA A 1 322 ? 28.004 -1.241 -18.398 1.00 93.38 322 ALA A C 1
ATOM 2468 O O . ALA A 1 322 ? 28.161 -0.278 -19.154 1.00 93.38 322 ALA A O 1
ATOM 2469 N N . ILE A 1 323 ? 27.171 -2.249 -18.691 1.00 93.06 323 ILE A N 1
ATOM 2470 C CA . ILE A 1 323 ? 26.356 -2.318 -19.919 1.00 93.06 323 ILE A CA 1
ATOM 2471 C C . ILE A 1 323 ? 25.450 -1.086 -20.031 1.00 93.06 323 ILE A C 1
ATOM 2473 O O . ILE A 1 323 ? 25.433 -0.415 -21.065 1.00 93.06 323 ILE A O 1
ATOM 2477 N N . GLN A 1 324 ? 24.722 -0.746 -18.963 1.00 91.69 324 GLN A N 1
ATOM 2478 C CA . GLN A 1 324 ? 23.851 0.433 -18.938 1.00 91.69 324 GLN A CA 1
ATOM 2479 C C . GLN A 1 324 ? 24.641 1.733 -19.149 1.00 91.69 324 GLN A C 1
ATOM 2481 O O . GLN A 1 324 ? 24.217 2.601 -19.916 1.00 91.69 324 GLN A O 1
ATOM 2486 N N . GLY A 1 325 ? 25.809 1.864 -18.514 1.00 92.31 325 GLY A N 1
ATOM 2487 C CA . GLY A 1 325 ? 26.700 3.010 -18.681 1.00 92.31 325 GLY A CA 1
ATOM 2488 C C . GLY A 1 325 ? 27.213 3.166 -20.116 1.00 92.31 325 GLY A C 1
ATOM 2489 O O . GLY A 1 325 ? 27.220 4.279 -20.646 1.00 92.31 325 GLY A O 1
ATOM 2490 N N . LEU A 1 326 ? 27.596 2.063 -20.768 1.00 93.19 326 LEU A N 1
ATOM 2491 C CA . LEU A 1 326 ? 28.024 2.053 -22.170 1.00 93.19 326 LEU A CA 1
ATOM 2492 C C . LEU A 1 326 ? 26.877 2.425 -23.115 1.00 93.19 326 LEU A C 1
ATOM 2494 O O . LEU A 1 326 ? 27.063 3.300 -23.960 1.00 93.19 326 LEU A O 1
ATOM 2498 N N . ARG A 1 327 ? 25.680 1.853 -22.921 1.00 92.94 327 ARG A N 1
ATOM 2499 C CA . ARG A 1 327 ? 24.482 2.199 -23.707 1.00 92.94 327 ARG A CA 1
ATOM 2500 C C . ARG A 1 327 ? 24.140 3.684 -23.596 1.00 92.94 327 ARG A C 1
ATOM 2502 O O . ARG A 1 327 ? 23.926 4.340 -24.608 1.00 92.94 327 ARG A O 1
ATOM 2509 N N . ARG A 1 328 ? 24.180 4.256 -22.386 1.00 92.19 328 ARG A N 1
ATOM 2510 C CA . ARG A 1 328 ? 23.961 5.702 -22.185 1.00 92.19 328 ARG A CA 1
ATOM 2511 C C . ARG A 1 328 ? 24.989 6.550 -22.939 1.00 92.19 328 ARG A C 1
ATOM 2513 O O . ARG A 1 328 ? 24.620 7.541 -23.563 1.00 92.19 328 ARG A O 1
ATOM 2520 N N . ARG A 1 329 ? 26.272 6.171 -22.910 1.00 91.31 329 ARG A N 1
ATOM 2521 C CA . ARG A 1 329 ? 27.329 6.883 -23.655 1.00 91.31 329 ARG A CA 1
ATOM 2522 C C . ARG A 1 329 ? 27.143 6.781 -25.167 1.00 91.31 329 ARG A C 1
ATOM 2524 O O . ARG A 1 329 ? 27.343 7.785 -25.842 1.00 91.31 329 ARG A O 1
ATOM 2531 N N . GLN A 1 330 ? 26.724 5.622 -25.675 1.00 91.38 330 GLN A N 1
ATOM 2532 C CA . GLN A 1 330 ? 26.400 5.422 -27.090 1.00 91.38 330 GLN A CA 1
ATOM 2533 C C . GLN A 1 330 ? 25.254 6.343 -27.536 1.00 91.38 330 GLN A C 1
ATOM 2535 O O . GLN A 1 330 ? 25.349 6.962 -28.591 1.00 91.38 330 GLN A O 1
ATOM 2540 N N . THR A 1 331 ? 24.214 6.507 -26.712 1.00 90.56 331 THR A N 1
ATOM 2541 C CA . THR A 1 331 ? 23.115 7.447 -26.988 1.00 90.56 331 THR A CA 1
ATOM 2542 C C . THR A 1 331 ? 23.589 8.903 -27.029 1.00 90.56 331 THR A C 1
ATOM 2544 O O . THR A 1 331 ? 23.131 9.675 -27.867 1.00 90.56 331 THR A O 1
ATOM 2547 N N . ILE A 1 332 ? 24.508 9.291 -26.137 1.00 91.56 332 ILE A N 1
ATOM 2548 C CA . ILE A 1 332 ? 25.030 10.667 -26.052 1.00 91.56 332 ILE A CA 1
ATOM 2549 C C . ILE A 1 332 ? 26.018 10.972 -27.188 1.00 91.56 332 ILE A C 1
ATOM 2551 O O . ILE A 1 332 ? 26.031 12.085 -27.711 1.00 91.56 332 ILE A O 1
ATOM 2555 N N . ASN A 1 333 ? 26.864 10.009 -27.560 1.00 89.94 333 ASN A N 1
ATOM 2556 C CA . ASN A 1 333 ? 27.889 10.169 -28.588 1.00 89.94 333 ASN A CA 1
ATOM 2557 C C . ASN A 1 333 ? 27.939 8.941 -29.517 1.00 89.94 333 ASN A C 1
ATOM 2559 O O . ASN A 1 333 ? 28.823 8.090 -29.368 1.00 89.94 333 ASN A O 1
ATOM 2563 N N . PRO A 1 334 ? 27.020 8.849 -30.494 1.00 82.38 334 PRO A N 1
ATOM 2564 C CA . PRO A 1 334 ? 26.912 7.680 -31.365 1.00 82.38 334 PRO A CA 1
ATOM 2565 C C . PRO A 1 334 ? 28.114 7.515 -32.306 1.00 82.38 334 PRO A C 1
ATOM 2567 O O . PRO A 1 334 ? 28.371 6.414 -32.777 1.00 82.38 334 PRO A O 1
ATOM 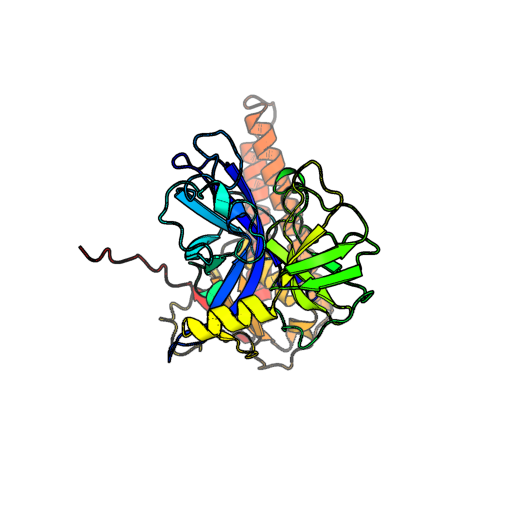2570 N N . THR A 1 335 ? 28.877 8.584 -32.561 1.00 79.38 335 THR A N 1
ATOM 2571 C CA . THR A 1 335 ? 30.057 8.596 -33.447 1.00 79.38 335 THR A CA 1
ATOM 2572 C C . THR A 1 335 ? 31.384 8.551 -32.683 1.00 79.38 335 THR A C 1
ATOM 2574 O O . THR A 1 335 ? 32.417 8.971 -33.205 1.00 79.38 335 THR A O 1
ATOM 2577 N N . GLY A 1 336 ? 31.367 8.122 -31.417 1.00 71.94 336 GLY A N 1
ATOM 2578 C CA . GLY A 1 336 ? 32.564 8.055 -30.583 1.00 71.94 336 GLY A CA 1
ATOM 2579 C C . GLY A 1 336 ? 33.671 7.164 -31.181 1.00 71.94 336 GLY A C 1
ATOM 2580 O O . GLY A 1 336 ? 33.381 6.222 -31.913 1.00 71.94 336 GLY A O 1
ATOM 2581 N N . PRO A 1 337 ? 34.952 7.415 -30.847 1.00 60.66 337 PRO A N 1
ATOM 2582 C CA . PRO A 1 337 ? 36.107 6.677 -31.384 1.00 60.66 337 PRO A CA 1
ATOM 2583 C C . PRO A 1 337 ? 36.200 5.215 -30.909 1.00 60.66 337 PRO A C 1
ATOM 2585 O O . PRO A 1 337 ? 37.078 4.477 -31.347 1.00 60.66 337 PRO A O 1
ATOM 2588 N N . VAL A 1 338 ? 35.320 4.803 -29.996 1.00 68.75 338 VAL A N 1
ATOM 2589 C CA . VAL A 1 338 ? 35.228 3.449 -29.453 1.00 68.75 338 VAL A CA 1
ATOM 2590 C C . VAL A 1 338 ? 33.988 2.802 -30.048 1.00 68.75 338 VAL A C 1
ATOM 2592 O O . VAL A 1 338 ? 32.898 3.360 -29.934 1.00 68.75 338 VAL A O 1
ATOM 2595 N N . ALA A 1 339 ? 34.138 1.619 -30.644 1.00 85.25 339 ALA A N 1
ATOM 2596 C CA . ALA A 1 339 ? 33.008 0.803 -31.071 1.00 85.25 339 ALA A CA 1
ATOM 2597 C C . ALA A 1 339 ? 32.253 0.310 -29.825 1.00 85.25 339 ALA A C 1
ATOM 2599 O O . ALA A 1 339 ? 32.509 -0.783 -29.325 1.00 85.25 339 ALA A O 1
ATOM 2600 N N . TYR A 1 340 ? 31.359 1.148 -29.285 1.00 88.44 340 TYR A N 1
ATOM 2601 C CA . TYR A 1 340 ? 30.559 0.850 -28.094 1.00 88.44 340 TYR A CA 1
ATOM 2602 C C . TYR A 1 340 ? 29.845 -0.497 -28.211 1.00 88.44 340 TYR A C 1
ATOM 2604 O O . TYR A 1 340 ? 29.715 -1.190 -27.211 1.00 88.44 340 TYR A O 1
ATOM 2612 N N . GLU A 1 341 ? 29.452 -0.889 -29.423 1.00 89.31 341 GLU A N 1
ATOM 2613 C CA . GLU A 1 341 ? 28.852 -2.192 -29.719 1.00 89.31 341 GLU A CA 1
ATOM 2614 C C . GLU A 1 341 ? 29.751 -3.365 -29.318 1.00 89.31 341 GLU A C 1
ATOM 2616 O O . GLU A 1 341 ? 29.263 -4.291 -28.681 1.00 89.31 341 GLU A O 1
ATOM 2621 N N . ILE A 1 342 ? 31.058 -3.301 -29.604 1.00 91.56 342 ILE A N 1
ATOM 2622 C CA . ILE A 1 342 ? 32.010 -4.362 -29.240 1.00 91.56 342 ILE A CA 1
ATOM 2623 C C . ILE A 1 342 ? 32.118 -4.464 -27.717 1.00 91.56 342 ILE A C 1
ATOM 2625 O O . ILE A 1 342 ? 31.971 -5.546 -27.163 1.00 91.56 342 ILE A O 1
ATOM 2629 N N . LEU A 1 343 ? 32.287 -3.332 -27.025 1.00 92.94 343 LEU A N 1
ATOM 2630 C CA . LEU A 1 343 ? 32.380 -3.328 -25.561 1.00 92.94 343 LEU A CA 1
ATOM 2631 C C . LEU A 1 343 ? 31.077 -3.777 -24.888 1.00 92.94 343 LEU A C 1
ATOM 2633 O O . LEU A 1 343 ? 31.114 -4.444 -23.860 1.00 92.94 343 LEU A O 1
ATOM 2637 N N . ILE A 1 344 ? 29.921 -3.392 -25.436 1.00 93.38 344 ILE A N 1
ATOM 2638 C CA . ILE A 1 344 ? 28.621 -3.847 -24.935 1.00 93.38 344 ILE A CA 1
ATOM 2639 C C . ILE A 1 344 ? 28.502 -5.358 -25.130 1.00 93.38 344 ILE A C 1
ATOM 2641 O O . ILE A 1 344 ? 28.092 -6.036 -24.195 1.00 93.38 344 ILE A O 1
ATOM 2645 N N . GLN A 1 345 ? 28.886 -5.879 -26.297 1.00 94.75 345 GLN A N 1
ATOM 2646 C CA . GLN A 1 345 ? 28.841 -7.307 -26.595 1.00 94.75 345 GLN A CA 1
ATOM 2647 C C . GLN A 1 345 ? 29.743 -8.114 -25.650 1.00 94.75 345 GLN A C 1
ATOM 2649 O O . GLN A 1 345 ? 29.270 -9.067 -25.038 1.00 94.75 345 GLN A O 1
ATOM 2654 N N . GLU A 1 346 ? 30.991 -7.682 -25.439 1.00 94.69 346 GLU A N 1
ATOM 2655 C CA . GLU A 1 346 ? 31.920 -8.313 -24.487 1.00 94.69 346 GLU A CA 1
ATOM 2656 C C . GLU A 1 346 ? 31.345 -8.346 -23.061 1.00 94.69 346 GLU A C 1
ATOM 2658 O O . GLU A 1 346 ? 31.450 -9.351 -22.357 1.00 94.69 346 GLU A O 1
ATOM 2663 N N . GLN A 1 347 ? 30.703 -7.256 -22.624 1.00 95.06 347 GLN A N 1
ATOM 2664 C CA . GLN A 1 347 ? 30.082 -7.206 -21.299 1.00 95.06 347 GLN A CA 1
ATOM 2665 C C . GLN A 1 347 ? 28.824 -8.075 -21.199 1.00 95.06 347 GLN A C 1
ATOM 2667 O O . GLN A 1 347 ? 28.591 -8.669 -20.149 1.00 95.06 347 GLN A O 1
ATOM 2672 N N . VAL A 1 348 ? 28.032 -8.178 -22.269 1.00 94.44 348 VAL A N 1
ATOM 2673 C CA . VAL A 1 348 ? 26.854 -9.059 -22.329 1.00 94.44 348 VAL A CA 1
ATOM 2674 C C . VAL A 1 348 ? 27.270 -10.529 -22.255 1.00 94.44 348 VAL A C 1
ATOM 2676 O O . VAL A 1 348 ? 26.653 -11.303 -21.524 1.00 94.44 348 VAL A O 1
ATOM 2679 N N . GLU A 1 349 ? 28.335 -10.922 -22.952 1.00 95.88 349 GLU A N 1
ATOM 2680 C CA . GLU A 1 349 ? 28.882 -12.283 -22.877 1.00 95.88 349 GLU A CA 1
ATOM 2681 C C . GLU A 1 349 ? 29.377 -12.605 -21.459 1.00 95.88 349 GLU A C 1
ATOM 2683 O O . GLU A 1 349 ? 29.020 -13.642 -20.893 1.00 95.88 349 GLU A O 1
ATOM 2688 N N . ALA A 1 350 ? 30.110 -11.678 -20.834 1.00 95.00 350 ALA A N 1
ATOM 2689 C CA . ALA A 1 350 ? 30.573 -11.826 -19.455 1.00 95.00 350 ALA A CA 1
ATOM 2690 C C . ALA A 1 350 ? 29.415 -11.919 -18.441 1.00 95.00 350 ALA A C 1
ATOM 2692 O O . ALA A 1 350 ? 29.468 -12.739 -17.517 1.00 95.00 350 ALA A O 1
ATOM 2693 N N . SER A 1 351 ? 28.355 -11.117 -18.613 1.00 95.00 351 SER A N 1
ATOM 2694 C CA . SER A 1 351 ? 27.178 -11.182 -17.741 1.00 95.00 351 SER A CA 1
ATOM 2695 C C . SER A 1 351 ? 26.390 -12.470 -17.927 1.00 95.00 351 SER A C 1
ATOM 2697 O O . SER A 1 351 ? 25.940 -13.036 -16.939 1.00 95.00 351 SER A O 1
ATOM 2699 N N . THR A 1 352 ? 26.283 -12.968 -19.161 1.00 94.31 352 THR A N 1
ATOM 2700 C CA . THR A 1 352 ? 25.581 -14.226 -19.464 1.00 94.31 352 THR A CA 1
ATOM 2701 C C . THR A 1 352 ? 26.271 -15.410 -18.784 1.00 94.31 352 THR A C 1
ATOM 2703 O O . THR A 1 352 ? 25.622 -16.203 -18.112 1.00 94.31 352 THR A O 1
ATOM 2706 N N . SER A 1 353 ? 27.605 -15.483 -18.849 1.00 95.88 353 SER A N 1
ATOM 2707 C CA . SER A 1 353 ? 28.365 -16.535 -18.158 1.00 95.88 353 SER A CA 1
ATOM 2708 C C . SER A 1 353 ? 28.234 -16.460 -16.626 1.00 95.88 353 SER A C 1
ATOM 2710 O O . SER A 1 353 ? 28.154 -17.484 -15.940 1.00 95.88 353 SER A O 1
ATOM 2712 N N . THR A 1 354 ? 28.176 -15.244 -16.074 1.00 95.50 354 THR A N 1
ATOM 2713 C CA . THR A 1 354 ? 27.979 -15.037 -14.628 1.00 95.50 354 THR A CA 1
ATOM 2714 C C . THR A 1 354 ? 26.561 -15.434 -14.208 1.00 95.50 354 THR A C 1
ATOM 2716 O O . THR A 1 354 ? 26.366 -16.068 -13.174 1.00 95.50 354 THR A O 1
ATOM 2719 N N . GLU A 1 355 ? 25.567 -15.111 -15.032 1.00 94.25 355 GLU A N 1
ATOM 2720 C CA . GLU A 1 355 ? 24.171 -15.494 -14.840 1.00 94.25 355 GLU A CA 1
ATOM 2721 C C . GLU A 1 355 ? 23.985 -17.017 -14.834 1.00 94.25 355 GLU A C 1
ATOM 2723 O O . GLU A 1 355 ? 23.342 -17.540 -13.924 1.00 94.25 355 GLU A O 1
ATOM 2728 N N . GLU A 1 356 ? 24.579 -17.737 -15.789 1.00 94.88 356 GLU A N 1
ATOM 2729 C CA . GLU A 1 356 ? 24.562 -19.206 -15.830 1.00 94.88 356 GLU A CA 1
ATOM 2730 C C . GLU A 1 356 ? 25.149 -19.809 -14.546 1.00 94.88 356 GLU A C 1
ATOM 2732 O O . GLU A 1 356 ? 24.519 -20.662 -13.918 1.00 94.88 356 GLU A O 1
ATOM 2737 N N . THR A 1 357 ? 26.289 -19.283 -14.086 1.00 95.50 357 THR A N 1
ATOM 2738 C CA . THR A 1 357 ? 26.914 -19.698 -12.817 1.00 95.50 357 THR A CA 1
ATOM 2739 C C . THR A 1 357 ? 25.960 -19.505 -11.632 1.00 95.50 357 THR A C 1
ATOM 2741 O O . THR A 1 357 ? 25.834 -20.376 -10.768 1.00 95.50 357 THR A O 1
ATOM 2744 N N . ILE A 1 358 ? 25.238 -18.380 -11.585 1.00 94.56 358 ILE A N 1
ATOM 2745 C CA . ILE A 1 358 ? 24.252 -18.122 -10.529 1.00 94.56 358 ILE A CA 1
ATOM 2746 C C . ILE A 1 358 ? 23.072 -19.098 -10.633 1.00 94.56 358 ILE A C 1
ATOM 2748 O O . ILE A 1 358 ? 22.642 -19.616 -9.602 1.00 94.56 358 ILE A O 1
ATOM 2752 N N . ARG A 1 359 ? 22.559 -19.400 -11.834 1.00 93.50 359 ARG A N 1
ATOM 2753 C CA . ARG A 1 359 ? 21.464 -20.377 -12.020 1.00 93.50 359 ARG A CA 1
ATOM 2754 C C . ARG A 1 359 ? 21.847 -21.768 -11.524 1.00 93.50 359 ARG A C 1
ATOM 2756 O O . ARG A 1 359 ? 21.051 -22.414 -10.835 1.00 93.50 359 ARG A O 1
ATOM 2763 N N . GLU A 1 360 ? 23.062 -22.214 -11.830 1.00 93.12 360 GLU A N 1
ATOM 2764 C CA . GLU A 1 360 ? 23.594 -23.484 -11.332 1.00 93.12 360 GLU A CA 1
ATOM 2765 C C . GLU A 1 360 ? 23.638 -23.494 -9.801 1.00 93.12 360 GLU A C 1
ATOM 2767 O O . GLU A 1 360 ? 23.157 -24.434 -9.166 1.00 93.12 360 GLU A O 1
ATOM 2772 N N . ARG A 1 361 ? 24.123 -22.412 -9.180 1.00 92.56 361 ARG A N 1
ATOM 2773 C CA . ARG A 1 361 ? 24.157 -22.296 -7.715 1.00 92.56 361 ARG A CA 1
ATOM 2774 C C . ARG A 1 361 ? 22.776 -22.239 -7.084 1.00 92.56 361 ARG A C 1
ATOM 2776 O O . ARG A 1 361 ? 22.561 -22.905 -6.078 1.00 92.56 361 ARG A O 1
ATOM 2783 N N . VAL A 1 362 ? 21.840 -21.490 -7.658 1.00 91.00 362 VAL A N 1
ATOM 2784 C CA . VAL A 1 362 ? 20.443 -21.449 -7.197 1.00 91.00 362 VAL A CA 1
ATOM 2785 C C . VAL A 1 362 ? 19.857 -22.861 -7.188 1.00 91.00 362 VAL A C 1
ATOM 2787 O O . VAL A 1 362 ? 19.243 -23.264 -6.201 1.00 91.00 362 VAL A O 1
ATOM 2790 N N . SER A 1 363 ? 20.138 -23.647 -8.229 1.00 89.88 363 SER A N 1
ATOM 2791 C CA . SER A 1 363 ? 19.720 -25.050 -8.321 1.00 89.88 363 SER A CA 1
ATOM 2792 C C . SER A 1 363 ? 20.408 -25.955 -7.290 1.00 89.88 363 SER A C 1
ATOM 2794 O O . SER A 1 363 ? 19.811 -26.922 -6.832 1.00 89.88 363 SER A O 1
ATOM 2796 N N . LEU A 1 364 ? 21.641 -25.645 -6.874 1.00 89.81 364 LEU A N 1
ATOM 2797 C CA . LEU A 1 364 ? 22.326 -26.356 -5.785 1.00 89.81 364 LEU A CA 1
ATOM 2798 C C . LEU A 1 364 ? 21.795 -25.976 -4.398 1.00 89.81 364 LEU A C 1
ATOM 2800 O O . LEU A 1 364 ? 21.795 -26.807 -3.491 1.00 89.81 364 LEU A O 1
ATOM 2804 N N . PHE A 1 365 ? 21.362 -24.730 -4.207 1.00 86.81 365 PHE A N 1
ATOM 2805 C CA . PHE A 1 365 ? 20.909 -24.194 -2.919 1.00 86.81 365 PHE A CA 1
ATOM 2806 C C . PHE A 1 365 ? 19.510 -24.662 -2.525 1.00 86.81 365 PHE A C 1
ATOM 2808 O O . PHE A 1 365 ? 19.157 -24.600 -1.345 1.00 86.81 365 PHE A O 1
ATOM 2815 N N . ALA A 1 366 ? 18.722 -25.138 -3.486 1.00 85.56 366 ALA A N 1
ATOM 2816 C CA . ALA A 1 366 ? 17.381 -25.635 -3.246 1.00 85.56 366 ALA A CA 1
ATOM 2817 C C . ALA A 1 366 ? 17.217 -27.058 -3.790 1.00 85.56 366 ALA A C 1
ATOM 2819 O O . ALA A 1 366 ? 17.410 -27.307 -4.972 1.00 85.56 366 ALA A O 1
ATOM 2820 N N . GLU A 1 367 ? 16.802 -27.992 -2.933 1.00 81.44 367 GLU A N 1
ATOM 2821 C CA . GLU A 1 367 ? 16.483 -29.377 -3.330 1.00 81.44 367 GLU A CA 1
ATOM 2822 C C . GLU A 1 367 ? 15.281 -29.428 -4.270 1.00 81.44 367 GLU A C 1
ATOM 2824 O O . GLU A 1 367 ? 15.150 -30.320 -5.107 1.00 81.44 367 GLU A O 1
ATOM 2829 N N . LYS A 1 368 ? 14.380 -28.460 -4.104 1.00 83.44 368 LYS A N 1
ATOM 2830 C CA . LYS A 1 368 ? 13.195 -28.297 -4.926 1.00 83.44 368 LYS A CA 1
ATOM 2831 C C . LYS A 1 368 ? 12.931 -26.818 -5.126 1.00 83.44 368 LYS A C 1
ATOM 2833 O O . LYS A 1 368 ? 12.754 -26.077 -4.159 1.00 83.44 368 LYS A O 1
ATOM 2838 N N . ILE A 1 369 ? 12.854 -26.423 -6.390 1.00 85.44 369 ILE A N 1
ATOM 2839 C CA . ILE A 1 369 ? 12.393 -25.108 -6.814 1.00 85.44 369 ILE A CA 1
ATOM 2840 C C . ILE A 1 369 ? 11.079 -25.343 -7.540 1.00 85.44 369 ILE A C 1
ATOM 2842 O O . ILE A 1 369 ? 11.028 -26.059 -8.533 1.00 85.44 369 ILE A O 1
ATOM 2846 N N . THR A 1 370 ? 9.988 -24.805 -7.006 1.00 83.81 370 THR A N 1
ATOM 2847 C CA . THR A 1 370 ? 8.699 -24.811 -7.701 1.00 83.81 370 THR A CA 1
ATOM 2848 C C . THR A 1 370 ? 8.345 -23.377 -8.024 1.00 83.81 370 THR A C 1
ATOM 2850 O O . THR A 1 370 ? 8.120 -22.570 -7.121 1.00 83.81 370 THR A O 1
ATOM 2853 N N . ILE A 1 371 ? 8.352 -23.063 -9.314 1.00 82.94 371 ILE A N 1
ATOM 2854 C CA . ILE A 1 371 ? 8.030 -21.739 -9.821 1.00 82.94 371 ILE A CA 1
ATOM 2855 C C . ILE A 1 371 ? 6.564 -21.738 -10.228 1.00 82.94 371 ILE A C 1
ATOM 2857 O O . ILE A 1 371 ? 6.119 -22.595 -10.985 1.00 82.94 371 ILE A O 1
ATOM 2861 N N . PHE A 1 372 ? 5.833 -20.760 -9.717 1.00 78.56 372 PHE A N 1
ATOM 2862 C CA . PHE A 1 372 ? 4.441 -20.520 -10.032 1.00 78.56 372 PHE A CA 1
ATOM 2863 C C . PHE A 1 372 ? 4.386 -19.217 -10.825 1.00 78.56 372 PHE A C 1
ATOM 2865 O O . PHE A 1 372 ? 4.650 -18.136 -10.281 1.00 78.56 372 PHE A O 1
ATOM 2872 N N . LYS A 1 373 ? 4.065 -19.314 -12.120 1.00 69.88 373 LYS A N 1
ATOM 2873 C CA . LYS A 1 373 ? 3.644 -18.141 -12.890 1.00 69.88 373 LYS A CA 1
ATOM 2874 C C . LYS A 1 373 ? 2.278 -17.722 -12.364 1.00 69.88 373 LYS A C 1
ATOM 2876 O O . LYS A 1 373 ? 1.379 -18.552 -12.243 1.00 69.88 373 LYS A O 1
ATOM 2881 N N . ARG A 1 374 ? 2.118 -16.445 -12.014 1.00 58.53 374 ARG A N 1
ATOM 2882 C CA . ARG A 1 374 ? 0.798 -15.926 -11.646 1.00 58.53 374 ARG A CA 1
ATOM 2883 C C . ARG A 1 374 ? -0.131 -16.112 -12.850 1.00 58.53 374 ARG A C 1
ATOM 2885 O O . ARG A 1 374 ? 0.262 -15.715 -13.951 1.00 58.53 374 ARG A O 1
ATOM 2892 N N . PRO A 1 375 ? -1.330 -16.696 -12.686 1.00 49.28 375 PRO A N 1
ATOM 2893 C CA . PRO A 1 375 ? -2.296 -16.714 -13.768 1.00 49.28 375 PRO A CA 1
ATOM 2894 C C . PRO A 1 375 ? -2.554 -15.265 -14.178 1.00 49.28 375 PRO A C 1
ATOM 2896 O O . PRO A 1 375 ? -2.979 -14.442 -13.369 1.00 49.28 375 PRO A O 1
ATOM 2899 N N . ILE A 1 376 ? -2.264 -14.934 -15.438 1.00 44.78 376 ILE A N 1
ATOM 2900 C CA . ILE A 1 376 ? -2.726 -13.677 -16.016 1.00 44.78 376 ILE A CA 1
ATOM 2901 C C . ILE A 1 376 ? -4.238 -13.842 -16.106 1.00 44.78 376 ILE A C 1
ATOM 2903 O O . ILE A 1 376 ? -4.740 -14.493 -17.026 1.00 44.78 376 ILE A O 1
ATOM 2907 N N . VAL A 1 377 ? -4.964 -13.306 -15.124 1.00 42.19 377 VAL A N 1
ATOM 2908 C CA . VAL A 1 377 ? -6.425 -13.266 -15.146 1.00 42.19 377 VAL A CA 1
ATOM 2909 C C . VAL A 1 377 ? -6.822 -12.339 -16.293 1.00 42.19 377 VAL A C 1
ATOM 2911 O O . VAL A 1 377 ? -7.059 -11.144 -16.132 1.00 42.19 377 VAL A O 1
ATOM 2914 N N . THR A 1 378 ? -6.861 -12.888 -17.505 1.00 39.09 378 THR A N 1
ATOM 2915 C CA . THR A 1 378 ? -7.465 -12.234 -18.656 1.00 39.09 378 THR A CA 1
ATOM 2916 C C . THR A 1 378 ? -8.955 -12.191 -18.362 1.00 39.09 378 THR A C 1
ATOM 2918 O O . THR A 1 378 ? -9.661 -13.193 -18.474 1.00 39.09 378 THR A O 1
ATOM 2921 N N . ARG A 1 379 ? -9.434 -11.029 -17.898 1.00 39.69 379 ARG A N 1
ATOM 2922 C CA . ARG A 1 379 ? -10.862 -10.774 -17.691 1.00 39.69 379 ARG A CA 1
ATOM 2923 C C . ARG A 1 379 ? -11.604 -11.209 -18.955 1.00 39.69 379 ARG A C 1
ATOM 2925 O O . ARG A 1 379 ? -11.528 -10.536 -19.980 1.00 39.69 379 ARG A O 1
ATOM 2932 N N . ARG A 1 380 ? -12.365 -12.306 -18.882 1.00 32.81 380 ARG A N 1
ATOM 2933 C CA . ARG A 1 380 ? -13.479 -12.508 -19.808 1.00 32.81 380 ARG A CA 1
ATOM 2934 C C . ARG A 1 380 ? -14.441 -11.364 -19.529 1.00 32.81 380 ARG A C 1
ATOM 2936 O O . ARG A 1 380 ? -15.129 -11.375 -18.509 1.00 32.81 380 ARG A O 1
ATOM 2943 N N . SER A 1 381 ? -14.442 -10.355 -20.394 1.00 34.62 381 SER A N 1
ATOM 2944 C CA . SER A 1 381 ? -15.518 -9.378 -20.439 1.00 34.62 381 SER A CA 1
ATOM 2945 C C . SER A 1 381 ? -16.817 -10.167 -20.582 1.00 34.62 381 SER A C 1
ATOM 2947 O O . SER A 1 381 ? -17.046 -10.840 -21.586 1.00 34.62 381 SER A O 1
ATOM 2949 N N . LYS A 1 382 ? -17.643 -10.165 -19.535 1.00 38.62 382 LYS A N 1
ATOM 2950 C CA . LYS A 1 382 ? -19.032 -10.590 -19.677 1.00 38.62 382 LYS A CA 1
ATOM 2951 C C . LYS A 1 382 ? -19.698 -9.522 -20.543 1.00 38.62 382 LYS A C 1
ATOM 2953 O O . LYS A 1 382 ? -19.918 -8.411 -20.067 1.00 38.62 382 LYS A O 1
ATOM 2958 N N . SER A 1 383 ? -19.874 -9.843 -21.822 1.00 48.38 383 SER A N 1
ATOM 2959 C CA . SER A 1 383 ? -20.713 -9.110 -22.774 1.00 48.38 383 SER A CA 1
ATOM 2960 C C . SER A 1 383 ? -22.181 -9.221 -22.406 1.00 48.38 383 SER A C 1
ATOM 2962 O O . SER A 1 383 ? -22.569 -10.358 -22.040 1.00 48.38 383 SER A O 1
#

Sequence (383 aa):
MSIDYPQNTVWYVEGHDAYGQVVTSGSAVAVRLRHGDDPAETYLLTCSHVVRGLSSDRQKGHGEILSSIKVWPPGRGFDDDDGIAAHIQQDAKATNLNDVPVDKRLNVTDDWLLLRIDDDTSCRGADTVVWAEAISNDQPVSVLGYPTGRDSFVDNNIIPTKSPQNITIRSQSNGVVQLTGSVTEPGMSGGGVFDEHGNFVGLHRANYKGAIQLHGVYAPKIRQWLGENDYLVVSEAPRLPDAEEADTEQADVAELTVSQIQAISEFMLTREFYDAPSGTIVNCAVGTSLYVRLAPSAFVSDPMQRLQLKGDLELLRVQLAAIQGLRRRQTINPTGPVAYEILIQEQVEASTSTEETIRERVSLFAEKITIFKRPIVTRRSKS